Protein AF-A0A9Q4GBX5-F1 (afdb_monomer_lite)

Structure (mmCIF, N/CA/C/O backbone):
data_AF-A0A9Q4GBX5-F1
#
_entry.id   AF-A0A9Q4GBX5-F1
#
loop_
_atom_site.group_PDB
_atom_site.id
_atom_site.type_symbol
_atom_site.label_atom_id
_atom_site.label_alt_id
_atom_site.label_comp_id
_atom_site.label_asym_id
_atom_site.label_entity_id
_atom_site.label_seq_id
_atom_site.pdbx_PDB_ins_code
_atom_site.Cartn_x
_atom_site.Cartn_y
_atom_site.Cartn_z
_atom_site.occupancy
_atom_site.B_iso_or_equiv
_atom_site.auth_seq_id
_atom_site.auth_comp_id
_atom_site.auth_asym_id
_atom_site.auth_atom_id
_atom_site.pdbx_PDB_model_num
ATOM 1 N N . MET A 1 1 ? 35.837 -31.347 3.996 1.00 51.06 1 MET A N 1
ATOM 2 C CA . MET A 1 1 ? 34.390 -31.654 3.869 1.00 51.06 1 MET A CA 1
ATOM 3 C C . MET A 1 1 ? 33.526 -31.047 4.974 1.00 51.06 1 MET A C 1
ATOM 5 O O . MET A 1 1 ? 32.562 -30.384 4.629 1.00 51.06 1 MET A O 1
ATOM 9 N N . LYS A 1 2 ? 33.854 -31.187 6.272 1.00 45.66 2 LYS A N 1
ATOM 10 C CA . LYS A 1 2 ? 33.014 -30.643 7.366 1.00 45.66 2 LYS A CA 1
ATOM 11 C C . LYS A 1 2 ? 32.866 -29.104 7.379 1.00 45.66 2 LYS A C 1
ATOM 13 O O . LYS A 1 2 ? 31.797 -28.619 7.712 1.00 45.66 2 LYS A O 1
ATOM 18 N N . ALA A 1 3 ? 33.878 -28.345 6.946 1.00 51.25 3 ALA A N 1
ATOM 19 C CA . ALA A 1 3 ? 33.813 -26.875 6.887 1.00 51.25 3 ALA A CA 1
ATOM 20 C C . ALA A 1 3 ? 32.951 -26.322 5.727 1.00 51.25 3 ALA A C 1
ATOM 22 O O . ALA A 1 3 ? 32.355 -25.262 5.856 1.00 51.25 3 ALA A O 1
ATOM 23 N N . PHE A 1 4 ? 32.823 -27.061 4.618 1.00 49.66 4 PHE A N 1
ATOM 24 C CA . PHE A 1 4 ? 32.044 -26.631 3.446 1.00 49.66 4 PHE A CA 1
ATOM 25 C C . PHE A 1 4 ? 30.530 -26.724 3.700 1.00 49.66 4 PHE A C 1
ATOM 27 O O . PHE A 1 4 ? 29.773 -25.844 3.303 1.00 49.66 4 PHE A O 1
ATOM 34 N N . PHE A 1 5 ? 30.097 -27.742 4.454 1.00 53.28 5 PHE A N 1
ATOM 35 C CA . PHE A 1 5 ? 28.708 -27.858 4.913 1.00 53.28 5 PHE A CA 1
ATOM 36 C C . PHE A 1 5 ? 28.321 -26.772 5.927 1.00 53.28 5 PHE A C 1
ATOM 38 O O . PHE A 1 5 ? 27.170 -26.350 5.945 1.00 53.28 5 PHE A O 1
ATOM 45 N N . LEU A 1 6 ? 29.270 -26.287 6.735 1.00 51.22 6 LEU A N 1
ATOM 46 C CA . LEU A 1 6 ? 29.013 -25.250 7.738 1.00 51.22 6 LEU A CA 1
ATOM 47 C C . LEU A 1 6 ? 28.813 -23.865 7.099 1.00 51.22 6 LEU A C 1
ATOM 49 O O . LEU A 1 6 ? 27.977 -23.097 7.559 1.00 51.22 6 LEU A O 1
ATOM 53 N N . ILE A 1 7 ? 29.508 -23.586 5.992 1.00 55.50 7 ILE A N 1
ATOM 54 C CA . ILE A 1 7 ? 29.352 -22.345 5.218 1.00 55.50 7 ILE A CA 1
ATOM 55 C C . ILE A 1 7 ? 28.027 -22.350 4.436 1.00 55.50 7 ILE A C 1
ATOM 57 O O . ILE A 1 7 ? 27.302 -21.362 4.467 1.00 55.50 7 ILE A O 1
ATOM 61 N N . ILE A 1 8 ? 27.640 -23.474 3.816 1.00 54.50 8 ILE A N 1
ATOM 62 C CA . ILE A 1 8 ? 26.329 -23.593 3.142 1.00 54.50 8 ILE A CA 1
ATOM 63 C C . ILE A 1 8 ? 25.174 -23.465 4.146 1.00 54.50 8 ILE A C 1
ATOM 65 O O . ILE A 1 8 ? 24.180 -22.807 3.850 1.00 54.50 8 ILE A O 1
ATOM 69 N N . ALA A 1 9 ? 25.316 -24.041 5.345 1.00 55.06 9 ALA A N 1
ATOM 70 C CA . ALA A 1 9 ? 24.325 -23.883 6.403 1.00 55.06 9 ALA A CA 1
ATOM 71 C C . ALA A 1 9 ? 24.195 -22.424 6.862 1.00 55.06 9 ALA A C 1
ATOM 73 O O . ALA A 1 9 ? 23.081 -22.004 7.129 1.00 55.06 9 ALA A O 1
ATOM 74 N N . PHE A 1 10 ? 25.284 -21.647 6.901 1.00 51.91 10 PHE A N 1
ATOM 75 C CA . PHE A 1 10 ? 25.265 -20.234 7.306 1.00 51.91 10 PHE A CA 1
ATOM 76 C C . PHE A 1 10 ? 24.600 -19.321 6.256 1.00 51.91 10 PHE A C 1
ATOM 78 O O . PHE A 1 10 ? 23.838 -18.424 6.607 1.00 51.91 10 PHE A O 1
ATOM 85 N N . TYR A 1 11 ? 24.811 -19.595 4.964 1.00 47.34 11 TYR A N 1
ATOM 86 C CA . TYR A 1 11 ? 24.258 -18.799 3.856 1.00 47.34 11 TYR A CA 1
ATOM 87 C C . TYR A 1 11 ? 22.800 -19.118 3.492 1.00 47.34 11 TYR A C 1
ATOM 89 O O . TYR A 1 11 ? 22.157 -18.335 2.797 1.00 47.34 11 TYR A O 1
ATOM 97 N N . LEU A 1 12 ? 22.247 -20.241 3.960 1.00 49.03 12 LEU A N 1
ATOM 98 C CA . LEU A 1 12 ? 20.817 -20.538 3.808 1.00 49.03 12 LEU A CA 1
ATOM 99 C C . LEU A 1 12 ? 19.939 -19.848 4.869 1.00 49.03 12 LEU A C 1
ATOM 101 O O . LEU A 1 12 ? 18.719 -19.887 4.738 1.00 49.03 12 LEU A O 1
ATOM 105 N N . VAL A 1 13 ? 20.528 -19.208 5.891 1.00 50.78 13 VAL A N 1
ATOM 106 C CA . VAL A 1 13 ? 19.772 -18.550 6.979 1.00 50.78 13 VAL A CA 1
ATOM 107 C C . VAL A 1 13 ? 19.709 -17.022 6.852 1.00 50.78 13 VAL A C 1
ATOM 109 O O . VAL A 1 13 ? 18.817 -16.413 7.432 1.00 50.78 13 VAL A O 1
ATOM 112 N N . PHE A 1 14 ? 20.616 -16.385 6.103 1.00 49.22 14 PHE A N 1
ATOM 113 C CA . PHE A 1 14 ? 20.772 -14.919 6.097 1.00 49.22 14 PHE A CA 1
ATOM 114 C C . PHE A 1 14 ? 19.910 -14.050 5.144 1.00 49.22 14 PHE A C 1
ATOM 116 O O . PHE A 1 14 ? 19.768 -12.865 5.442 1.00 49.22 14 PHE A O 1
ATOM 123 N N . PRO A 1 15 ? 19.210 -14.554 4.107 1.00 47.00 15 PRO A N 1
ATOM 124 C CA . PRO A 1 15 ? 18.430 -13.696 3.206 1.00 47.00 15 PRO A CA 1
ATOM 125 C C . PRO A 1 15 ? 17.017 -13.348 3.721 1.00 47.00 15 PRO A C 1
ATOM 127 O O . PRO A 1 15 ? 16.157 -12.944 2.945 1.00 47.00 15 PRO A O 1
ATOM 130 N N . GLN A 1 16 ? 16.736 -13.503 5.021 1.00 48.97 16 GLN A N 1
ATOM 131 C CA . GLN A 1 16 ? 15.422 -13.185 5.611 1.00 48.97 16 GLN A CA 1
ATOM 132 C C . GLN A 1 16 ? 15.335 -11.802 6.275 1.00 48.97 16 GLN A C 1
ATOM 134 O O . GLN A 1 16 ? 14.313 -11.481 6.875 1.00 48.97 16 GLN A O 1
ATOM 139 N N . LEU A 1 17 ? 16.368 -10.963 6.159 1.00 46.81 17 LEU A N 1
ATOM 140 C CA . LEU A 1 17 ? 16.363 -9.602 6.710 1.00 46.81 17 LEU A CA 1
ATOM 141 C C . LEU A 1 17 ? 15.843 -8.542 5.728 1.00 46.81 17 LEU A C 1
ATOM 143 O O . LEU A 1 17 ? 16.100 -7.355 5.911 1.00 46.81 17 LEU A O 1
ATOM 147 N N . CYS A 1 18 ? 15.044 -8.924 4.725 1.00 52.06 18 CYS A N 1
ATOM 148 C CA . CYS A 1 18 ? 14.085 -7.968 4.181 1.00 52.06 18 CYS A CA 1
ATOM 149 C C . CYS A 1 18 ? 13.144 -7.617 5.333 1.00 52.06 18 CYS A C 1
ATOM 151 O O . CYS A 1 18 ? 12.266 -8.411 5.675 1.00 52.06 18 CYS A O 1
ATOM 153 N N . HIS A 1 19 ? 13.387 -6.478 5.984 1.00 45.97 19 HIS A N 1
ATOM 154 C CA . HIS A 1 19 ? 12.536 -5.969 7.044 1.00 45.97 19 HIS A CA 1
ATOM 155 C C . HIS A 1 19 ? 11.129 -5.801 6.473 1.00 45.97 19 HIS A C 1
ATOM 157 O O . HIS A 1 19 ? 10.817 -4.808 5.824 1.00 45.97 19 HIS A O 1
ATOM 163 N N . ALA A 1 20 ? 10.297 -6.820 6.690 1.00 62.78 20 ALA A N 1
ATOM 164 C CA . ALA A 1 20 ? 8.860 -6.714 6.555 1.00 62.78 20 ALA A CA 1
ATOM 165 C C . ALA A 1 20 ? 8.391 -5.478 7.324 1.00 62.78 20 ALA A C 1
ATOM 167 O O . ALA A 1 20 ? 9.039 -5.087 8.300 1.00 62.78 20 ALA A O 1
ATOM 168 N N . ASP A 1 21 ? 7.263 -4.906 6.903 1.00 74.00 21 ASP A N 1
ATOM 169 C CA . ASP A 1 21 ? 6.615 -3.794 7.595 1.00 74.00 21 ASP A CA 1
ATOM 170 C C . ASP A 1 21 ? 6.662 -4.036 9.114 1.00 74.00 21 ASP A C 1
ATOM 172 O O . ASP A 1 21 ? 6.102 -5.016 9.623 1.00 74.00 21 ASP A O 1
ATOM 176 N N . GLN A 1 22 ? 7.426 -3.207 9.825 1.00 82.81 22 GLN A N 1
ATOM 177 C CA . GLN A 1 22 ? 7.589 -3.324 11.269 1.00 82.81 22 GLN A CA 1
ATOM 178 C C . GLN A 1 22 ? 6.401 -2.666 11.964 1.00 82.81 22 GLN A C 1
ATOM 180 O O . GLN A 1 22 ? 5.812 -1.716 11.444 1.00 82.81 22 GLN A O 1
ATOM 185 N N . GLU A 1 23 ? 6.059 -3.162 13.154 1.00 89.62 23 GLU A N 1
ATOM 186 C CA . GLU A 1 23 ? 5.123 -2.459 14.030 1.00 89.62 23 GLU A CA 1
ATOM 187 C C . GLU A 1 23 ? 5.619 -1.017 14.215 1.00 89.62 23 GLU A C 1
ATOM 189 O O . GLU A 1 23 ? 6.802 -0.787 14.472 1.00 89.62 23 GLU A O 1
ATOM 194 N N . ALA A 1 24 ? 4.735 -0.032 14.047 1.00 90.81 24 ALA A N 1
ATOM 195 C CA . ALA A 1 24 ? 5.097 1.350 14.332 1.00 90.81 24 ALA A CA 1
ATOM 196 C C . ALA A 1 24 ? 5.486 1.462 15.817 1.00 90.81 24 ALA A C 1
ATOM 198 O O . ALA A 1 24 ? 4.778 0.909 16.657 1.00 90.81 24 ALA A O 1
ATOM 199 N N . PRO A 1 25 ? 6.570 2.168 16.180 1.00 94.75 25 PRO A N 1
ATOM 200 C CA . PRO A 1 25 ? 6.932 2.303 17.579 1.00 94.75 25 PRO A CA 1
ATOM 201 C C . PRO A 1 25 ? 5.843 3.064 18.341 1.00 94.75 25 PRO A C 1
ATOM 203 O O . PRO A 1 25 ? 5.261 4.036 17.850 1.00 94.75 25 PRO A O 1
ATOM 206 N N . ASN A 1 26 ? 5.585 2.633 19.571 1.00 97.19 26 ASN A N 1
ATOM 207 C CA . ASN A 1 26 ? 4.673 3.295 20.484 1.00 97.19 26 ASN A CA 1
ATOM 208 C C . ASN A 1 26 ? 5.083 4.761 20.682 1.00 97.19 26 ASN A C 1
ATOM 210 O O . ASN A 1 26 ? 6.244 5.070 20.952 1.00 97.19 26 ASN A O 1
ATOM 214 N N . ALA A 1 27 ? 4.101 5.660 20.641 1.00 97.31 27 ALA A N 1
ATOM 215 C CA . ALA A 1 27 ? 4.293 7.082 20.906 1.00 97.31 27 ALA A CA 1
ATOM 216 C C . ALA A 1 27 ? 3.224 7.610 21.866 1.00 97.31 27 ALA A C 1
ATOM 218 O O . ALA A 1 27 ? 2.079 7.145 21.866 1.00 97.31 27 ALA A O 1
ATOM 219 N N . THR A 1 28 ? 3.584 8.601 22.680 1.00 98.06 28 THR A N 1
ATOM 220 C CA . THR A 1 28 ? 2.605 9.310 23.508 1.00 98.06 28 THR A CA 1
ATOM 221 C C . THR A 1 28 ? 1.597 10.031 22.620 1.00 98.06 28 THR A C 1
ATOM 223 O O . THR A 1 28 ? 1.985 10.722 21.678 1.00 98.06 28 THR A O 1
ATOM 226 N N . TYR A 1 29 ? 0.306 9.913 22.927 1.00 97.94 29 TYR A N 1
ATOM 227 C CA . TYR A 1 29 ? -0.737 10.640 22.203 1.00 97.94 29 TYR A CA 1
ATOM 228 C C . TYR A 1 29 ? -1.932 10.994 23.092 1.00 97.94 29 TYR A C 1
ATOM 230 O O . TYR A 1 29 ? -2.133 10.425 24.165 1.00 97.94 29 TYR A O 1
ATOM 238 N N . ILE A 1 30 ? -2.750 11.936 22.613 1.00 97.62 30 ILE A N 1
ATOM 239 C CA . ILE A 1 30 ? -3.990 12.370 23.262 1.00 97.62 30 ILE A CA 1
ATOM 240 C C . ILE A 1 30 ? -5.164 12.156 22.301 1.00 97.62 30 ILE A C 1
ATOM 242 O O . ILE A 1 30 ? -5.084 12.509 21.122 1.00 97.62 30 ILE A O 1
ATOM 246 N N . LYS A 1 31 ? -6.272 11.602 22.800 1.00 98.00 31 LYS A N 1
ATOM 247 C CA . LYS A 1 31 ? -7.554 11.516 22.079 1.00 98.00 31 LYS A CA 1
ATOM 248 C C . LYS A 1 31 ? -8.646 12.209 22.877 1.00 98.00 31 LYS A C 1
ATOM 250 O O . LYS A 1 31 ? -8.771 11.994 24.077 1.00 98.00 31 LYS A O 1
ATOM 255 N N . TYR A 1 32 ? -9.460 13.004 22.195 1.00 98.00 32 TYR A N 1
ATOM 256 C CA . TYR A 1 32 ? -10.621 13.669 22.781 1.00 98.00 32 TYR A CA 1
ATOM 257 C C . TYR A 1 32 ? -11.888 12.836 22.573 1.00 98.00 32 TYR A C 1
ATOM 259 O O . TYR A 1 32 ? -12.017 12.145 21.558 1.00 98.00 32 TYR A O 1
ATOM 267 N N . SER A 1 33 ? -12.837 12.937 23.505 1.00 97.94 33 SER A N 1
ATOM 268 C CA . SER A 1 33 ? -14.218 12.518 23.254 1.00 97.94 33 SER A CA 1
ATOM 269 C C . SER A 1 33 ? -14.824 13.350 22.108 1.00 97.94 33 SER A C 1
ATOM 271 O O . SER A 1 33 ? -14.383 14.482 21.877 1.00 97.94 33 SER A O 1
ATOM 273 N N . PRO A 1 34 ? -15.835 12.846 21.382 1.00 96.62 34 PRO A N 1
ATOM 274 C CA . PRO A 1 34 ? -16.503 13.600 20.316 1.00 96.62 34 PRO A CA 1
ATOM 275 C C . PRO A 1 34 ? -17.012 14.995 20.719 1.00 96.62 34 PRO A C 1
ATOM 277 O O . PRO A 1 34 ? -16.794 15.952 19.973 1.00 96.62 34 PRO A O 1
ATOM 280 N N . ASN A 1 35 ? -17.589 15.159 21.914 1.00 97.12 35 ASN A N 1
ATOM 281 C CA . ASN A 1 35 ? -17.974 16.477 22.447 1.00 97.12 35 ASN A CA 1
ATOM 282 C C . ASN A 1 35 ? -16.809 17.324 22.987 1.00 97.12 35 ASN A C 1
ATOM 284 O O . ASN A 1 35 ? -17.041 18.427 23.486 1.00 97.12 35 ASN A O 1
ATOM 288 N N . LYS A 1 36 ? -15.576 16.809 22.936 1.00 97.56 36 LYS A N 1
ATOM 289 C CA . LYS A 1 36 ? -14.340 17.442 23.418 1.00 97.56 36 LYS A CA 1
ATOM 290 C C . LYS A 1 36 ? -14.339 17.821 24.903 1.00 97.56 36 LYS A C 1
ATOM 292 O O . LYS A 1 36 ? -13.483 18.595 25.319 1.00 97.56 36 LYS A O 1
ATOM 297 N N . LYS A 1 37 ? -15.264 17.300 25.715 1.00 97.94 37 LYS A N 1
ATOM 298 C CA . LYS A 1 37 ? -15.297 17.550 27.168 1.00 97.94 37 LYS A CA 1
ATOM 299 C C . LYS A 1 37 ? -14.296 16.697 27.933 1.00 97.94 37 LYS A C 1
ATOM 301 O O . LYS A 1 37 ? -13.863 17.095 29.011 1.00 97.94 37 LYS A O 1
ATOM 306 N N . PHE A 1 38 ? -13.921 15.551 27.377 1.00 98.38 38 PHE A N 1
ATOM 307 C CA . PHE A 1 38 ? -12.992 14.615 27.987 1.00 98.38 38 PHE A CA 1
ATOM 308 C C . PHE A 1 38 ? -11.838 14.323 27.038 1.00 98.38 38 PHE A C 1
ATOM 310 O O . PHE A 1 38 ? -11.972 14.416 25.815 1.00 98.38 38 PHE A O 1
ATOM 317 N N . MET A 1 39 ? -10.700 13.950 27.606 1.00 98.12 39 MET A N 1
ATOM 318 C CA . MET A 1 39 ? -9.558 13.458 26.848 1.00 98.12 39 MET A CA 1
ATOM 319 C C . MET A 1 39 ? -8.901 12.289 27.567 1.00 98.12 39 MET A C 1
ATOM 321 O O . MET A 1 39 ? -8.950 12.207 28.793 1.00 98.12 39 MET A O 1
ATOM 325 N N . ILE A 1 40 ? -8.275 11.404 26.800 1.00 98.44 40 ILE A N 1
ATOM 326 C CA . ILE A 1 40 ? -7.395 10.352 27.296 1.00 98.44 40 ILE A CA 1
ATOM 327 C C . ILE A 1 40 ? -5.982 10.593 26.770 1.00 98.44 40 ILE A C 1
ATOM 329 O O . ILE A 1 40 ? -5.792 10.785 25.569 1.00 98.44 40 ILE A O 1
ATOM 333 N N . GLU A 1 41 ? -5.008 10.599 27.672 1.00 98.25 41 GLU A N 1
ATOM 334 C CA . GLU A 1 41 ? -3.580 10.630 27.359 1.00 98.25 41 GLU A CA 1
ATOM 335 C C . GLU A 1 41 ? -3.008 9.225 27.522 1.00 98.25 41 GLU A C 1
ATOM 337 O O . GLU A 1 41 ? -3.165 8.619 28.581 1.00 98.25 41 GLU A O 1
ATOM 342 N N . MET A 1 42 ? -2.365 8.716 26.474 1.00 98.50 42 MET A N 1
ATOM 343 C CA . MET A 1 42 ? -1.706 7.413 26.453 1.00 98.50 42 MET A CA 1
ATOM 344 C C . MET A 1 42 ? -0.198 7.610 26.437 1.00 98.50 42 MET A C 1
ATOM 346 O O . MET A 1 42 ? 0.315 8.271 25.538 1.00 98.50 42 MET A O 1
ATOM 350 N N . VAL A 1 43 ? 0.501 7.017 27.403 1.00 98.25 43 VAL A N 1
ATOM 351 C CA . VAL A 1 43 ? 1.957 7.113 27.568 1.00 98.25 43 VAL A CA 1
ATOM 352 C C . VAL A 1 43 ? 2.544 5.701 27.579 1.00 98.25 43 VAL A C 1
ATOM 354 O O . VAL A 1 43 ? 2.276 4.947 28.521 1.00 98.25 43 VAL A O 1
ATOM 357 N N . PRO A 1 44 ? 3.320 5.306 26.559 1.00 98.25 44 PRO A N 1
ATOM 358 C CA . PRO A 1 44 ? 3.941 3.991 26.530 1.00 98.25 44 PRO A CA 1
ATOM 359 C C . PRO A 1 44 ? 5.136 3.909 27.486 1.00 98.25 44 PRO A C 1
ATOM 361 O O . PRO A 1 44 ? 5.813 4.902 27.742 1.00 98.25 44 PRO A O 1
ATOM 364 N N . SER A 1 45 ? 5.418 2.707 27.990 1.00 98.06 45 SER A N 1
ATOM 365 C CA . SER A 1 45 ? 6.630 2.403 28.771 1.00 98.06 45 SER A CA 1
ATOM 366 C C . SER A 1 45 ? 7.611 1.488 28.026 1.00 98.06 45 SER A C 1
ATOM 368 O O . SER A 1 45 ? 8.612 1.066 28.595 1.00 98.06 45 SER A O 1
ATOM 370 N N . SER A 1 46 ? 7.305 1.155 26.772 1.00 97.44 46 SER A N 1
ATOM 371 C CA . SER A 1 46 ? 8.096 0.321 25.864 1.00 97.44 46 SER A CA 1
ATOM 372 C C . SER A 1 46 ? 7.908 0.831 24.436 1.00 97.44 46 SER A C 1
ATOM 374 O O . SER A 1 46 ? 6.835 1.343 24.114 1.00 97.44 46 SER A O 1
ATOM 376 N N . SER A 1 47 ? 8.912 0.654 23.572 1.00 96.44 47 SER A N 1
ATOM 377 C CA . SER A 1 47 ? 8.823 0.991 22.144 1.00 96.44 47 SER A CA 1
ATOM 378 C C . SER A 1 47 ? 7.793 0.154 21.388 1.00 96.44 47 SER A C 1
ATOM 380 O O . SER A 1 47 ? 7.304 0.615 20.370 1.00 96.44 47 SER A O 1
ATOM 382 N N . TYR A 1 48 ? 7.443 -1.035 21.883 1.00 95.19 48 TYR A N 1
ATOM 383 C CA . TYR A 1 48 ? 6.485 -1.944 21.242 1.00 95.19 48 TYR A CA 1
ATOM 384 C C . TYR A 1 48 ? 5.565 -2.612 22.270 1.00 95.19 48 TYR A C 1
ATOM 386 O O . TYR A 1 48 ? 5.902 -2.704 23.461 1.00 95.19 48 TYR A O 1
ATOM 394 N N . GLY A 1 49 ? 4.415 -3.104 21.804 1.00 94.62 49 GLY A N 1
ATOM 395 C CA . GLY A 1 49 ? 3.440 -3.830 22.615 1.00 94.62 49 GLY A CA 1
ATOM 396 C C . GLY A 1 49 ? 2.565 -2.946 23.511 1.00 94.62 49 GLY A C 1
ATOM 397 O O . GLY A 1 49 ? 2.434 -1.740 23.329 1.00 94.62 49 GLY A O 1
ATOM 398 N N . GLU A 1 50 ? 1.933 -3.562 24.511 1.00 97.19 50 GLU A N 1
ATOM 399 C CA . GLU A 1 50 ? 0.846 -2.945 25.292 1.00 97.19 50 GLU A CA 1
ATOM 400 C C . GLU A 1 50 ? 1.294 -2.316 26.625 1.00 97.19 50 GLU A C 1
ATOM 402 O O . GLU A 1 50 ? 0.457 -1.970 27.461 1.00 97.19 50 GLU A O 1
ATOM 407 N N . GLN A 1 51 ? 2.598 -2.193 26.877 1.00 98.00 51 GLN A N 1
ATOM 408 C CA . GLN A 1 51 ? 3.093 -1.675 28.154 1.00 98.00 51 GLN A CA 1
ATOM 409 C C . GLN A 1 51 ? 3.023 -0.144 28.198 1.00 98.00 51 GLN A C 1
ATOM 411 O O . GLN A 1 51 ? 3.576 0.546 27.340 1.00 98.00 51 GLN A O 1
ATOM 416 N N . GLY A 1 52 ? 2.357 0.394 29.217 1.00 97.75 52 GLY A N 1
ATOM 417 C CA . GLY A 1 52 ? 2.255 1.829 29.444 1.00 97.75 52 GLY A CA 1
ATOM 418 C C . GLY A 1 52 ? 1.085 2.183 30.348 1.00 97.75 52 GLY A C 1
ATOM 419 O O . GLY A 1 52 ? 0.601 1.353 31.116 1.00 97.75 52 GLY A O 1
ATOM 420 N N . THR A 1 53 ? 0.633 3.428 30.259 1.00 98.44 53 THR A N 1
ATOM 421 C CA . THR A 1 53 ? -0.496 3.938 31.039 1.00 98.44 53 THR A CA 1
ATOM 422 C C . THR A 1 53 ? -1.415 4.790 30.179 1.00 98.44 53 THR A C 1
ATOM 424 O O . THR A 1 53 ? -0.983 5.403 29.203 1.00 98.44 53 THR A O 1
ATOM 427 N N . GLY A 1 54 ? -2.683 4.846 30.571 1.00 98.31 54 GLY A N 1
ATOM 428 C CA . GLY A 1 54 ? -3.676 5.743 30.002 1.00 98.31 54 GLY A CA 1
ATOM 429 C C . GLY A 1 54 ? -4.413 6.477 31.110 1.00 98.31 54 GLY A C 1
ATOM 430 O O . GLY A 1 54 ? -4.837 5.856 32.086 1.00 98.31 54 GLY A O 1
ATOM 431 N N . LYS A 1 55 ? -4.567 7.792 30.983 1.00 98.56 55 LYS A N 1
ATOM 432 C CA . LYS A 1 55 ? -5.201 8.638 32.004 1.00 98.56 55 LYS A CA 1
ATOM 433 C C . LYS A 1 55 ? -6.277 9.506 31.379 1.00 98.56 55 LYS A C 1
ATOM 435 O O . LYS A 1 55 ? -6.036 10.147 30.356 1.00 98.56 55 LYS A O 1
ATOM 440 N N . VAL A 1 56 ? -7.466 9.512 31.980 1.00 98.44 56 VAL A N 1
ATOM 441 C CA . VAL A 1 56 ? -8.608 10.298 31.498 1.00 98.44 56 VAL A CA 1
ATOM 442 C C . VAL A 1 56 ? -8.784 11.558 32.317 1.00 98.44 56 VAL A C 1
ATOM 444 O O . VAL A 1 56 ? -8.774 11.512 33.542 1.00 98.44 56 VAL A O 1
ATOM 447 N N . TYR A 1 57 ? -9.007 12.673 31.630 1.00 98.31 57 TYR A N 1
ATOM 448 C CA . TYR A 1 57 ? -9.134 14.005 32.208 1.00 98.31 57 TYR A CA 1
ATOM 449 C C . TYR A 1 57 ? -10.381 14.716 31.684 1.00 98.31 57 TYR A C 1
ATOM 451 O O . TYR A 1 57 ? -10.884 14.414 30.596 1.00 98.31 57 TYR A O 1
ATOM 459 N N . LEU A 1 58 ? -10.832 15.727 32.428 1.00 97.69 58 LEU A N 1
ATOM 460 C CA . LEU A 1 58 ? -11.642 16.796 31.853 1.00 97.69 58 LEU A CA 1
ATOM 461 C C . LEU A 1 58 ? -10.754 17.606 30.905 1.00 97.69 58 LEU A C 1
ATOM 463 O O . LEU A 1 58 ? -9.677 18.047 31.291 1.00 97.69 58 LEU A O 1
ATOM 467 N N . ALA A 1 59 ? -11.208 17.837 29.677 1.00 95.69 59 ALA A N 1
ATOM 468 C CA . ALA A 1 59 ? -10.433 18.579 28.683 1.00 95.69 59 ALA A CA 1
ATOM 469 C C . ALA A 1 59 ? -10.181 20.043 29.092 1.00 95.69 59 ALA A C 1
ATOM 471 O O . ALA A 1 59 ? -9.228 20.656 28.623 1.00 95.69 59 ALA A O 1
ATOM 472 N N . SER A 1 60 ? -11.018 20.595 29.977 1.00 94.38 60 SER A N 1
ATOM 473 C CA . SER A 1 60 ? -10.837 21.926 30.562 1.00 94.38 60 SER A CA 1
ATOM 474 C C . SER A 1 60 ? -9.743 21.991 31.635 1.00 94.38 60 SER A C 1
ATOM 476 O O . SER A 1 60 ? -9.336 23.092 31.995 1.00 94.38 60 SER A O 1
ATOM 478 N N . ASP A 1 61 ? -9.276 20.854 32.168 1.00 92.38 61 ASP A N 1
ATOM 479 C CA . ASP A 1 61 ? -8.154 20.812 33.115 1.00 92.38 61 ASP A CA 1
ATOM 480 C C . ASP A 1 61 ? -6.826 20.866 32.349 1.00 92.38 61 ASP A C 1
ATOM 482 O O . ASP A 1 61 ? -6.216 19.845 32.021 1.00 92.38 61 ASP A O 1
ATOM 486 N N . THR A 1 62 ? -6.375 22.085 32.051 1.00 83.44 62 THR A N 1
ATOM 487 C CA . THR A 1 62 ? -5.119 22.331 31.328 1.00 83.44 62 THR A CA 1
ATOM 488 C C . THR A 1 62 ? -3.887 21.853 32.093 1.00 83.44 62 THR A C 1
ATOM 490 O O . THR A 1 62 ? -2.876 21.536 31.468 1.00 83.44 62 THR A O 1
ATOM 493 N N . ALA A 1 63 ? -3.967 21.758 33.423 1.00 82.81 63 ALA A N 1
ATOM 494 C CA . ALA A 1 63 ? -2.875 21.285 34.264 1.00 82.81 63 ALA A CA 1
ATOM 495 C C . ALA A 1 63 ? -2.779 19.751 34.312 1.00 82.81 63 ALA A C 1
ATOM 497 O O . ALA A 1 63 ? -1.771 19.237 34.795 1.00 82.81 63 ALA A O 1
ATOM 498 N N . LYS A 1 64 ? -3.805 19.020 33.835 1.00 88.50 64 LYS A N 1
ATOM 499 C CA . LYS A 1 64 ? -3.895 17.545 33.899 1.00 88.50 64 LYS A CA 1
ATOM 500 C C . LYS A 1 64 ? -3.575 17.001 35.296 1.00 88.50 64 LYS A C 1
ATOM 502 O O . LYS A 1 64 ? -2.902 15.981 35.457 1.00 88.50 64 LYS A O 1
ATOM 507 N N . SER A 1 65 ? -4.025 17.718 36.318 1.00 85.50 65 SER A N 1
ATOM 508 C CA . SER A 1 65 ? -3.550 17.528 37.690 1.00 85.50 65 SER A CA 1
ATOM 509 C C . SER A 1 65 ? -4.211 16.333 38.377 1.00 85.50 65 SER A C 1
ATOM 511 O O . SER A 1 65 ? -3.582 15.670 39.199 1.00 85.50 65 SER A O 1
ATOM 513 N N . HIS A 1 66 ? -5.457 16.019 38.006 1.00 93.88 66 HIS A N 1
ATOM 514 C CA . HIS A 1 66 ? -6.251 14.973 38.650 1.00 93.88 66 HIS A CA 1
ATOM 515 C C . HIS A 1 66 ? -6.974 14.123 37.594 1.00 93.88 66 HIS A C 1
ATOM 517 O O . HIS A 1 66 ? -8.014 14.543 37.078 1.00 93.88 66 HIS A O 1
ATOM 523 N N . PRO A 1 67 ? -6.455 12.932 37.236 1.00 97.19 67 PRO A N 1
ATOM 524 C CA . PRO A 1 67 ? -7.176 12.050 36.330 1.00 97.19 67 PRO A CA 1
ATOM 525 C C . PRO A 1 67 ? -8.492 11.590 36.973 1.00 97.19 67 PRO A C 1
ATOM 527 O O . PRO A 1 67 ? -8.539 11.248 38.153 1.00 97.19 67 PRO A O 1
ATOM 530 N N . ILE A 1 68 ? -9.566 11.545 36.181 1.00 97.81 68 ILE A N 1
ATOM 531 C CA . ILE A 1 68 ? -10.876 11.008 36.586 1.00 97.81 68 ILE A CA 1
ATOM 532 C C . ILE A 1 68 ? -10.743 9.509 36.887 1.00 97.81 68 ILE A C 1
ATOM 534 O O . ILE A 1 68 ? -11.345 8.995 37.829 1.00 97.81 68 ILE A O 1
ATOM 538 N N . TRP A 1 69 ? -9.970 8.807 36.057 1.00 98.56 69 TRP A N 1
ATOM 539 C CA . TRP A 1 69 ? -9.567 7.414 36.230 1.00 98.56 69 TRP A CA 1
ATOM 540 C C . TRP A 1 69 ? -8.383 7.091 35.307 1.00 98.56 69 TRP A C 1
ATOM 542 O O . TRP A 1 69 ? -8.054 7.854 34.393 1.00 98.56 69 TRP A O 1
ATOM 552 N N . GLU A 1 70 ? -7.752 5.942 35.543 1.00 98.56 70 GLU A N 1
ATOM 553 C CA . GLU A 1 70 ? -6.566 5.492 34.816 1.00 98.56 70 GLU A CA 1
ATOM 554 C C . GLU A 1 70 ? -6.603 3.994 34.481 1.00 98.56 70 GLU A C 1
ATOM 556 O O . GLU A 1 70 ? -7.427 3.230 34.993 1.00 98.56 70 GLU A O 1
ATOM 561 N N . ILE A 1 71 ? -5.707 3.596 33.582 1.00 98.62 71 ILE A N 1
ATOM 562 C CA . ILE A 1 71 ? -5.449 2.230 33.122 1.00 98.62 71 ILE A CA 1
ATOM 563 C C . ILE A 1 71 ? -3.934 1.999 33.052 1.00 98.62 71 ILE A C 1
ATOM 565 O O . ILE A 1 71 ? -3.163 2.918 32.778 1.00 98.62 71 ILE A O 1
ATOM 569 N N . ASN A 1 72 ? -3.510 0.757 33.278 1.00 98.31 72 ASN A N 1
ATOM 570 C CA . ASN A 1 72 ? -2.105 0.335 33.343 1.00 98.31 72 ASN A CA 1
ATOM 571 C C . ASN A 1 72 ? -1.648 -0.425 32.084 1.00 98.31 72 ASN A C 1
ATOM 573 O O . ASN A 1 72 ? -0.912 -1.408 32.168 1.00 98.31 72 ASN A O 1
ATOM 577 N N . TRP A 1 73 ? -2.145 -0.000 30.926 1.00 98.31 73 TRP A N 1
ATOM 578 C CA . TRP A 1 73 ? -1.764 -0.525 29.621 1.00 98.31 73 TRP A CA 1
ATOM 579 C C . TRP A 1 73 ? -1.774 0.597 28.579 1.00 98.31 73 TRP A C 1
ATOM 581 O O . TRP A 1 73 ? -2.383 1.649 28.784 1.00 98.31 73 TRP A O 1
ATOM 591 N N . TYR A 1 74 ? -1.114 0.344 27.453 1.00 98.12 74 TYR A N 1
ATOM 592 C CA . TYR A 1 74 ? -1.057 1.201 26.273 1.00 98.12 74 TYR A CA 1
ATOM 593 C C . TYR A 1 74 ? -1.816 0.569 25.097 1.00 98.12 74 TYR A C 1
ATOM 595 O O . TYR A 1 74 ? -1.922 -0.653 24.975 1.00 98.12 74 TYR A O 1
ATOM 603 N N . ALA A 1 75 ? -2.370 1.399 24.219 1.00 97.94 75 ALA A N 1
ATOM 604 C CA . ALA A 1 75 ? -2.936 0.971 22.943 1.00 97.94 75 ALA A CA 1
ATOM 605 C C . ALA A 1 75 ? -2.803 2.100 21.927 1.00 97.94 75 ALA A C 1
ATOM 607 O O . ALA A 1 75 ? -3.004 3.250 22.302 1.00 97.94 75 ALA A O 1
ATOM 608 N N . PHE A 1 76 ? -2.570 1.791 20.652 1.00 96.25 76 PHE A N 1
ATOM 609 C CA . PHE A 1 76 ? -2.501 2.802 19.589 1.00 96.25 76 PHE A CA 1
ATOM 610 C C . PHE A 1 76 ? -3.844 3.457 19.261 1.00 96.25 76 PHE A C 1
ATOM 612 O O . PHE A 1 76 ? -3.881 4.583 18.770 1.00 96.25 76 PHE A O 1
ATOM 619 N N . ASN A 1 77 ? -4.955 2.756 19.507 1.00 97.06 77 ASN A N 1
ATOM 620 C CA . ASN A 1 77 ? -6.269 3.222 19.091 1.00 97.06 77 ASN A CA 1
ATOM 621 C C . ASN A 1 77 ? -7.341 2.951 20.154 1.00 97.06 77 ASN A C 1
ATOM 623 O O . ASN A 1 77 ? -7.679 1.803 20.466 1.00 97.06 77 ASN A O 1
ATOM 627 N N . VAL A 1 78 ? -7.887 4.036 20.700 1.00 98.38 78 VAL A N 1
ATOM 628 C CA . VAL A 1 78 ? -8.994 4.022 21.655 1.00 98.38 78 VAL A CA 1
ATOM 629 C C . VAL A 1 78 ? -10.024 5.094 21.317 1.00 98.38 78 VAL A C 1
ATOM 631 O O . VAL A 1 78 ? -9.706 6.129 20.729 1.00 98.38 78 VAL A O 1
ATOM 634 N N . PHE A 1 79 ? -11.257 4.866 21.756 1.00 98.50 79 PHE A N 1
ATOM 635 C CA . PHE A 1 79 ? -12.381 5.779 21.601 1.00 98.50 79 PHE A CA 1
ATOM 636 C C . PHE A 1 79 ? -13.018 6.027 22.966 1.00 98.50 79 PHE A C 1
ATOM 638 O O . PHE A 1 79 ? -13.493 5.094 23.615 1.00 98.50 79 PHE A O 1
ATOM 645 N N . LEU A 1 80 ? -13.026 7.289 23.394 1.00 98.50 80 LEU A N 1
ATOM 646 C CA . LEU A 1 80 ? -13.605 7.738 24.659 1.00 98.50 80 LEU A CA 1
ATOM 647 C C . LEU A 1 80 ? -15.031 8.252 24.428 1.00 98.50 80 LEU A C 1
ATOM 649 O O . LEU A 1 80 ? -15.261 9.037 23.504 1.00 98.50 80 LEU A O 1
ATOM 653 N N . SER A 1 81 ? -15.984 7.803 25.241 1.00 98.38 81 SER A N 1
ATOM 654 C CA . SER A 1 81 ? -17.372 8.266 25.176 1.00 98.38 81 SER A CA 1
ATOM 655 C C . SER A 1 81 ? -17.533 9.697 25.691 1.00 98.38 81 SER A C 1
ATOM 657 O O . SER A 1 81 ? -16.707 10.231 26.431 1.00 98.38 81 SER A O 1
ATOM 659 N N . ASP A 1 82 ? -18.657 10.310 25.334 1.00 98.06 82 ASP A N 1
ATOM 660 C CA . ASP A 1 82 ? -18.994 11.688 25.692 1.00 98.06 82 ASP A CA 1
ATOM 661 C C . ASP A 1 82 ? -19.326 11.912 27.171 1.00 98.06 82 ASP A C 1
ATOM 663 O O . ASP A 1 82 ? -19.370 13.063 27.603 1.00 98.06 82 ASP A O 1
ATOM 667 N N . ASP A 1 83 ? -19.552 10.842 27.935 1.00 97.94 83 ASP A N 1
ATOM 668 C CA . ASP A 1 83 ? -19.716 10.875 29.392 1.00 97.94 83 ASP A CA 1
ATOM 669 C C . ASP A 1 83 ? -18.384 10.719 30.151 1.00 97.94 83 ASP A C 1
ATOM 671 O O . ASP A 1 83 ? -18.365 10.814 31.377 1.00 97.94 83 ASP A O 1
ATOM 675 N N . GLY A 1 84 ? -17.280 10.450 29.441 1.00 98.06 84 GLY A N 1
ATOM 676 C CA . GLY A 1 84 ? -15.965 10.197 30.030 1.00 98.06 84 GLY A CA 1
ATOM 677 C C . GLY A 1 84 ? -15.885 8.927 30.887 1.00 98.06 84 GLY A C 1
ATOM 678 O O . GLY A 1 84 ? -14.847 8.677 31.500 1.00 98.06 84 GLY A O 1
ATOM 679 N N . GLU A 1 85 ? -16.945 8.113 30.963 1.00 98.56 85 GLU A N 1
ATOM 680 C CA . GLU A 1 85 ? -16.975 6.890 31.770 1.00 98.56 85 GLU A CA 1
ATOM 681 C C . GLU A 1 85 ? -16.579 5.648 30.972 1.00 98.56 85 GLU A C 1
ATOM 683 O O . GLU A 1 85 ? -16.074 4.696 31.573 1.00 98.56 85 GLU A O 1
ATOM 688 N N . HIS A 1 86 ? -16.817 5.624 29.659 1.00 98.75 86 HIS A N 1
ATOM 689 C CA . HIS A 1 86 ? -16.655 4.434 28.828 1.00 98.75 86 HIS A CA 1
ATOM 690 C C . HIS A 1 86 ? -15.527 4.589 27.810 1.00 98.75 86 HIS A C 1
ATOM 692 O O . HIS A 1 86 ? -15.310 5.646 27.219 1.00 98.75 86 HIS A O 1
ATOM 698 N N . LEU A 1 87 ? -14.805 3.496 27.587 1.00 98.75 87 LEU A N 1
ATOM 699 C CA . LEU A 1 87 ? -13.689 3.448 26.653 1.00 98.75 87 LEU A CA 1
ATOM 700 C C . LEU A 1 87 ? -13.786 2.181 25.812 1.00 98.75 87 LEU A C 1
ATOM 702 O O . LEU A 1 87 ? -13.942 1.079 26.343 1.00 98.75 87 LEU A O 1
ATOM 706 N N . VAL A 1 88 ? -13.653 2.349 24.503 1.00 98.69 88 VAL A N 1
ATOM 707 C CA . VAL A 1 88 ? -13.518 1.254 23.546 1.00 98.69 88 VAL A CA 1
ATOM 708 C C . VAL A 1 88 ? -12.069 1.205 23.084 1.00 98.69 88 VAL A C 1
ATOM 710 O O . VAL A 1 88 ? -11.520 2.210 22.637 1.00 98.69 88 VAL A O 1
ATOM 713 N N . ARG A 1 89 ? -11.440 0.042 23.213 1.00 98.31 89 ARG A N 1
ATOM 714 C CA . ARG A 1 89 ? -10.036 -0.210 22.884 1.0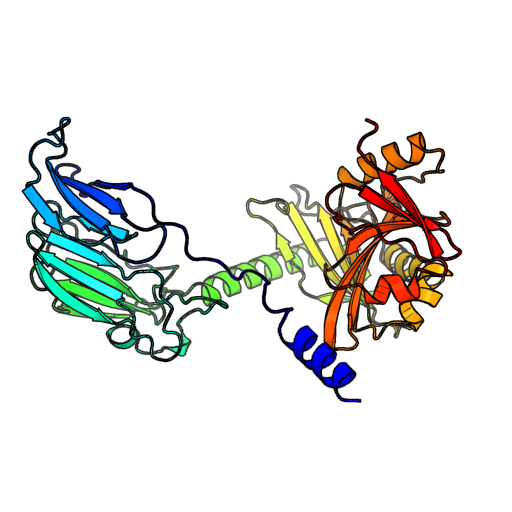0 98.31 89 ARG A CA 1
ATOM 715 C C . ARG A 1 89 ? -9.958 -1.175 21.710 1.00 98.31 89 ARG A C 1
ATOM 717 O O . ARG A 1 89 ? -10.576 -2.235 21.783 1.00 98.31 89 ARG A O 1
ATOM 724 N N . PHE A 1 90 ? -9.168 -0.852 20.693 1.00 98.38 90 PHE A N 1
ATOM 725 C CA . PHE A 1 90 ? -8.796 -1.815 19.655 1.00 98.38 90 PHE A CA 1
ATOM 726 C C . PHE A 1 90 ? -7.569 -2.622 20.078 1.00 98.38 90 PHE A C 1
ATOM 728 O O . PHE A 1 90 ? -6.778 -2.185 20.919 1.00 98.38 90 PHE A O 1
ATOM 735 N N . GLY A 1 91 ? -7.441 -3.813 19.503 1.00 96.25 91 GLY A N 1
ATOM 736 C CA . GLY A 1 91 ? -6.262 -4.654 19.651 1.00 96.25 91 GLY A CA 1
ATOM 737 C C . GLY A 1 91 ? -4.939 -3.950 19.364 1.00 96.25 91 GLY A C 1
ATOM 738 O O . GLY A 1 91 ? -4.926 -2.905 18.707 1.00 96.25 91 GLY A O 1
ATOM 739 N N . PRO A 1 92 ? -3.824 -4.527 19.838 1.00 94.19 92 PRO A N 1
ATOM 740 C CA . PRO A 1 92 ? -2.501 -4.138 19.376 1.00 94.19 92 PRO A CA 1
ATOM 741 C C . PRO A 1 92 ? -2.302 -4.561 17.909 1.00 94.19 92 PRO A C 1
ATOM 743 O O . PRO A 1 92 ? -3.229 -5.013 17.231 1.00 94.19 92 PRO A O 1
ATOM 746 N N . TRP A 1 93 ? -1.069 -4.435 17.431 1.00 92.69 93 TRP A N 1
ATOM 747 C CA . TRP A 1 93 ? -0.631 -4.989 16.158 1.00 92.69 93 TRP A CA 1
ATOM 748 C C . TRP A 1 93 ? -0.926 -6.497 16.073 1.00 92.69 93 TRP A C 1
ATOM 750 O O . TRP A 1 93 ? -0.415 -7.294 16.861 1.00 92.69 93 TRP A O 1
ATOM 760 N N . ALA A 1 94 ? -1.805 -6.887 15.148 1.00 94.62 94 ALA A N 1
ATOM 761 C CA . ALA A 1 94 ? -2.313 -8.252 15.071 1.00 94.62 94 ALA A CA 1
ATOM 762 C C . ALA A 1 94 ? -1.289 -9.173 14.385 1.00 94.62 94 ALA A C 1
ATOM 764 O O . ALA A 1 94 ? -0.896 -8.922 13.245 1.00 94.62 94 ALA A O 1
ATOM 765 N N . SER A 1 95 ? -0.843 -10.222 15.084 1.00 94.56 95 SER A N 1
ATOM 766 C CA . SER A 1 95 ? 0.322 -11.028 14.680 1.00 94.56 95 SER A CA 1
ATOM 767 C C . SER A 1 95 ? 0.133 -12.544 14.811 1.00 94.56 95 SER A C 1
ATOM 769 O O . SER A 1 95 ? 0.883 -13.303 14.197 1.00 94.56 95 SER A O 1
ATOM 771 N N . ASP A 1 96 ? -0.894 -13.025 15.519 1.00 96.06 96 ASP A N 1
ATOM 772 C CA . ASP A 1 96 ? -1.236 -14.452 15.586 1.00 96.06 96 ASP A CA 1
ATOM 773 C C . ASP A 1 96 ? -1.995 -14.891 14.324 1.00 96.06 96 ASP A C 1
ATOM 775 O O . ASP A 1 96 ? -3.191 -15.185 14.352 1.00 96.06 96 ASP A O 1
ATOM 779 N N . ILE A 1 97 ? -1.282 -14.929 13.196 1.00 94.38 97 ILE A N 1
ATOM 780 C CA . ILE A 1 97 ? -1.803 -15.290 11.865 1.00 94.38 97 ILE A CA 1
ATOM 781 C C . ILE A 1 97 ? -2.404 -16.706 11.842 1.00 94.38 97 ILE A C 1
ATOM 783 O O . ILE A 1 97 ? -3.286 -16.991 11.039 1.00 94.38 97 ILE A O 1
ATOM 787 N N . ASN A 1 98 ? -1.959 -17.597 12.731 1.00 94.81 98 ASN A N 1
ATOM 788 C CA . ASN A 1 98 ? -2.396 -18.992 12.730 1.00 94.81 98 ASN A CA 1
ATOM 789 C C . ASN A 1 98 ? -3.778 -19.183 13.364 1.00 94.81 98 ASN A C 1
ATOM 791 O O . ASN A 1 98 ? -4.554 -20.015 12.898 1.00 94.81 98 ASN A O 1
ATOM 795 N N . ASN A 1 99 ? -4.089 -18.446 14.437 1.00 97.12 99 ASN A N 1
ATOM 796 C CA . ASN A 1 99 ? -5.340 -18.645 15.179 1.00 97.12 99 ASN A CA 1
ATOM 797 C C . ASN A 1 99 ? -6.240 -17.409 15.211 1.00 97.12 99 ASN A C 1
ATOM 799 O O . ASN A 1 99 ? -7.380 -17.508 15.681 1.00 97.12 99 ASN A O 1
ATOM 803 N N . TYR A 1 100 ? -5.741 -16.254 14.763 1.00 97.50 100 TYR A N 1
ATOM 804 C CA . TYR A 1 100 ? -6.412 -14.956 14.840 1.00 97.50 100 TYR A CA 1
ATOM 805 C C . TYR A 1 100 ? -6.942 -14.692 16.254 1.00 97.50 100 TYR A C 1
ATOM 807 O O . TYR A 1 100 ? -8.102 -14.309 16.466 1.00 97.50 100 TYR A O 1
ATOM 815 N N . SER A 1 101 ? -6.119 -15.027 17.254 1.00 97.81 101 SER A N 1
ATOM 816 C CA . SER A 1 101 ? -6.523 -15.016 18.658 1.00 97.81 101 SER A CA 1
ATOM 817 C C . SER A 1 101 ? -6.160 -13.720 19.385 1.00 97.81 101 SER A C 1
ATOM 819 O O . SER A 1 101 ? -6.489 -13.577 20.572 1.00 97.81 101 SER A O 1
ATOM 821 N N . ASP A 1 102 ? -5.563 -12.775 18.655 1.00 97.62 102 ASP A N 1
ATOM 822 C CA . ASP A 1 102 ? -5.300 -11.410 19.093 1.00 97.62 102 ASP A CA 1
ATOM 823 C C . ASP A 1 102 ? -6.587 -10.713 19.540 1.00 97.62 102 ASP A C 1
ATOM 825 O O . ASP A 1 102 ? -7.701 -11.019 19.092 1.00 97.62 102 ASP A O 1
ATOM 829 N N . LEU A 1 103 ? -6.433 -9.748 20.446 1.00 98.38 103 LEU A N 1
ATOM 830 C CA . LEU A 1 103 ? -7.522 -8.866 20.839 1.00 98.38 103 LEU A CA 1
ATOM 831 C C . LEU A 1 103 ? -8.023 -8.105 19.603 1.00 98.38 103 LEU A C 1
ATOM 833 O O . LEU A 1 103 ? -7.238 -7.466 18.925 1.00 98.38 103 LEU A O 1
ATOM 837 N N . ALA A 1 104 ? -9.327 -8.126 19.339 1.00 98.38 104 ALA A N 1
ATOM 838 C CA . ALA A 1 104 ? -9.942 -7.279 18.320 1.00 98.38 104 ALA A CA 1
ATOM 839 C C . ALA A 1 104 ? -10.431 -5.970 18.945 1.00 98.38 104 ALA A C 1
ATOM 841 O O . ALA A 1 104 ? -9.996 -4.879 18.582 1.00 98.38 104 ALA A O 1
ATOM 842 N N . ILE A 1 105 ? -11.321 -6.093 19.933 1.00 98.75 105 ILE A N 1
ATOM 843 C CA . ILE A 1 105 ? -11.949 -4.959 20.609 1.00 98.75 105 ILE A CA 1
ATOM 844 C C . ILE A 1 105 ? -12.240 -5.295 22.074 1.00 98.75 105 ILE A C 1
ATOM 846 O O . ILE A 1 105 ? -12.600 -6.429 22.413 1.00 98.75 105 ILE A O 1
ATOM 850 N N . ALA A 1 106 ? -12.101 -4.309 22.955 1.00 98.75 106 ALA A N 1
ATOM 851 C CA . ALA A 1 106 ? -12.452 -4.398 24.366 1.00 98.75 106 ALA A CA 1
ATOM 852 C C . ALA A 1 106 ? -13.200 -3.150 24.846 1.00 98.75 106 ALA A C 1
ATOM 854 O O . ALA A 1 106 ? -12.954 -2.039 24.387 1.00 98.75 106 ALA A O 1
ATOM 855 N N . PHE A 1 107 ? -14.098 -3.353 25.804 1.00 98.81 107 PHE A N 1
ATOM 856 C CA . PHE A 1 107 ? -14.960 -2.334 26.393 1.00 98.81 107 PHE A CA 1
ATOM 857 C C . PHE A 1 107 ? -14.610 -2.164 27.862 1.00 98.81 107 PHE A C 1
ATOM 859 O O . PHE A 1 107 ? -14.512 -3.152 28.594 1.00 98.81 107 PHE A O 1
ATOM 866 N N . TYR A 1 108 ? -14.454 -0.921 28.298 1.00 98.81 108 TYR A N 1
ATOM 867 C CA . TYR A 1 108 ? -14.098 -0.565 29.664 1.00 98.81 108 TYR A CA 1
ATOM 868 C C . TYR A 1 108 ? -15.073 0.469 30.217 1.00 98.81 108 TYR A C 1
ATOM 870 O O . TYR A 1 108 ? -15.603 1.299 29.479 1.00 98.81 108 TYR A O 1
ATOM 878 N N . ARG A 1 109 ? -15.253 0.448 31.538 1.00 98.69 109 ARG A N 1
ATOM 879 C CA . ARG A 1 109 ? -15.975 1.474 32.290 1.00 98.69 109 ARG A CA 1
ATOM 880 C C . ARG A 1 109 ? -15.129 1.922 33.475 1.00 98.69 109 ARG A C 1
ATOM 882 O O . ARG A 1 109 ? -14.804 1.095 34.327 1.00 98.69 109 ARG A O 1
ATOM 889 N N . LYS A 1 110 ? -14.772 3.207 33.527 1.00 98.44 110 LYS A N 1
ATOM 890 C CA . LYS A 1 110 ? -13.897 3.808 34.553 1.00 98.44 110 LYS A CA 1
ATOM 891 C C . LYS A 1 110 ? -12.626 2.975 34.775 1.00 98.44 110 LYS A C 1
ATOM 893 O O . LYS A 1 110 ? -12.355 2.517 35.881 1.00 98.44 110 LYS A O 1
ATOM 898 N N . GLY A 1 111 ? -11.937 2.658 33.679 1.00 98.19 111 GLY A N 1
ATOM 899 C CA . GLY A 1 111 ? -10.724 1.832 33.662 1.00 98.19 111 GLY A CA 1
ATOM 900 C C . GLY A 1 111 ? -10.920 0.319 33.858 1.00 98.19 111 GLY A C 1
ATOM 901 O O . GLY A 1 111 ? -9.980 -0.447 33.664 1.00 98.19 111 GLY A O 1
ATOM 902 N N . LYS A 1 112 ? -12.129 -0.164 34.181 1.00 98.62 112 LYS A N 1
ATOM 903 C CA . LYS A 1 112 ? -12.390 -1.596 34.425 1.00 98.62 112 LYS A CA 1
ATOM 904 C C . LYS A 1 112 ? -12.922 -2.303 33.182 1.00 98.62 112 LYS A C 1
ATOM 906 O O . LYS A 1 112 ? -13.928 -1.872 32.616 1.00 98.62 112 LYS A O 1
ATOM 911 N N . LEU A 1 113 ? -12.293 -3.416 32.800 1.00 98.62 113 LEU A N 1
ATOM 912 C CA . LEU A 1 113 ? -12.713 -4.253 31.670 1.00 98.62 113 LEU A CA 1
ATOM 913 C C . LEU A 1 113 ? -14.133 -4.803 31.885 1.00 98.62 113 LEU A C 1
ATOM 915 O O . LEU A 1 113 ? -14.419 -5.403 32.917 1.00 98.62 113 LEU A O 1
ATOM 919 N N . GLN A 1 114 ? -14.995 -4.627 30.886 1.00 98.69 114 GLN A N 1
ATOM 920 C CA . GLN A 1 114 ? -16.362 -5.156 30.847 1.00 98.69 114 GLN A CA 1
ATOM 921 C C . GLN A 1 114 ? -16.439 -6.407 29.968 1.00 98.69 114 GLN A C 1
ATOM 923 O O . GLN A 1 114 ? -16.932 -7.455 30.386 1.00 98.69 114 GLN A O 1
ATOM 928 N N . LYS A 1 115 ? -15.921 -6.313 28.738 1.00 98.75 115 LYS A N 1
ATOM 929 C CA . LYS A 1 115 ? -15.934 -7.400 27.752 1.00 98.75 115 LYS A CA 1
ATOM 930 C C . LYS A 1 115 ? -14.804 -7.213 26.748 1.00 98.75 115 LYS A C 1
ATOM 932 O O . LYS A 1 115 ? -14.421 -6.086 26.456 1.00 98.75 115 LYS A O 1
ATOM 937 N N . LYS A 1 116 ? -14.298 -8.315 26.199 1.00 98.69 116 LYS A N 1
ATOM 938 C CA . LYS A 1 116 ? -13.344 -8.320 25.087 1.00 98.69 116 LYS A CA 1
ATOM 939 C C . LYS A 1 116 ? -13.696 -9.405 24.079 1.00 98.69 116 LYS A C 1
ATOM 941 O O . LYS A 1 116 ? -14.274 -10.423 24.464 1.00 98.69 116 LYS A O 1
ATOM 946 N N . TYR A 1 117 ? -13.315 -9.183 22.831 1.00 98.75 117 TYR A N 1
ATOM 947 C CA . TYR A 1 117 ? -13.474 -10.123 21.729 1.00 98.75 117 TYR A CA 1
ATOM 948 C C . TYR A 1 117 ? -12.144 -10.280 21.007 1.00 98.75 117 TYR A C 1
ATOM 950 O O . TYR A 1 117 ? -11.420 -9.302 20.826 1.00 98.75 117 TYR A O 1
ATOM 958 N N . LYS A 1 118 ? -11.835 -11.509 20.605 1.00 98.69 118 LYS A N 1
ATOM 959 C CA . LYS A 1 118 ? -10.725 -11.825 19.706 1.00 98.69 118 LYS A CA 1
ATOM 960 C C . LYS A 1 118 ? -11.148 -11.655 18.251 1.00 98.69 118 LYS A C 1
ATOM 962 O O . LYS A 1 118 ? -12.348 -11.673 17.965 1.00 98.69 118 LYS A O 1
ATOM 967 N N . VAL A 1 119 ? -10.189 -11.561 17.334 1.00 98.50 119 VAL A N 1
ATOM 968 C CA . VAL A 1 119 ? -10.479 -11.452 15.893 1.00 98.50 119 VAL A CA 1
ATOM 969 C C . VAL A 1 119 ? -11.328 -12.629 15.414 1.00 98.50 119 VAL A C 1
ATOM 971 O O . VAL A 1 119 ? -12.413 -12.413 14.875 1.00 98.50 119 VAL A O 1
ATOM 974 N N . ASN A 1 120 ? -10.942 -13.865 15.742 1.00 98.25 120 ASN A N 1
ATOM 975 C CA . ASN A 1 120 ? -11.718 -15.068 15.410 1.00 98.25 120 ASN A CA 1
ATOM 976 C C . ASN A 1 120 ? -13.108 -15.153 16.084 1.00 98.25 120 ASN A C 1
ATOM 978 O O . ASN A 1 120 ? -13.933 -16.001 15.736 1.00 98.25 120 ASN A O 1
ATOM 982 N N . ASN A 1 121 ? -13.422 -14.281 17.051 1.00 98.31 121 ASN A N 1
ATOM 983 C CA . ASN A 1 121 ? -14.779 -14.174 17.586 1.00 98.31 121 ASN A CA 1
ATOM 984 C C . ASN A 1 121 ? -15.685 -13.332 16.678 1.00 98.31 121 ASN A C 1
ATOM 986 O O . ASN A 1 121 ? -16.898 -13.572 16.661 1.00 98.31 121 ASN A O 1
ATOM 990 N N . LEU A 1 122 ? -15.118 -12.375 15.939 1.00 98.62 122 LEU A N 1
ATOM 991 C CA . LEU A 1 122 ? -15.850 -11.373 15.162 1.00 98.62 122 LEU A CA 1
ATOM 992 C C . LEU A 1 122 ? -15.796 -11.640 13.653 1.00 98.62 122 LEU A C 1
ATOM 994 O O . LEU A 1 122 ? -16.838 -11.580 13.006 1.00 98.62 122 LEU A O 1
ATOM 998 N N . VAL A 1 123 ? -14.643 -12.013 13.107 1.00 98.50 123 VAL A N 1
ATOM 999 C CA . VAL A 1 123 ? -14.511 -12.386 11.693 1.00 98.50 123 VAL A CA 1
ATOM 1000 C C . VAL A 1 123 ? -14.908 -13.851 11.526 1.00 98.50 123 VAL A C 1
ATOM 1002 O O . VAL A 1 123 ? -14.400 -14.725 12.229 1.00 98.50 123 VAL A O 1
ATOM 1005 N N . LYS A 1 124 ? -15.879 -14.119 10.655 1.00 98.31 124 LYS A N 1
ATOM 1006 C CA . LYS A 1 124 ? -16.408 -15.457 10.356 1.00 98.31 124 LYS A CA 1
ATOM 1007 C C . LYS A 1 124 ? -15.766 -16.069 9.127 1.00 98.31 124 LYS A C 1
ATOM 1009 O O . LYS A 1 124 ? -15.515 -17.269 9.146 1.00 98.31 124 LYS A O 1
ATOM 1014 N N . ASP A 1 125 ? -15.478 -15.262 8.115 1.00 98.31 125 ASP A N 1
ATOM 1015 C CA . ASP A 1 125 ? -14.679 -15.689 6.969 1.00 98.31 125 ASP A CA 1
ATOM 1016 C C . ASP A 1 125 ? -13.242 -15.173 7.105 1.00 98.31 125 ASP A C 1
ATOM 1018 O O . ASP A 1 125 ? -12.922 -14.050 6.722 1.00 98.31 125 ASP A O 1
ATOM 1022 N N . LEU A 1 126 ? -12.363 -15.998 7.681 1.00 97.81 126 LEU A N 1
ATOM 1023 C CA . LEU A 1 126 ? -10.956 -15.637 7.880 1.00 97.81 126 LEU A CA 1
ATOM 1024 C C . LEU A 1 126 ? -10.181 -15.515 6.559 1.00 97.81 126 LEU A C 1
ATOM 1026 O O . LEU A 1 126 ? -9.149 -14.855 6.540 1.00 97.81 126 LEU A O 1
ATOM 1030 N N . SER A 1 127 ? -10.694 -16.052 5.443 1.00 97.00 127 SER A N 1
ATOM 1031 C CA . SER A 1 127 ? -10.075 -15.850 4.122 1.00 97.00 127 SER A CA 1
ATOM 1032 C C . SER A 1 127 ? -10.190 -14.405 3.619 1.00 97.00 127 SER A C 1
ATOM 1034 O O . SER A 1 127 ? -9.526 -14.026 2.656 1.00 97.00 127 SER A O 1
ATOM 1036 N N . LYS A 1 128 ? -11.026 -13.592 4.280 1.00 97.81 128 LYS A N 1
ATOM 1037 C CA . LYS A 1 128 ? -11.190 -12.154 4.031 1.00 97.81 128 LYS A CA 1
ATOM 1038 C C . LYS A 1 128 ? -10.279 -11.277 4.880 1.00 97.81 128 LYS A C 1
ATOM 1040 O O . LYS A 1 128 ? -10.359 -10.054 4.781 1.00 97.81 128 LYS A O 1
ATOM 1045 N N . VAL A 1 129 ? -9.462 -11.857 5.751 1.00 97.81 129 VAL A N 1
ATOM 1046 C CA . VAL A 1 129 ? -8.433 -11.121 6.487 1.00 97.81 129 VAL A CA 1
ATOM 1047 C C . VAL A 1 129 ? -7.257 -10.872 5.546 1.00 97.81 129 VAL A C 1
ATOM 1049 O O . VAL A 1 129 ? -6.791 -11.797 4.883 1.00 97.81 129 VAL A O 1
ATOM 1052 N N . ASP A 1 130 ? -6.790 -9.628 5.466 1.00 96.12 130 ASP A N 1
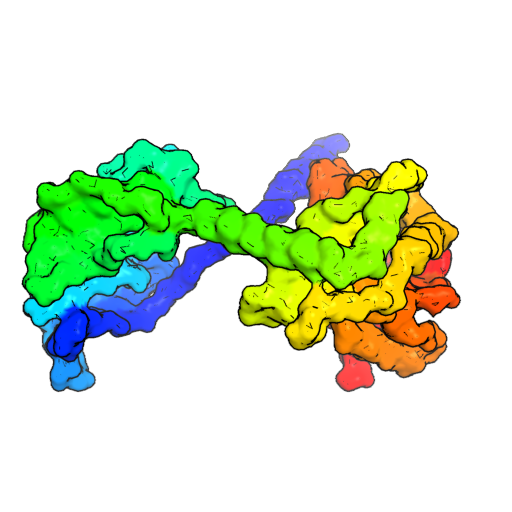ATOM 1053 C CA . ASP A 1 130 ? -5.651 -9.296 4.614 1.00 96.12 130 ASP A CA 1
ATOM 1054 C C . ASP A 1 130 ? -4.355 -9.546 5.376 1.00 96.12 130 ASP A C 1
ATOM 1056 O O . ASP A 1 130 ? -4.212 -9.140 6.530 1.00 96.12 130 ASP A O 1
ATOM 1060 N N . HIS A 1 131 ? -3.405 -10.208 4.724 1.00 94.12 131 HIS A N 1
ATOM 1061 C CA . HIS A 1 131 ? -2.131 -10.591 5.316 1.00 94.12 131 HIS A CA 1
ATOM 1062 C C . HIS A 1 131 ? -0.979 -9.824 4.675 1.00 94.12 131 HIS A C 1
ATOM 1064 O O . HIS A 1 131 ? -0.888 -9.718 3.451 1.00 94.12 131 HIS A O 1
ATOM 1070 N N . SER A 1 132 ? -0.066 -9.350 5.513 1.00 89.12 132 SER A N 1
ATOM 1071 C CA . SER A 1 132 ? 1.300 -9.019 5.125 1.00 89.12 132 SER A CA 1
ATOM 1072 C C . SER A 1 132 ? 2.245 -10.128 5.610 1.00 89.12 132 SER A C 1
ATOM 1074 O O . SER A 1 132 ? 1.814 -11.153 6.142 1.00 89.12 132 SER A O 1
ATOM 1076 N N . VAL A 1 133 ? 3.553 -9.929 5.441 1.00 83.44 133 VAL A N 1
ATOM 1077 C CA . VAL A 1 133 ? 4.570 -10.869 5.939 1.00 83.44 133 VAL A CA 1
ATOM 1078 C C . VAL A 1 133 ? 4.596 -10.929 7.475 1.00 83.44 133 VAL A C 1
ATOM 1080 O O . VAL A 1 133 ? 4.888 -11.981 8.036 1.00 83.44 133 VAL A O 1
ATOM 1083 N N . SER A 1 134 ? 4.292 -9.824 8.162 1.00 84.50 134 SER A N 1
ATOM 1084 C CA . SER A 1 134 ? 4.466 -9.689 9.618 1.00 84.50 134 SER A CA 1
ATOM 1085 C C . SER A 1 134 ? 3.161 -9.539 10.401 1.00 84.50 134 SER A C 1
ATOM 1087 O O . SER A 1 134 ? 3.174 -9.651 11.628 1.00 84.50 134 SER A O 1
ATOM 1089 N N . HIS A 1 135 ? 2.046 -9.244 9.730 1.00 92.56 135 HIS A N 1
ATOM 1090 C CA . HIS A 1 135 ? 0.791 -8.893 10.389 1.00 92.56 135 HIS A CA 1
ATOM 1091 C C . HIS A 1 135 ? -0.425 -9.135 9.506 1.00 92.56 135 HIS A C 1
ATOM 1093 O O . HIS A 1 135 ? -0.319 -9.544 8.349 1.00 92.56 135 HIS A O 1
ATOM 1099 N N . TYR A 1 136 ? -1.601 -8.869 10.064 1.00 96.25 136 TYR A N 1
ATOM 1100 C CA . TYR A 1 136 ? -2.844 -8.921 9.315 1.00 96.25 136 TYR A CA 1
ATOM 1101 C C . TYR A 1 136 ? -3.812 -7.805 9.712 1.00 96.25 136 TYR A C 1
ATOM 1103 O O . TYR A 1 136 ? -3.773 -7.288 10.831 1.00 96.25 136 TYR A O 1
ATOM 1111 N N . THR A 1 137 ? -4.715 -7.448 8.802 1.00 96.56 137 THR A N 1
ATOM 1112 C CA . THR A 1 137 ? -5.791 -6.481 9.043 1.00 96.56 137 THR A CA 1
ATOM 1113 C C . THR A 1 137 ? -7.149 -7.156 8.876 1.00 96.56 137 THR A C 1
ATOM 1115 O O . THR A 1 137 ? -7.415 -7.882 7.921 1.00 96.56 137 THR A O 1
ATOM 1118 N N . TRP A 1 138 ? -8.023 -6.955 9.861 1.00 98.06 138 TRP A N 1
ATOM 1119 C CA . TRP A 1 138 ? -9.293 -7.683 9.980 1.00 98.06 138 TRP A CA 1
ATOM 1120 C C . TRP A 1 138 ? -10.525 -6.767 9.975 1.00 98.06 138 TRP A C 1
ATOM 1122 O O . TRP A 1 138 ? -11.663 -7.239 10.007 1.00 98.06 138 TRP A O 1
ATOM 1132 N N . THR A 1 139 ? -10.321 -5.452 9.954 1.00 98.19 139 THR A N 1
ATOM 1133 C CA . THR A 1 139 ? -11.381 -4.453 9.784 1.00 98.19 139 THR A CA 1
ATOM 1134 C C . THR A 1 139 ? -11.603 -4.170 8.305 1.00 98.19 139 THR A C 1
ATOM 1136 O O . THR A 1 139 ? -10.674 -4.276 7.508 1.00 98.19 139 THR A O 1
ATOM 1139 N N . ALA A 1 140 ? -12.818 -3.776 7.929 1.00 98.19 140 ALA A N 1
ATOM 1140 C CA . ALA A 1 140 ? -13.055 -3.269 6.583 1.00 98.19 140 ALA A CA 1
ATOM 1141 C C . ALA A 1 140 ? -12.381 -1.897 6.392 1.00 98.19 140 ALA A C 1
ATOM 1143 O O . ALA A 1 140 ? -12.421 -1.048 7.282 1.00 98.19 140 ALA A O 1
ATOM 1144 N N . GLU A 1 141 ? -11.790 -1.694 5.220 1.00 97.38 141 GLU A N 1
ATOM 1145 C CA . GLU A 1 141 ? -11.114 -0.459 4.805 1.00 97.38 141 GLU A CA 1
ATOM 1146 C C . GLU A 1 141 ? -12.117 0.531 4.191 1.00 97.38 141 GLU A C 1
ATOM 1148 O O . GLU A 1 141 ? -12.085 1.732 4.457 1.00 97.38 141 GLU A O 1
ATOM 1153 N N . VAL A 1 142 ? -13.056 0.018 3.391 1.00 97.81 142 VAL A N 1
ATOM 1154 C CA . VAL A 1 142 ? -14.185 0.781 2.839 1.00 97.81 142 VAL A CA 1
ATOM 1155 C C . VAL A 1 142 ? -15.459 0.272 3.487 1.00 97.81 142 VAL A C 1
ATOM 1157 O O . VAL A 1 142 ? -15.640 -0.936 3.601 1.00 97.81 142 VAL A O 1
ATOM 1160 N N . THR A 1 143 ? -16.339 1.179 3.908 1.00 98.12 143 THR A N 1
ATOM 1161 C CA . THR A 1 143 ? -17.618 0.855 4.559 1.00 98.12 143 THR A CA 1
ATOM 1162 C C . THR A 1 143 ? -18.676 1.894 4.190 1.00 98.12 143 THR A C 1
ATOM 1164 O O . THR A 1 143 ? -18.349 3.058 3.951 1.00 98.12 143 THR A O 1
ATOM 1167 N N . THR A 1 144 ? -19.947 1.493 4.151 1.00 98.19 144 THR A N 1
ATOM 1168 C CA . THR A 1 144 ? -21.089 2.429 4.133 1.00 98.19 144 THR A CA 1
ATOM 1169 C C . THR A 1 144 ? -21.609 2.702 5.540 1.00 98.19 144 THR A C 1
ATOM 1171 O O . THR A 1 144 ? -22.235 3.733 5.790 1.00 98.19 144 THR A O 1
ATOM 1174 N N . VAL A 1 145 ? -21.305 1.803 6.479 1.00 97.75 145 VAL A N 1
ATOM 1175 C CA . VAL A 1 145 ? -21.599 1.967 7.899 1.00 97.75 145 VAL A CA 1
ATOM 1176 C C . VAL A 1 145 ? -20.368 2.483 8.638 1.00 97.75 145 VAL A C 1
ATOM 1178 O O . VAL A 1 145 ? -19.324 1.842 8.678 1.00 97.75 145 VAL A O 1
ATOM 1181 N N . LYS A 1 146 ? -20.503 3.635 9.297 1.00 97.19 146 LYS A N 1
ATOM 1182 C CA . LYS A 1 146 ? -19.413 4.240 10.067 1.00 97.19 146 LYS A CA 1
ATOM 1183 C C . LYS A 1 146 ? -19.078 3.409 11.315 1.00 97.19 146 LYS A C 1
ATOM 1185 O O . LYS A 1 146 ? -19.906 3.286 12.216 1.00 97.19 146 LYS A O 1
ATOM 1190 N N . THR A 1 147 ? -17.836 2.930 11.411 1.00 97.81 147 THR A N 1
ATOM 1191 C CA . THR A 1 147 ? -17.263 2.410 12.667 1.00 97.81 147 THR A CA 1
ATOM 1192 C C . THR A 1 147 ? -17.103 3.550 13.682 1.00 97.81 147 THR A C 1
ATOM 1194 O O . THR A 1 147 ? -16.578 4.615 13.348 1.00 97.81 147 THR A O 1
ATOM 1197 N N . GLY A 1 148 ? -17.552 3.354 14.924 1.00 97.81 148 GLY A N 1
ATOM 1198 C CA . GLY A 1 148 ? -17.504 4.373 15.978 1.00 97.81 148 GLY A CA 1
ATOM 1199 C C . GLY A 1 148 ? -18.739 4.405 16.879 1.00 97.81 148 GLY A C 1
ATOM 1200 O O . GLY A 1 148 ? -19.628 3.565 16.775 1.00 97.81 148 GLY A O 1
ATOM 1201 N N . PHE A 1 149 ? -18.799 5.392 17.777 1.00 98.25 149 PHE A N 1
ATOM 1202 C CA . PHE A 1 149 ? -19.971 5.613 18.629 1.00 98.25 149 PHE A CA 1
ATOM 1203 C C . PHE A 1 149 ? -21.199 6.059 17.824 1.00 98.25 149 PHE A C 1
ATOM 1205 O O . PHE A 1 149 ? -21.078 6.835 16.871 1.00 98.25 149 PHE A O 1
ATOM 1212 N N . SER A 1 150 ? -22.384 5.624 18.259 1.00 97.94 150 SER A N 1
ATOM 1213 C CA . SER A 1 150 ? -23.650 6.260 17.888 1.00 97.94 150 SER A CA 1
ATOM 1214 C C . SER A 1 150 ? -23.714 7.698 18.408 1.00 97.94 150 SER A C 1
ATOM 1216 O O . SER A 1 150 ? -23.019 8.063 19.354 1.00 97.94 150 SER A O 1
ATOM 1218 N N . ASN A 1 151 ? -24.614 8.507 17.843 1.00 96.62 151 ASN A N 1
ATOM 1219 C CA . ASN A 1 151 ? -24.816 9.893 18.284 1.00 96.62 151 ASN A CA 1
ATOM 1220 C C . ASN A 1 151 ? -25.219 10.006 19.766 1.00 96.62 151 ASN A C 1
ATOM 1222 O O . ASN A 1 151 ? -24.931 11.014 20.398 1.00 96.62 151 ASN A O 1
ATOM 1226 N N . ASP A 1 152 ? -25.888 8.992 20.324 1.00 96.94 152 ASP A N 1
ATOM 1227 C CA . ASP A 1 152 ? -26.259 8.945 21.743 1.00 96.94 152 ASP A CA 1
ATOM 1228 C C . ASP A 1 152 ? -25.235 8.202 22.620 1.00 96.94 152 ASP A C 1
ATOM 1230 O O . ASP A 1 152 ? -25.460 8.046 23.820 1.00 96.94 152 ASP A O 1
ATOM 1234 N N . HIS A 1 153 ? -24.127 7.737 22.029 1.00 96.94 153 HIS A N 1
ATOM 1235 C CA . HIS A 1 153 ? -23.030 7.007 22.671 1.00 96.94 153 HIS A CA 1
ATOM 1236 C C . HIS A 1 153 ? -23.431 5.732 23.423 1.00 96.94 153 HIS A C 1
ATOM 1238 O O . HIS A 1 153 ? -22.633 5.188 24.189 1.00 96.94 153 HIS A O 1
ATOM 1244 N N . LYS A 1 154 ? -24.644 5.215 23.206 1.00 97.94 154 LYS A N 1
ATOM 1245 C CA . LYS A 1 154 ? -25.081 3.954 23.818 1.00 97.94 154 LYS A CA 1
ATOM 1246 C C . LYS A 1 154 ? -24.534 2.746 23.082 1.00 97.94 154 LYS A C 1
ATOM 1248 O O . LYS A 1 154 ? -24.351 1.697 23.704 1.00 97.94 154 LYS A O 1
ATOM 1253 N N . THR A 1 155 ? -24.257 2.892 21.787 1.00 98.56 155 THR A N 1
ATOM 1254 C CA . THR A 1 155 ? -23.721 1.814 20.965 1.00 98.56 155 THR A CA 1
ATOM 1255 C C . THR A 1 155 ? -22.392 2.178 20.319 1.00 98.56 155 THR A C 1
ATOM 1257 O O . THR A 1 155 ? -22.098 3.345 20.059 1.00 98.56 155 THR A O 1
ATOM 1260 N N . TYR A 1 156 ? -21.583 1.155 20.060 1.00 98.69 156 TYR A N 1
ATOM 1261 C CA . TYR A 1 156 ? -20.384 1.247 19.237 1.00 98.69 156 TYR A CA 1
ATOM 1262 C C . TYR A 1 156 ? -20.541 0.320 18.038 1.00 98.69 156 TYR A C 1
ATOM 1264 O O . TYR A 1 156 ? -20.850 -0.858 18.215 1.00 98.69 156 TYR A O 1
ATOM 1272 N N . THR A 1 157 ? -20.329 0.841 16.838 1.00 98.75 157 THR A N 1
ATOM 1273 C CA . THR A 1 157 ? -20.417 0.085 15.591 1.00 98.75 157 THR A CA 1
ATOM 1274 C C . THR A 1 157 ? -19.024 -0.300 15.112 1.00 98.75 157 THR A C 1
ATOM 1276 O O . THR A 1 157 ? -18.105 0.513 15.176 1.00 98.75 157 THR A O 1
ATOM 1279 N N . LEU A 1 158 ? -18.870 -1.527 14.622 1.00 98.69 158 LEU A N 1
ATOM 1280 C CA . LEU A 1 158 ? -17.638 -2.067 14.043 1.00 98.69 158 LEU A CA 1
ATOM 1281 C C . LEU A 1 158 ? -17.971 -2.826 12.763 1.00 98.69 158 LEU A C 1
ATOM 1283 O O . LEU A 1 158 ? -18.890 -3.646 12.776 1.00 98.69 158 LEU A O 1
ATOM 1287 N N . VAL A 1 159 ? -17.191 -2.606 11.706 1.00 98.75 159 VAL A N 1
ATOM 1288 C CA . VAL A 1 159 ? -17.292 -3.360 10.449 1.00 98.75 159 VAL A CA 1
ATOM 1289 C C . VAL A 1 159 ? -16.023 -4.185 10.228 1.00 98.75 159 VAL A C 1
ATOM 1291 O O . VAL A 1 159 ? -14.912 -3.650 10.217 1.00 98.75 159 VAL A O 1
ATOM 1294 N N . THR A 1 160 ? -16.181 -5.497 10.080 1.00 98.75 160 THR A N 1
ATOM 1295 C CA . THR A 1 160 ? -15.086 -6.450 9.847 1.00 98.75 160 THR A CA 1
ATOM 1296 C C . THR A 1 160 ? -14.827 -6.667 8.355 1.00 98.75 160 THR A C 1
ATOM 1298 O O . THR A 1 160 ? -15.674 -6.364 7.515 1.00 98.75 160 THR A O 1
ATOM 1301 N N . SER A 1 161 ? -13.651 -7.196 8.012 1.00 98.31 161 SER A N 1
ATOM 1302 C CA . SER A 1 161 ? -13.207 -7.412 6.628 1.00 98.31 161 SER A CA 1
ATOM 1303 C C . SER A 1 161 ? -14.067 -8.422 5.854 1.00 98.31 161 SER A C 1
ATOM 1305 O O . SER A 1 161 ? -14.157 -8.350 4.633 1.00 98.31 161 SER A O 1
ATOM 1307 N N . ASP A 1 162 ? -14.785 -9.300 6.558 1.00 98.44 162 ASP A N 1
ATOM 1308 C CA . ASP A 1 162 ? -15.812 -10.194 6.007 1.00 98.44 162 ASP A CA 1
ATOM 1309 C C . ASP A 1 162 ? -17.210 -9.552 5.927 1.00 98.44 162 ASP A C 1
ATOM 1311 O O . ASP A 1 162 ? -18.224 -10.248 5.825 1.00 98.44 162 ASP A O 1
ATOM 1315 N N . LYS A 1 163 ? -17.268 -8.215 5.951 1.00 98.62 163 LYS A N 1
ATOM 1316 C CA . LYS A 1 163 ? -18.467 -7.388 5.739 1.00 98.62 163 LYS A CA 1
ATOM 1317 C C . LYS A 1 163 ? -19.505 -7.445 6.855 1.00 98.62 163 LYS A C 1
ATOM 1319 O O . LYS A 1 163 ? -20.605 -6.912 6.698 1.00 98.62 163 LYS A O 1
ATOM 1324 N N . LEU A 1 164 ? -19.195 -8.079 7.983 1.00 98.75 164 LEU A N 1
ATOM 1325 C CA . LEU A 1 164 ? -20.102 -8.114 9.121 1.00 98.75 164 LEU A CA 1
ATOM 1326 C C . LEU A 1 164 ? -20.038 -6.811 9.913 1.00 98.75 164 LEU A C 1
ATOM 1328 O O . LEU A 1 164 ? -18.978 -6.302 10.262 1.00 98.75 164 LEU A O 1
ATOM 1332 N N . VAL A 1 165 ? -21.218 -6.301 10.238 1.00 98.81 165 VAL A N 1
ATOM 1333 C CA . VAL A 1 165 ? -21.416 -5.154 11.110 1.00 98.81 165 VAL A CA 1
ATOM 1334 C C . VAL A 1 165 ? -21.870 -5.650 12.469 1.00 98.81 165 VAL A C 1
ATOM 1336 O O . VAL A 1 165 ? -22.834 -6.416 12.575 1.00 98.81 165 VAL A O 1
ATOM 1339 N N . TYR A 1 166 ? -21.193 -5.180 13.508 1.00 98.81 166 TYR A N 1
ATOM 1340 C CA . TYR A 1 166 ? -21.534 -5.419 14.900 1.00 98.81 166 TYR A CA 1
ATOM 1341 C C . TYR A 1 166 ? -21.905 -4.102 15.571 1.00 98.81 166 TYR A C 1
ATOM 1343 O O . TYR A 1 166 ? -21.128 -3.151 15.532 1.00 98.81 166 TYR A O 1
ATOM 1351 N N . GLU A 1 167 ? -23.059 -4.069 16.232 1.00 98.75 167 GLU A N 1
ATOM 1352 C CA . GLU A 1 167 ? -23.418 -2.996 17.162 1.00 98.75 167 GLU A CA 1
ATOM 1353 C C . GLU A 1 167 ? -23.286 -3.535 18.583 1.00 98.75 167 GLU A C 1
ATOM 1355 O O . GLU A 1 167 ? -23.942 -4.511 18.955 1.00 98.75 167 GLU A O 1
ATOM 1360 N N . PHE A 1 168 ? -22.419 -2.914 19.374 1.00 98.81 168 PHE A N 1
ATOM 1361 C CA . PHE A 1 168 ? -22.157 -3.285 20.757 1.00 98.81 168 PHE A CA 1
ATOM 1362 C C . PHE A 1 168 ? -22.813 -2.295 21.707 1.00 98.81 168 PHE A C 1
ATOM 1364 O O . PHE A 1 168 ? -22.737 -1.093 21.481 1.00 98.81 168 PHE A O 1
ATOM 1371 N N . ASP A 1 169 ? -23.372 -2.781 22.808 1.00 98.69 169 ASP A N 1
ATOM 1372 C CA . ASP A 1 169 ? -23.719 -1.952 23.960 1.00 98.69 169 ASP A CA 1
ATOM 1373 C C . ASP A 1 169 ? -22.431 -1.433 24.611 1.00 98.69 169 ASP A C 1
ATOM 1375 O O . ASP A 1 169 ? -21.598 -2.223 25.054 1.00 98.69 169 ASP A O 1
ATOM 1379 N N . VAL A 1 170 ? -22.247 -0.116 24.688 1.00 98.56 170 VAL A N 1
ATOM 1380 C CA . VAL A 1 170 ? -20.993 0.491 25.176 1.00 98.56 170 VAL A CA 1
ATOM 1381 C C . VAL A 1 170 ? -20.738 0.186 26.654 1.00 98.56 170 VAL A C 1
ATOM 1383 O O . VAL A 1 170 ? -19.593 0.007 27.069 1.00 98.56 170 VAL A O 1
ATOM 1386 N N . LYS A 1 171 ? -21.802 0.082 27.455 1.00 98.31 171 LYS A N 1
ATOM 1387 C CA . LYS A 1 171 ? -21.716 -0.116 28.906 1.00 98.31 171 LYS A CA 1
ATOM 1388 C C . LYS A 1 171 ? -21.253 -1.521 29.280 1.00 98.31 171 LYS A C 1
ATOM 1390 O O . LYS A 1 171 ? -20.534 -1.694 30.262 1.00 98.31 171 LYS A O 1
ATOM 1395 N N . THR A 1 172 ? -21.702 -2.525 28.539 1.00 98.56 172 THR A N 1
ATOM 1396 C CA . THR A 1 172 ? -21.491 -3.948 28.843 1.00 98.56 172 THR A CA 1
ATOM 1397 C C . THR A 1 172 ? -20.573 -4.643 27.844 1.00 98.56 172 THR A C 1
ATOM 1399 O O . THR A 1 172 ? -20.101 -5.747 28.112 1.00 98.56 172 THR A O 1
ATOM 1402 N N . GLY A 1 173 ? -20.349 -4.035 26.680 1.00 98.56 173 GLY A N 1
ATOM 1403 C CA . GLY A 1 173 ? -19.654 -4.619 25.540 1.00 98.56 173 GLY A CA 1
ATOM 1404 C C . GLY A 1 173 ? -20.386 -5.799 24.900 1.00 98.56 173 GLY A C 1
ATOM 1405 O O . GLY A 1 173 ? -19.771 -6.557 24.154 1.00 98.56 173 GLY A O 1
ATOM 1406 N N . LYS A 1 174 ? -21.669 -6.039 25.199 1.00 98.69 174 LYS A N 1
ATOM 1407 C CA . LYS A 1 174 ? -22.440 -7.124 24.568 1.00 98.69 174 LYS A CA 1
ATOM 1408 C C . LYS A 1 174 ? -22.790 -6.759 23.126 1.00 98.69 174 LYS A C 1
ATOM 1410 O O . LYS A 1 174 ? -23.179 -5.628 22.863 1.00 98.69 174 LYS A O 1
ATOM 1415 N N . ILE A 1 175 ? -22.702 -7.724 22.212 1.00 98.69 175 ILE A N 1
ATOM 1416 C CA . ILE A 1 175 ? -23.238 -7.572 20.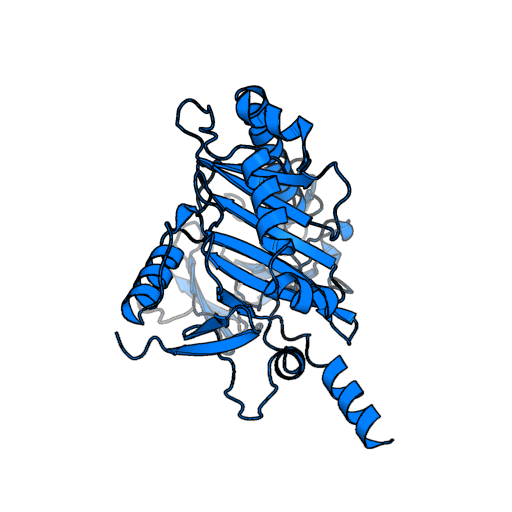852 1.00 98.69 175 ILE A CA 1
ATOM 1417 C C . ILE A 1 175 ? -24.765 -7.479 20.951 1.00 98.69 175 ILE A C 1
ATOM 1419 O O . ILE A 1 175 ? -25.403 -8.395 21.470 1.00 98.69 175 ILE A O 1
ATOM 1423 N N . LEU A 1 176 ? -25.329 -6.378 20.464 1.00 98.56 176 LEU A N 1
ATOM 1424 C CA . LEU A 1 176 ? -26.769 -6.135 20.376 1.00 98.56 176 LEU A CA 1
ATOM 1425 C C . LEU A 1 176 ? -27.322 -6.574 19.022 1.00 98.56 176 LEU A C 1
ATOM 1427 O O . LEU A 1 176 ? -28.377 -7.201 18.955 1.00 98.56 176 LEU A O 1
ATOM 1431 N N . LYS A 1 177 ? -26.598 -6.252 17.946 1.00 98.50 177 LYS A N 1
ATOM 1432 C CA . LYS A 1 177 ? -27.019 -6.522 16.572 1.00 98.50 177 LYS A CA 1
ATOM 1433 C C . LYS A 1 177 ? -25.845 -7.003 15.731 1.00 98.50 177 LYS A C 1
ATOM 1435 O O . LYS A 1 177 ? -24.705 -6.582 15.932 1.00 98.50 177 LYS A O 1
ATOM 1440 N N . LYS A 1 178 ? -26.161 -7.872 14.773 1.00 98.62 178 LYS A N 1
ATOM 1441 C CA . LYS A 1 178 ? -25.255 -8.350 13.734 1.00 98.62 178 LYS A CA 1
ATOM 1442 C C . LYS A 1 178 ? -25.966 -8.316 12.382 1.00 98.62 178 LYS A C 1
ATOM 1444 O O . LYS A 1 178 ? -27.080 -8.823 12.280 1.00 98.62 178 LYS A O 1
ATOM 1449 N N . TYR A 1 179 ? -25.340 -7.727 11.370 1.00 98.56 179 TYR A N 1
ATOM 1450 C CA . TYR A 1 179 ? -25.850 -7.677 9.991 1.00 98.56 179 TYR A CA 1
ATOM 1451 C C . TYR A 1 179 ? -24.694 -7.527 8.992 1.00 98.56 179 TYR A C 1
ATOM 1453 O O . TYR A 1 179 ? -23.539 -7.580 9.399 1.00 98.56 179 TYR A O 1
ATOM 1461 N N . LEU A 1 180 ? -24.987 -7.405 7.696 1.00 98.50 180 LEU A N 1
ATOM 1462 C CA . LEU A 1 180 ? -23.988 -7.243 6.636 1.00 98.50 180 LEU A CA 1
ATOM 1463 C C . LEU A 1 180 ? -23.978 -5.806 6.104 1.00 98.50 180 LEU A C 1
ATOM 1465 O O . LEU A 1 180 ? -25.044 -5.230 5.887 1.00 98.50 180 LEU A O 1
ATOM 1469 N N . ASP A 1 181 ? -22.787 -5.279 5.832 1.00 98.50 181 ASP A N 1
ATOM 1470 C CA . ASP A 1 181 ? -22.558 -4.130 4.953 1.00 98.50 181 ASP A CA 1
ATOM 1471 C C . ASP A 1 181 ? -22.047 -4.671 3.607 1.00 98.50 181 ASP A C 1
ATOM 1473 O O . ASP A 1 181 ? -20.849 -4.898 3.450 1.00 98.50 181 ASP A O 1
ATOM 1477 N N . PRO A 1 182 ? -22.921 -4.942 2.620 1.00 98.00 182 PRO A N 1
ATOM 1478 C CA . PRO A 1 182 ? -22.509 -5.588 1.370 1.00 98.00 182 PRO A CA 1
ATOM 1479 C C . PRO A 1 182 ? -21.481 -4.771 0.571 1.00 98.00 182 PRO A C 1
ATOM 1481 O O . PRO A 1 182 ? -20.750 -5.339 -0.246 1.00 98.00 182 PRO A O 1
ATOM 1484 N N . ALA A 1 183 ? -21.416 -3.461 0.816 1.00 97.94 183 ALA A N 1
ATOM 1485 C CA . ALA A 1 183 ? -20.473 -2.547 0.190 1.00 97.94 183 ALA A CA 1
ATOM 1486 C C . ALA A 1 183 ? -19.133 -2.459 0.937 1.00 97.94 183 ALA A C 1
ATOM 1488 O O . ALA A 1 183 ? -18.207 -1.836 0.413 1.00 97.94 183 ALA A O 1
ATOM 1489 N N . ALA A 1 184 ? -19.014 -3.080 2.117 1.00 98.31 184 ALA A N 1
ATOM 1490 C CA . ALA A 1 184 ? -17.752 -3.149 2.827 1.00 98.31 184 ALA A CA 1
ATOM 1491 C C . ALA A 1 184 ? -16.711 -3.928 2.015 1.00 98.31 184 ALA A C 1
ATOM 1493 O O . ALA A 1 184 ? -17.035 -4.929 1.362 1.00 98.31 184 ALA A O 1
ATOM 1494 N N . LYS A 1 185 ? -15.469 -3.442 2.050 1.00 98.38 185 LYS A N 1
ATOM 1495 C CA . LYS A 1 185 ? -14.327 -4.028 1.341 1.00 98.38 185 LYS A CA 1
ATOM 1496 C C . LYS A 1 185 ? -13.121 -4.052 2.252 1.00 98.38 185 LYS A C 1
ATOM 1498 O O . LYS A 1 185 ? -12.878 -3.096 2.996 1.00 98.38 185 LYS A O 1
ATOM 1503 N N . ASN A 1 186 ? -12.370 -5.135 2.172 1.00 97.50 186 ASN A N 1
ATOM 1504 C CA . ASN A 1 186 ? -11.050 -5.202 2.771 1.00 97.50 186 ASN A CA 1
ATOM 1505 C C . ASN A 1 186 ? -10.021 -4.465 1.879 1.00 97.50 186 ASN A C 1
ATOM 1507 O O . ASN A 1 186 ? -10.364 -3.906 0.829 1.00 97.50 186 ASN A O 1
ATOM 1511 N N . PHE A 1 187 ? -8.768 -4.404 2.313 1.00 94.81 187 PHE A N 1
ATOM 1512 C CA . PHE A 1 187 ? -7.707 -3.688 1.616 1.00 94.81 187 PHE A CA 1
ATOM 1513 C C . PHE A 1 187 ? -7.372 -4.312 0.257 1.00 94.81 187 PHE A C 1
ATOM 1515 O O . PHE A 1 187 ? -7.169 -3.577 -0.711 1.00 94.81 187 PHE A O 1
ATOM 1522 N N . ILE A 1 188 ? -7.352 -5.646 0.155 1.00 94.31 188 ILE A N 1
ATOM 1523 C CA . ILE A 1 188 ? -7.072 -6.344 -1.110 1.00 94.31 188 ILE A CA 1
ATOM 1524 C C . ILE A 1 188 ? -8.187 -6.094 -2.131 1.00 94.31 188 ILE A C 1
ATOM 1526 O O . ILE A 1 188 ? -7.896 -5.794 -3.288 1.00 94.31 188 ILE A O 1
ATOM 1530 N N . GLU A 1 189 ? -9.455 -6.174 -1.719 1.00 97.00 189 GLU A N 1
ATOM 1531 C CA . GLU A 1 189 ? -10.613 -5.888 -2.573 1.00 97.00 189 GLU A CA 1
ATOM 1532 C C . GLU A 1 189 ? -10.575 -4.437 -3.076 1.00 97.00 189 GLU A C 1
ATOM 1534 O O . GLU A 1 189 ? -10.720 -4.208 -4.277 1.00 97.00 189 GLU A O 1
ATOM 1539 N N . LYS A 1 190 ? -10.297 -3.465 -2.193 1.00 95.94 190 LYS A N 1
ATOM 1540 C CA . LYS A 1 190 ? -10.118 -2.053 -2.573 1.00 95.94 190 LYS A CA 1
ATOM 1541 C C . LYS A 1 190 ? -8.972 -1.877 -3.573 1.00 95.94 190 LYS A C 1
ATOM 1543 O O . LYS A 1 190 ? -9.184 -1.288 -4.629 1.00 95.94 190 LYS A O 1
ATOM 1548 N N . ARG A 1 191 ? -7.782 -2.418 -3.283 1.00 92.75 191 ARG A N 1
ATOM 1549 C CA . ARG A 1 191 ? -6.620 -2.320 -4.182 1.00 92.75 191 ARG A CA 1
ATOM 1550 C C . ARG A 1 191 ? -6.875 -2.968 -5.535 1.00 92.75 191 ARG A C 1
ATOM 1552 O O . ARG A 1 191 ? -6.420 -2.448 -6.547 1.00 92.75 191 ARG A O 1
ATOM 1559 N N . LYS A 1 192 ? -7.593 -4.092 -5.567 1.00 94.44 192 LYS A N 1
ATOM 1560 C CA . LYS A 1 192 ? -7.983 -4.747 -6.816 1.00 94.44 192 LYS A CA 1
ATOM 1561 C C . LYS A 1 192 ? -8.887 -3.840 -7.642 1.00 94.44 192 LYS A C 1
ATOM 1563 O O . LYS A 1 192 ? -8.624 -3.659 -8.818 1.00 94.44 192 LYS A O 1
ATOM 1568 N N . GLU A 1 193 ? -9.911 -3.241 -7.041 1.00 95.38 193 GLU A N 1
ATOM 1569 C CA . GLU A 1 193 ? -10.791 -2.314 -7.758 1.00 95.38 193 GLU A CA 1
ATOM 1570 C C . GLU A 1 193 ? -10.059 -1.062 -8.248 1.00 95.38 193 GLU A C 1
ATOM 1572 O O . GLU A 1 193 ? -10.306 -0.615 -9.366 1.00 95.38 193 GLU A O 1
ATOM 1577 N N . GLU A 1 194 ? -9.154 -0.509 -7.438 1.00 92.44 194 GLU A N 1
ATOM 1578 C CA . GLU A 1 194 ? -8.285 0.602 -7.838 1.00 92.44 194 GLU A CA 1
ATOM 1579 C C . GLU A 1 194 ? -7.399 0.196 -9.026 1.00 92.44 194 GLU A C 1
ATOM 1581 O O . GLU A 1 194 ? -7.350 0.920 -10.020 1.00 92.44 194 GLU A O 1
ATOM 1586 N N . SER A 1 195 ? -6.779 -0.989 -8.966 1.00 91.56 195 SER A N 1
ATOM 1587 C CA . SER A 1 195 ? -5.978 -1.577 -10.050 1.00 91.56 195 SER A CA 1
ATOM 1588 C C . SER A 1 195 ? -6.801 -1.782 -11.327 1.00 91.56 195 SER A C 1
ATOM 1590 O O . SER A 1 195 ? -6.399 -1.339 -12.400 1.00 91.56 195 SER A O 1
ATOM 1592 N N . ASP A 1 196 ? -7.978 -2.399 -11.222 1.00 94.81 196 ASP A N 1
ATOM 1593 C CA . ASP A 1 196 ? -8.878 -2.653 -12.351 1.00 94.81 196 ASP A CA 1
ATOM 1594 C C . ASP A 1 196 ? -9.368 -1.321 -12.964 1.00 94.81 196 ASP A C 1
ATOM 1596 O O . ASP A 1 196 ? -9.530 -1.195 -14.183 1.00 94.81 196 ASP A O 1
ATOM 1600 N N . ALA A 1 197 ? -9.593 -0.293 -12.135 1.00 94.06 197 ALA A N 1
ATOM 1601 C CA . ALA A 1 197 ? -10.001 1.034 -12.584 1.00 94.06 197 ALA A CA 1
ATOM 1602 C C . ALA A 1 197 ? -8.885 1.757 -13.352 1.00 94.06 197 ALA A C 1
ATOM 1604 O O . ALA A 1 197 ? -9.159 2.310 -14.426 1.00 94.06 197 ALA A O 1
ATOM 1605 N N . VAL A 1 198 ? -7.644 1.738 -12.848 1.00 94.06 198 VAL A N 1
ATOM 1606 C CA . VAL A 1 198 ? -6.504 2.327 -13.570 1.00 94.06 198 VAL A CA 1
ATOM 1607 C C . VAL A 1 198 ? -6.188 1.541 -14.840 1.00 94.06 198 VAL A C 1
ATOM 1609 O O . VAL A 1 198 ? -5.885 2.162 -15.858 1.00 94.06 198 VAL A O 1
ATOM 1612 N N . GLU A 1 199 ? -6.341 0.215 -14.844 1.00 95.12 199 GLU A N 1
ATOM 1613 C CA . GLU A 1 199 ? -6.152 -0.606 -16.044 1.00 95.12 199 GLU A CA 1
ATOM 1614 C C . GLU A 1 199 ? -7.199 -0.276 -17.118 1.00 95.12 199 GLU A C 1
ATOM 1616 O O . GLU A 1 199 ? -6.880 0.043 -18.266 1.00 95.12 199 GLU A O 1
ATOM 1621 N N . LYS A 1 200 ? -8.480 -0.234 -16.736 1.00 96.19 200 LYS A N 1
ATOM 1622 C CA . LYS A 1 200 ? -9.567 0.171 -17.639 1.00 96.19 200 LYS A CA 1
ATOM 1623 C C . LYS A 1 200 ? -9.334 1.563 -18.228 1.00 96.19 200 LYS A C 1
ATOM 1625 O O . LYS A 1 200 ? -9.618 1.794 -19.408 1.00 96.19 200 LYS A O 1
ATOM 1630 N N . GLN A 1 201 ? -8.831 2.496 -17.423 1.00 94.44 201 GLN A N 1
ATOM 1631 C CA . GLN A 1 201 ? -8.489 3.837 -17.886 1.00 94.44 201 GLN A CA 1
ATOM 1632 C C . GLN A 1 201 ? -7.290 3.822 -18.848 1.00 94.44 201 GLN A C 1
ATOM 1634 O O . GLN A 1 201 ? -7.332 4.513 -19.869 1.00 94.44 201 GLN A O 1
ATOM 1639 N N . GLY A 1 202 ? -6.265 3.013 -18.579 1.00 95.38 202 GLY A N 1
ATOM 1640 C CA . GLY A 1 202 ? -5.114 2.827 -19.463 1.00 95.38 202 GLY A CA 1
ATOM 1641 C C . GLY A 1 202 ? -5.508 2.259 -20.826 1.00 95.38 202 GLY A C 1
ATOM 1642 O O . GLY A 1 202 ? -5.095 2.788 -21.861 1.00 95.38 202 GLY A O 1
ATOM 1643 N N . LEU A 1 203 ? -6.376 1.245 -20.847 1.00 96.56 203 LEU A N 1
ATOM 1644 C CA . LEU A 1 203 ? -6.924 0.664 -22.079 1.00 96.56 203 LEU A CA 1
ATOM 1645 C C . LEU A 1 203 ? -7.756 1.675 -22.880 1.00 96.56 203 LEU A C 1
ATOM 1647 O O . LEU A 1 203 ? -7.661 1.725 -24.108 1.00 96.56 203 LEU A O 1
ATOM 1651 N N . LYS A 1 204 ? -8.538 2.521 -22.198 1.00 95.88 204 LYS A N 1
ATOM 1652 C CA . LYS A 1 204 ? -9.284 3.612 -22.842 1.00 95.88 204 LYS A CA 1
ATOM 1653 C C . LYS A 1 204 ? -8.353 4.645 -23.484 1.00 95.88 204 LYS A C 1
ATOM 1655 O O . LYS A 1 204 ? -8.624 5.095 -24.589 1.00 95.88 204 LYS A O 1
ATOM 1660 N N . ILE A 1 205 ? -7.270 5.029 -22.811 1.00 95.31 205 ILE A N 1
ATOM 1661 C CA . ILE A 1 205 ? -6.277 5.959 -23.374 1.00 95.31 205 ILE A CA 1
ATOM 1662 C C . ILE A 1 205 ? -5.592 5.346 -24.596 1.00 95.31 205 ILE A C 1
ATOM 1664 O O . ILE A 1 205 ? -5.445 6.012 -25.623 1.00 95.31 205 ILE A O 1
ATOM 1668 N N . LYS A 1 206 ? -5.221 4.065 -24.505 1.00 96.19 206 LYS A N 1
ATOM 1669 C CA . LYS A 1 206 ? -4.604 3.325 -25.605 1.00 96.19 206 LYS A CA 1
ATOM 1670 C C . LYS A 1 206 ? -5.495 3.302 -26.847 1.00 96.19 206 LYS A C 1
ATOM 1672 O O . LYS A 1 206 ? -5.014 3.597 -27.933 1.00 96.19 206 LYS A O 1
ATOM 1677 N N . SER A 1 207 ? -6.796 3.037 -26.704 1.00 95.56 207 SER A N 1
ATOM 1678 C CA . SER A 1 207 ? -7.718 3.024 -27.854 1.00 95.56 207 SER A CA 1
ATOM 1679 C C . SER A 1 207 ? -7.934 4.399 -28.498 1.00 95.56 207 SER A C 1
ATOM 1681 O O . SER A 1 207 ? -8.353 4.477 -29.650 1.00 95.56 207 SER A O 1
ATOM 1683 N N . MET A 1 208 ? -7.630 5.481 -27.776 1.00 95.62 208 MET A N 1
ATOM 1684 C CA . MET A 1 208 ? -7.700 6.860 -28.265 1.00 95.62 208 MET A CA 1
ATOM 1685 C C . MET A 1 208 ? -6.381 7.368 -28.870 1.00 95.62 208 MET A C 1
ATOM 1687 O O . MET A 1 208 ? -6.381 8.445 -29.469 1.00 95.62 208 MET A O 1
ATOM 1691 N N . THR A 1 209 ? -5.280 6.625 -28.718 1.00 95.81 209 THR A N 1
ATOM 1692 C CA . THR A 1 209 ? -3.931 7.027 -29.148 1.00 95.81 209 THR A CA 1
ATOM 1693 C C . THR A 1 209 ? -3.383 5.991 -30.141 1.00 95.81 209 THR A C 1
ATOM 1695 O O . THR A 1 209 ? -2.825 4.980 -29.707 1.00 95.81 209 THR A O 1
ATOM 1698 N N . PRO A 1 210 ? -3.551 6.191 -31.464 1.00 96.25 210 PRO A N 1
ATOM 1699 C CA . PRO A 1 210 ? -3.143 5.223 -32.489 1.00 96.25 210 PRO A CA 1
ATOM 1700 C C . PRO A 1 210 ? -1.689 4.751 -32.371 1.00 96.25 210 PRO A C 1
ATOM 1702 O O . PRO A 1 210 ? -1.394 3.583 -32.607 1.00 96.25 210 PRO A O 1
ATOM 1705 N N . GLU A 1 211 ? -0.791 5.631 -31.942 1.00 96.75 211 GLU A N 1
ATOM 1706 C CA . GLU A 1 211 ? 0.627 5.346 -31.740 1.00 96.75 211 GLU A CA 1
ATOM 1707 C C . GLU A 1 211 ? 0.862 4.285 -30.651 1.00 96.75 211 GLU A C 1
ATOM 1709 O O . GLU A 1 211 ? 1.789 3.488 -30.763 1.00 96.75 211 GLU A O 1
ATOM 1714 N N . LEU A 1 212 ? 0.001 4.208 -29.627 1.00 96.44 212 LEU A N 1
ATOM 1715 C CA . LEU A 1 212 ? 0.069 3.159 -28.602 1.00 96.44 212 LEU A CA 1
ATOM 1716 C C . LEU A 1 212 ? -0.450 1.806 -29.106 1.00 96.44 212 LEU A C 1
ATOM 1718 O O . LEU A 1 212 ? -0.049 0.767 -28.584 1.00 96.44 212 LEU A O 1
ATOM 1722 N N . ILE A 1 213 ? -1.335 1.798 -30.107 1.00 97.31 213 ILE A N 1
ATOM 1723 C CA . ILE A 1 213 ? -1.825 0.564 -30.744 1.00 97.31 213 ILE A CA 1
ATOM 1724 C C . ILE A 1 213 ? -0.709 -0.075 -31.578 1.00 97.31 213 ILE A C 1
ATOM 1726 O O . ILE A 1 213 ? -0.636 -1.298 -31.673 1.00 97.31 213 ILE A O 1
ATOM 1730 N N . GLU A 1 214 ? 0.206 0.726 -32.129 1.00 97.62 214 GLU A N 1
ATOM 1731 C CA . GLU A 1 214 ? 1.331 0.223 -32.923 1.00 97.62 214 GLU A CA 1
ATOM 1732 C C . GLU A 1 214 ? 2.219 -0.754 -32.137 1.00 97.62 214 GLU A C 1
ATOM 1734 O O . GLU A 1 214 ? 2.715 -1.735 -32.696 1.00 97.62 214 GLU A O 1
ATOM 1739 N N . PHE A 1 215 ? 2.337 -0.566 -30.818 1.00 97.81 215 PHE A N 1
ATOM 1740 C CA . PHE A 1 215 ? 3.057 -1.485 -29.934 1.00 97.81 215 PHE A CA 1
ATOM 1741 C C . PHE A 1 215 ? 2.489 -2.909 -29.957 1.00 97.81 215 PHE A C 1
ATOM 1743 O O . PHE A 1 215 ? 3.262 -3.859 -29.848 1.00 97.81 215 PHE A O 1
ATOM 1750 N N . ASP A 1 216 ? 1.183 -3.093 -30.183 1.00 98.00 216 ASP A N 1
ATOM 1751 C CA . ASP A 1 216 ? 0.563 -4.425 -30.225 1.00 98.00 216 ASP A CA 1
ATOM 1752 C C . ASP A 1 216 ? 1.026 -5.266 -31.414 1.00 98.00 216 ASP A C 1
ATOM 1754 O O . ASP A 1 216 ? 0.829 -6.481 -31.418 1.00 98.00 216 ASP A O 1
ATOM 1758 N N . LYS A 1 217 ? 1.656 -4.675 -32.433 1.00 97.94 217 LYS A N 1
ATOM 1759 C CA . LYS A 1 217 ? 2.253 -5.453 -33.528 1.00 97.94 217 LYS A CA 1
ATOM 1760 C C . LYS A 1 217 ? 3.487 -6.223 -33.064 1.00 97.94 217 LYS A C 1
ATOM 1762 O O . LYS A 1 217 ? 3.692 -7.354 -33.496 1.00 97.94 217 LYS A O 1
ATOM 1767 N N . TYR A 1 218 ? 4.253 -5.640 -32.146 1.00 98.25 218 TYR A N 1
ATOM 1768 C CA . TYR A 1 218 ? 5.561 -6.140 -31.721 1.00 98.25 218 TYR A CA 1
ATOM 1769 C C . TYR A 1 218 ? 5.535 -6.781 -30.330 1.00 98.25 218 TYR A C 1
ATOM 1771 O O . TYR A 1 218 ? 6.322 -7.687 -30.044 1.00 98.25 218 TYR A O 1
ATOM 1779 N N . PHE A 1 219 ? 4.605 -6.345 -29.479 1.00 98.38 219 PHE A N 1
ATOM 1780 C CA . PHE A 1 219 ? 4.557 -6.695 -28.067 1.00 98.38 219 PHE A CA 1
ATOM 1781 C C . PHE A 1 219 ? 3.182 -7.220 -27.647 1.00 98.38 219 PHE A C 1
ATOM 1783 O O . PHE A 1 219 ? 2.146 -6.832 -28.186 1.00 98.38 219 PHE A O 1
ATOM 1790 N N . ASN A 1 220 ? 3.173 -8.099 -26.650 1.00 98.06 220 ASN A N 1
ATOM 1791 C CA . ASN A 1 220 ? 2.018 -8.297 -25.787 1.00 98.06 220 ASN A CA 1
ATOM 1792 C C . ASN A 1 220 ? 2.081 -7.215 -24.704 1.00 98.06 220 ASN A C 1
ATOM 1794 O O . ASN A 1 220 ? 3.031 -7.186 -23.920 1.00 98.06 220 ASN A O 1
ATOM 1798 N N . CYS A 1 221 ? 1.103 -6.311 -24.701 1.00 97.38 221 CYS A N 1
ATOM 1799 C CA . CYS A 1 221 ? 0.995 -5.269 -23.686 1.00 97.38 221 CYS A CA 1
ATOM 1800 C C . CYS A 1 221 ? 0.252 -5.819 -22.461 1.00 97.38 221 CYS A C 1
ATOM 1802 O O . CYS A 1 221 ? -0.934 -6.133 -22.552 1.00 97.38 221 CYS A O 1
ATOM 1804 N N . GLU A 1 222 ? 0.936 -5.910 -21.325 1.00 96.81 222 GLU A N 1
ATOM 1805 C CA . GLU A 1 222 ? 0.361 -6.278 -20.027 1.00 96.81 222 GLU A CA 1
ATOM 1806 C C . GLU A 1 222 ? 0.324 -5.065 -19.089 1.00 96.81 222 GLU A C 1
ATOM 1808 O O . GLU A 1 222 ? 1.068 -4.098 -19.283 1.00 96.81 222 GLU A O 1
ATOM 1813 N N . ARG A 1 223 ? -0.534 -5.118 -18.057 1.00 93.50 223 ARG A N 1
ATOM 1814 C CA . ARG A 1 223 ? -0.661 -4.076 -17.016 1.00 93.50 223 ARG A CA 1
ATOM 1815 C C . ARG A 1 223 ? -0.762 -2.664 -17.612 1.00 93.50 223 ARG A C 1
ATOM 1817 O O . ARG A 1 223 ? 0.018 -1.774 -17.281 1.00 93.50 223 ARG A O 1
ATOM 1824 N N . THR A 1 224 ? -1.681 -2.487 -18.563 1.00 95.94 224 THR A N 1
ATOM 1825 C CA . THR A 1 224 ? -1.889 -1.206 -19.249 1.00 95.94 224 THR A CA 1
ATOM 1826 C C . THR A 1 224 ? -2.673 -0.249 -18.352 1.00 95.94 224 THR A C 1
ATOM 1828 O O . THR A 1 224 ? -3.895 -0.286 -18.325 1.00 95.94 224 THR A O 1
ATOM 1831 N N . GLU A 1 225 ? -1.977 0.629 -17.641 1.00 95.25 225 GLU A N 1
ATOM 1832 C CA . GLU A 1 225 ? -2.502 1.494 -16.583 1.00 95.25 225 GLU A CA 1
ATOM 1833 C C . GLU A 1 225 ? -2.573 2.966 -17.032 1.00 95.25 225 GLU A C 1
ATOM 1835 O O . GLU A 1 225 ? -1.689 3.476 -17.722 1.00 95.25 225 GLU A O 1
ATOM 1840 N N . GLY A 1 226 ? -3.625 3.676 -16.619 1.00 93.12 226 GLY A N 1
ATOM 1841 C CA . GLY A 1 226 ? -3.759 5.129 -16.730 1.00 93.12 226 GLY A CA 1
ATOM 1842 C C . GLY A 1 226 ? -3.833 5.752 -15.341 1.00 93.12 226 GLY A C 1
ATOM 1843 O O . GLY A 1 226 ? -4.882 5.703 -14.696 1.00 93.12 226 GLY A O 1
ATOM 1844 N N . LEU A 1 227 ? -2.724 6.325 -14.882 1.00 88.19 227 LEU A N 1
ATOM 1845 C CA . LEU A 1 227 ? -2.530 6.763 -13.504 1.00 88.19 227 LEU A CA 1
ATOM 1846 C C . LEU A 1 227 ? -2.987 8.219 -13.333 1.00 88.19 227 LEU A C 1
ATOM 1848 O O . LEU A 1 227 ? -2.318 9.158 -13.760 1.00 88.19 227 LEU A O 1
ATOM 1852 N N . TYR A 1 228 ? -4.144 8.397 -12.695 1.00 79.00 228 TYR A N 1
ATOM 1853 C CA . TYR A 1 228 ? -4.682 9.693 -12.276 1.00 79.00 228 TYR A CA 1
ATOM 1854 C C . TYR A 1 228 ? -4.967 9.633 -10.778 1.00 79.00 228 TYR A C 1
ATOM 1856 O O . TYR A 1 228 ? -5.992 9.105 -10.351 1.00 79.00 228 TYR A O 1
ATOM 1864 N N . GLY A 1 229 ? -4.030 10.112 -9.974 1.00 64.12 229 GLY A N 1
ATOM 1865 C CA . GLY A 1 229 ? -4.111 10.071 -8.520 1.00 64.12 229 GLY A CA 1
ATOM 1866 C C . GLY A 1 229 ? -2.742 10.380 -7.940 1.00 64.12 229 GLY A C 1
ATOM 1867 O O . GLY A 1 229 ? -1.747 9.880 -8.458 1.00 64.12 229 GLY A O 1
ATOM 1868 N N . GLY A 1 230 ? -2.708 11.240 -6.922 1.00 60.97 230 GLY A N 1
ATOM 1869 C CA . GLY A 1 230 ? -1.484 11.829 -6.381 1.00 60.97 230 GLY A CA 1
ATOM 1870 C C . GLY A 1 230 ? -0.343 10.834 -6.152 1.00 60.97 230 GLY A C 1
ATOM 1871 O O . GLY A 1 230 ? -0.552 9.703 -5.715 1.00 60.97 230 GLY A O 1
ATOM 1872 N N . GLY A 1 231 ? 0.875 11.282 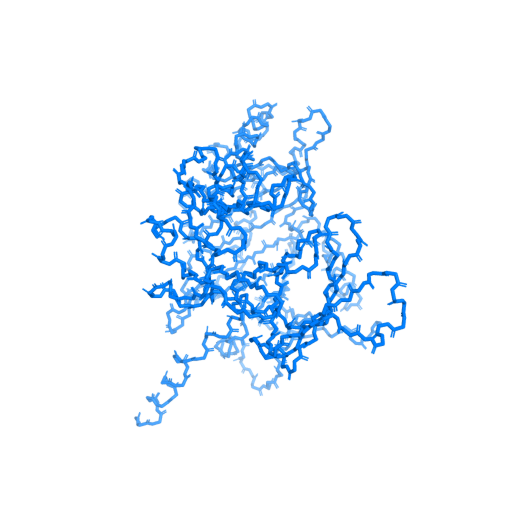-6.444 1.00 76.50 231 GLY A N 1
ATOM 1873 C CA . GLY A 1 231 ? 2.102 10.495 -6.350 1.00 76.50 231 GLY A CA 1
ATOM 1874 C C . GLY A 1 231 ? 3.060 10.834 -7.490 1.00 76.50 231 GLY A C 1
ATOM 1875 O O . GLY A 1 231 ? 2.767 11.671 -8.337 1.00 76.50 231 GLY A O 1
ATOM 1876 N N . GLU A 1 232 ? 4.207 10.160 -7.532 1.00 73.31 232 GLU A N 1
ATOM 1877 C CA . GLU A 1 232 ? 5.252 10.412 -8.539 1.00 73.31 232 GLU A CA 1
ATOM 1878 C C . GLU A 1 232 ? 4.812 10.080 -9.981 1.00 73.31 232 GLU A C 1
ATOM 1880 O O . GLU A 1 232 ? 5.362 10.600 -10.949 1.00 73.31 232 GLU A O 1
ATOM 1885 N N . PHE A 1 233 ? 3.797 9.223 -10.135 1.00 76.56 233 PHE A N 1
ATOM 1886 C CA . PHE A 1 233 ? 3.313 8.739 -11.433 1.00 76.56 233 PHE A CA 1
ATOM 1887 C C . PHE A 1 233 ? 1.987 9.369 -11.874 1.00 76.56 233 PHE A C 1
ATOM 1889 O O . PHE A 1 233 ? 1.348 8.868 -12.802 1.00 76.56 233 PHE A O 1
ATOM 1896 N N . GLU A 1 234 ? 1.542 10.436 -11.211 1.00 85.19 234 GLU A N 1
ATOM 1897 C CA . GLU A 1 234 ? 0.321 11.133 -11.600 1.00 85.19 234 GLU A CA 1
ATOM 1898 C C . GLU A 1 234 ? 0.431 11.676 -13.035 1.00 85.19 234 GLU A C 1
ATOM 1900 O O . GLU A 1 234 ? 1.438 12.264 -13.431 1.00 85.19 234 GLU A O 1
ATOM 1905 N N . GLY A 1 235 ? -0.614 11.458 -13.838 1.00 90.50 235 GLY A N 1
ATOM 1906 C CA . GLY A 1 235 ? -0.644 11.895 -15.231 1.00 90.50 235 GLY A CA 1
ATOM 1907 C C . GLY A 1 235 ? 0.216 11.031 -16.154 1.00 90.50 235 GLY A C 1
ATOM 1908 O O . GLY A 1 235 ? 0.700 11.528 -17.170 1.00 90.50 235 GLY A O 1
ATOM 1909 N N . MET A 1 236 ? 0.422 9.750 -15.829 1.00 94.06 236 MET A N 1
ATOM 1910 C CA . MET A 1 236 ? 1.179 8.817 -16.669 1.00 94.06 236 MET A CA 1
ATOM 1911 C C . MET A 1 236 ? 0.334 7.653 -17.180 1.00 94.06 236 MET A C 1
ATOM 1913 O O . MET A 1 236 ? -0.466 7.059 -16.460 1.00 94.06 236 MET A O 1
ATOM 1917 N N . TRP A 1 237 ? 0.555 7.294 -18.440 1.00 96.31 237 TRP A N 1
ATOM 1918 C CA . TRP A 1 237 ? 0.140 6.027 -19.017 1.00 96.31 237 TRP A CA 1
ATOM 1919 C C . TRP A 1 237 ? 1.318 5.068 -18.936 1.00 96.31 237 TRP A C 1
ATOM 1921 O O . TRP A 1 237 ? 2.452 5.456 -19.228 1.00 96.31 237 TRP A O 1
ATOM 1931 N N . ARG A 1 238 ? 1.065 3.824 -18.547 1.00 96.19 238 ARG A N 1
ATOM 1932 C CA . ARG A 1 238 ? 2.097 2.806 -18.369 1.00 96.19 238 ARG A CA 1
ATOM 1933 C C . ARG A 1 238 ? 1.636 1.485 -18.961 1.00 96.19 238 ARG A C 1
ATOM 1935 O O . ARG A 1 238 ? 0.469 1.135 -18.852 1.00 96.19 238 ARG A O 1
ATOM 1942 N N . THR A 1 239 ? 2.559 0.722 -19.530 1.00 97.75 239 THR A N 1
ATOM 1943 C CA . THR A 1 239 ? 2.325 -0.694 -19.830 1.00 97.75 239 THR A CA 1
ATOM 1944 C C . THR A 1 239 ? 3.637 -1.460 -19.748 1.00 97.75 239 THR A C 1
ATOM 1946 O O . THR A 1 239 ? 4.711 -0.882 -19.936 1.00 97.75 239 THR A O 1
ATOM 1949 N N . ASP A 1 240 ? 3.554 -2.763 -19.508 1.00 97.75 240 ASP A N 1
ATOM 1950 C CA . ASP A 1 240 ? 4.673 -3.663 -19.740 1.00 97.75 240 ASP A CA 1
ATOM 1951 C C . ASP A 1 240 ? 4.581 -4.280 -21.127 1.00 97.75 240 ASP A C 1
ATOM 1953 O O . ASP A 1 240 ? 3.561 -4.846 -21.513 1.00 97.75 240 ASP A O 1
ATOM 1957 N N . LEU A 1 241 ? 5.675 -4.179 -21.864 1.00 98.12 241 LEU A N 1
ATOM 1958 C CA . LEU A 1 241 ? 5.839 -4.716 -23.199 1.00 98.12 241 LEU A CA 1
ATOM 1959 C C . LEU A 1 241 ? 6.610 -6.028 -23.117 1.00 98.12 241 LEU A C 1
ATOM 1961 O O . LEU A 1 241 ? 7.764 -6.034 -22.687 1.00 98.12 241 LEU A O 1
ATOM 1965 N N . ILE A 1 242 ? 5.989 -7.120 -23.556 1.00 97.94 242 ILE A N 1
ATOM 1966 C CA . ILE A 1 242 ? 6.639 -8.427 -23.702 1.00 97.94 242 ILE A CA 1
ATOM 1967 C C . ILE A 1 242 ? 6.787 -8.715 -25.197 1.00 97.94 242 ILE A C 1
ATOM 1969 O O . ILE A 1 242 ? 5.772 -8.737 -25.897 1.00 97.94 242 ILE A O 1
ATOM 1973 N N . PRO A 1 243 ? 8.004 -8.921 -25.726 1.00 98.00 243 PRO A N 1
ATOM 1974 C CA . PRO A 1 243 ? 8.209 -9.141 -27.155 1.00 98.00 243 PRO A CA 1
ATOM 1975 C C . PRO A 1 243 ? 7.467 -10.397 -27.624 1.00 98.00 243 PRO A C 1
ATOM 1977 O O . PRO A 1 243 ? 7.507 -11.444 -26.977 1.00 98.00 243 PRO A O 1
ATOM 1980 N N . LYS A 1 244 ? 6.793 -10.300 -28.774 1.00 97.88 244 LYS A N 1
ATOM 1981 C CA . LYS A 1 244 ? 6.144 -11.457 -29.415 1.00 97.88 244 LYS A CA 1
ATOM 1982 C C . LYS A 1 244 ? 7.150 -12.383 -30.083 1.00 97.88 244 LYS A C 1
ATOM 1984 O O . LYS A 1 244 ? 6.959 -13.597 -30.116 1.00 97.88 244 LYS A O 1
ATOM 1989 N N . GLU A 1 245 ? 8.210 -11.807 -30.638 1.00 96.56 245 GLU A N 1
ATOM 1990 C CA . GLU A 1 245 ? 9.312 -12.570 -31.206 1.00 96.56 245 GLU A CA 1
ATOM 1991 C C . GLU A 1 245 ? 10.117 -13.235 -30.094 1.00 96.56 245 GLU A C 1
ATOM 1993 O O . GLU A 1 245 ? 10.405 -12.618 -29.070 1.00 96.56 245 GLU A O 1
ATOM 1998 N N . LYS A 1 246 ? 10.522 -14.488 -30.312 1.00 95.75 246 LYS A N 1
ATOM 1999 C CA . LYS A 1 246 ? 11.393 -15.200 -29.380 1.00 95.75 246 LYS A CA 1
ATOM 2000 C C . LYS A 1 246 ? 12.770 -14.538 -29.349 1.00 95.75 246 LYS A C 1
ATOM 2002 O O . LYS A 1 246 ? 13.389 -14.341 -30.390 1.00 95.75 246 LYS A O 1
ATOM 2007 N N . GLN A 1 247 ? 13.256 -14.264 -28.147 1.00 94.75 247 GLN A N 1
ATOM 2008 C CA . GLN A 1 247 ? 14.538 -13.606 -27.906 1.00 94.75 247 GLN A CA 1
ATOM 2009 C C . GLN A 1 247 ? 15.516 -14.563 -27.226 1.00 94.75 247 GLN A C 1
ATOM 2011 O O . GLN A 1 247 ? 15.127 -15.640 -26.769 1.00 94.75 247 GLN A O 1
ATOM 2016 N N . LEU A 1 248 ? 16.796 -14.179 -27.197 1.00 92.81 248 LEU A N 1
ATOM 2017 C CA . LEU A 1 248 ? 17.845 -14.971 -26.551 1.00 92.81 248 LEU A CA 1
ATOM 2018 C C . LEU A 1 248 ? 17.575 -15.158 -25.050 1.00 92.81 248 LEU A C 1
ATOM 2020 O O . LEU A 1 248 ? 17.676 -16.277 -24.553 1.00 92.81 248 LEU A O 1
ATOM 2024 N N . TYR A 1 249 ? 17.164 -14.086 -24.367 1.00 94.62 249 TYR A N 1
ATOM 2025 C CA . TYR A 1 249 ? 16.756 -14.101 -22.964 1.00 94.62 249 TYR A CA 1
ATOM 2026 C C . TYR A 1 249 ? 15.314 -13.588 -22.827 1.00 94.62 249 TYR A C 1
ATOM 2028 O O . TYR A 1 249 ? 14.895 -12.742 -23.625 1.00 94.62 249 TYR A O 1
ATOM 2036 N N . PRO A 1 250 ? 14.541 -14.063 -21.832 1.00 96.00 250 PRO A N 1
ATOM 2037 C CA . PRO A 1 250 ? 13.259 -13.456 -21.492 1.00 96.00 250 PRO A CA 1
ATOM 2038 C C . PRO A 1 250 ? 13.465 -11.996 -21.093 1.00 96.00 250 PRO A C 1
ATOM 2040 O O . PRO A 1 250 ? 14.356 -11.691 -20.298 1.00 96.00 250 PRO A O 1
ATOM 2043 N N . TRP A 1 251 ? 12.647 -11.093 -21.628 1.00 97.12 251 TRP A N 1
ATOM 2044 C CA . TRP A 1 251 ? 12.693 -9.696 -21.222 1.00 97.12 251 TRP A CA 1
ATOM 2045 C C . TRP A 1 251 ? 11.339 -9.008 -21.309 1.00 97.12 251 TRP A C 1
ATOM 2047 O O . TRP A 1 251 ? 10.448 -9.438 -22.045 1.00 97.12 251 TRP A O 1
ATOM 2057 N N . ARG A 1 252 ? 11.223 -7.905 -20.570 1.00 97.69 252 ARG A N 1
ATOM 2058 C CA . ARG A 1 252 ? 10.103 -6.964 -20.647 1.00 97.69 252 ARG A CA 1
ATOM 2059 C C . ARG A 1 252 ? 10.591 -5.526 -20.576 1.00 97.69 252 ARG A C 1
ATOM 2061 O O . ARG A 1 252 ? 11.627 -5.242 -19.981 1.00 97.69 252 ARG A O 1
ATOM 2068 N N . CYS A 1 253 ? 9.824 -4.602 -21.137 1.00 97.81 253 CYS A N 1
ATOM 2069 C CA . CYS A 1 253 ? 10.063 -3.171 -20.973 1.00 97.81 253 CYS A CA 1
ATOM 2070 C C . CYS A 1 253 ? 8.833 -2.497 -20.372 1.00 97.81 253 CYS A C 1
ATOM 2072 O O . CYS A 1 253 ? 7.753 -2.541 -20.955 1.00 97.81 253 CYS A O 1
ATOM 2074 N N . THR A 1 254 ? 8.990 -1.867 -19.210 1.00 97.38 254 THR A N 1
ATOM 2075 C CA . THR A 1 254 ? 7.967 -0.974 -18.670 1.00 97.38 254 THR A CA 1
ATOM 2076 C C . THR A 1 254 ? 8.120 0.384 -19.336 1.00 97.38 254 THR A C 1
ATOM 2078 O O . THR A 1 254 ? 9.052 1.129 -19.019 1.00 97.38 254 THR A O 1
ATOM 2081 N N . VAL A 1 255 ? 7.187 0.724 -20.222 1.00 96.69 255 VAL A N 1
ATOM 2082 C CA . VAL A 1 255 ? 7.144 2.056 -20.830 1.00 96.69 255 VAL A CA 1
ATOM 2083 C C . VAL A 1 255 ? 6.200 2.961 -20.059 1.00 96.69 255 VAL A C 1
ATOM 2085 O O . VAL A 1 255 ? 5.148 2.524 -19.583 1.00 96.69 255 VAL A O 1
ATOM 2088 N N . ARG A 1 256 ? 6.580 4.231 -19.926 1.00 95.81 256 ARG A N 1
ATOM 2089 C CA . ARG A 1 256 ? 5.750 5.265 -19.305 1.00 95.81 256 ARG A CA 1
ATOM 2090 C C . ARG A 1 256 ? 5.679 6.462 -20.226 1.00 95.81 256 ARG A C 1
ATOM 2092 O O . ARG A 1 256 ? 6.716 6.941 -20.665 1.00 95.81 256 ARG A O 1
ATOM 2099 N N . PHE A 1 257 ? 4.488 6.984 -20.469 1.00 96.19 257 PHE A N 1
ATOM 2100 C CA . PHE A 1 257 ? 4.296 8.193 -21.257 1.00 96.19 257 PHE A CA 1
ATOM 2101 C C . PHE A 1 257 ? 3.429 9.189 -20.495 1.00 96.19 257 PHE A C 1
ATOM 2103 O O . PHE A 1 257 ? 2.472 8.809 -19.823 1.00 96.19 257 PHE A O 1
ATOM 2110 N N . THR A 1 258 ? 3.749 10.474 -20.611 1.00 94.31 258 THR A N 1
ATOM 2111 C CA . THR A 1 258 ? 2.931 11.541 -20.030 1.00 94.31 258 THR A CA 1
ATOM 2112 C C . THR A 1 258 ? 1.568 11.605 -20.718 1.00 94.31 258 THR A C 1
ATOM 2114 O O . THR A 1 258 ? 1.478 11.573 -21.949 1.00 94.31 258 THR A O 1
ATOM 2117 N N . ILE A 1 259 ? 0.509 11.729 -19.921 1.00 92.25 259 ILE A N 1
ATOM 2118 C CA . ILE A 1 259 ? -0.850 11.961 -20.389 1.00 92.25 259 ILE A CA 1
ATOM 2119 C C . ILE A 1 259 ? -1.144 13.465 -20.302 1.00 92.25 259 ILE A C 1
ATOM 2121 O O . ILE A 1 259 ? -1.326 13.980 -19.198 1.00 92.25 259 ILE A O 1
ATOM 2125 N N . PRO A 1 260 ? -1.195 14.188 -21.432 1.00 89.38 260 PRO A N 1
ATOM 2126 C CA . PRO A 1 260 ? -1.601 15.592 -21.440 1.00 89.38 260 PRO A CA 1
ATOM 2127 C C . PRO A 1 260 ? -3.092 15.764 -21.101 1.00 89.38 260 PRO A C 1
ATOM 2129 O O . PRO A 1 260 ? -3.855 14.797 -21.022 1.00 89.38 260 PRO A O 1
ATOM 2132 N N . GLU A 1 261 ? -3.523 17.017 -20.921 1.00 87.50 261 GLU A N 1
ATOM 2133 C CA . GLU A 1 261 ? -4.900 17.368 -20.533 1.00 87.50 261 GLU A CA 1
ATOM 2134 C C . GLU A 1 261 ? -5.969 16.834 -21.501 1.00 87.50 261 GLU A C 1
ATOM 2136 O O . GLU A 1 261 ? -7.046 16.412 -21.073 1.00 87.50 261 GLU A O 1
ATOM 2141 N N . ASP A 1 262 ? -5.663 16.788 -22.802 1.00 87.06 262 ASP A N 1
ATOM 2142 C CA . ASP A 1 262 ? -6.557 16.264 -23.844 1.00 87.06 262 ASP A CA 1
ATOM 2143 C C . ASP A 1 262 ? -6.622 14.722 -23.880 1.00 87.06 262 ASP A C 1
ATOM 2145 O O . ASP A 1 262 ? -7.365 14.142 -24.677 1.00 87.06 262 ASP A O 1
ATOM 2149 N N . LYS A 1 263 ? -5.880 14.059 -22.982 1.00 87.06 263 LYS A N 1
ATOM 2150 C CA . LYS A 1 263 ? -5.789 12.604 -22.805 1.00 87.06 263 LYS A CA 1
ATOM 2151 C C . LYS A 1 263 ? -5.226 11.851 -24.012 1.00 87.06 263 LYS A C 1
ATOM 2153 O O . LYS A 1 263 ? -5.382 10.630 -24.075 1.00 87.06 263 LYS A O 1
ATOM 2158 N N . LYS A 1 264 ? -4.562 12.540 -24.944 1.00 89.88 264 LYS A N 1
ATOM 2159 C CA . LYS A 1 264 ? -3.845 11.913 -26.061 1.00 89.88 264 LYS A CA 1
ATOM 2160 C C . LYS A 1 264 ? -2.372 11.804 -25.726 1.00 89.88 264 LYS A C 1
ATOM 2162 O O . LYS A 1 264 ? -1.653 12.795 -25.690 1.00 89.88 264 LYS A O 1
ATOM 2167 N N . VAL A 1 265 ? -1.918 10.589 -25.458 1.00 92.62 265 VAL A N 1
ATOM 2168 C CA . VAL A 1 265 ? -0.536 10.358 -25.039 1.00 92.62 265 VAL A CA 1
ATOM 2169 C C . VAL A 1 265 ? 0.429 10.764 -26.154 1.00 92.62 265 VAL A C 1
ATOM 2171 O O . VAL A 1 265 ? 0.279 10.351 -27.300 1.00 92.62 265 VAL A O 1
ATOM 2174 N N . GLN A 1 266 ? 1.447 11.553 -25.812 1.00 90.88 266 GLN A N 1
ATOM 2175 C CA . GLN A 1 266 ? 2.518 11.887 -26.747 1.00 90.88 266 GLN A CA 1
ATOM 2176 C C . GLN A 1 266 ? 3.549 10.759 -26.763 1.00 90.88 266 GLN A C 1
ATOM 2178 O O . GLN A 1 266 ? 4.437 10.693 -25.911 1.00 90.88 266 GLN A O 1
ATOM 2183 N N . VAL A 1 267 ? 3.420 9.863 -27.737 1.00 93.88 267 VAL A N 1
ATOM 2184 C CA . VAL A 1 267 ? 4.343 8.742 -27.928 1.00 93.88 267 VAL A CA 1
ATOM 2185 C C . VAL A 1 267 ? 5.570 9.233 -28.692 1.00 93.88 267 VAL A C 1
ATOM 2187 O O . VAL A 1 267 ? 5.497 9.516 -29.886 1.00 93.88 267 VAL A O 1
ATOM 2190 N N . LYS A 1 268 ? 6.700 9.366 -27.994 1.00 93.19 268 LYS A N 1
ATOM 2191 C CA . LYS A 1 268 ? 7.974 9.795 -28.597 1.00 93.19 268 LYS A CA 1
ATOM 2192 C C . LYS A 1 268 ? 8.925 8.634 -28.892 1.00 93.19 268 LYS A C 1
ATOM 2194 O O . LYS A 1 268 ? 9.745 8.762 -29.792 1.00 93.19 268 LYS A O 1
ATOM 2199 N N . LEU A 1 269 ? 8.789 7.523 -28.168 1.00 94.31 269 LEU A N 1
ATOM 2200 C CA . LEU A 1 269 ? 9.521 6.282 -28.414 1.00 94.31 269 LEU A CA 1
ATOM 2201 C C . LEU A 1 269 ? 8.671 5.344 -29.262 1.00 94.31 269 LEU A C 1
ATOM 2203 O O . LEU A 1 269 ? 7.524 5.060 -28.911 1.00 94.31 269 LEU A O 1
ATOM 2207 N N . LYS A 1 270 ? 9.234 4.852 -30.359 1.00 95.94 270 LYS A N 1
ATOM 2208 C CA . LYS A 1 270 ? 8.595 3.871 -31.231 1.00 95.94 270 LYS A CA 1
ATOM 2209 C C . LYS A 1 270 ? 8.875 2.446 -30.741 1.00 95.94 270 LYS A C 1
ATOM 2211 O O . LYS A 1 270 ? 9.871 2.219 -30.050 1.00 95.94 270 LYS A O 1
ATOM 2216 N N . PRO A 1 271 ? 8.040 1.460 -31.110 1.00 96.81 271 PRO A N 1
ATOM 2217 C CA . PRO A 1 271 ? 8.296 0.053 -30.805 1.00 96.81 271 PRO A CA 1
ATOM 2218 C C . PRO A 1 271 ? 9.691 -0.424 -31.235 1.00 96.81 271 PRO A C 1
ATOM 2220 O O . PRO A 1 271 ? 10.333 -1.193 -30.520 1.00 96.81 271 PRO A O 1
ATOM 2223 N N . GLU A 1 272 ? 10.174 0.054 -32.382 1.00 96.00 272 GLU A N 1
ATOM 2224 C CA . GLU A 1 272 ? 11.480 -0.296 -32.933 1.00 96.00 272 GLU A CA 1
ATOM 2225 C C . GLU A 1 272 ? 12.632 0.202 -32.056 1.00 96.00 272 GLU A C 1
ATOM 2227 O O . GLU A 1 272 ? 13.594 -0.540 -31.876 1.00 96.00 272 GLU A O 1
ATOM 2232 N N . ASP A 1 273 ? 12.502 1.386 -31.445 1.00 93.25 273 ASP A N 1
ATOM 2233 C CA . ASP A 1 273 ? 13.510 1.938 -30.530 1.00 93.25 273 ASP A CA 1
ATOM 2234 C C . ASP A 1 273 ? 13.682 1.025 -29.301 1.00 93.25 273 ASP A C 1
ATOM 2236 O O . ASP A 1 273 ? 14.793 0.791 -28.827 1.00 93.25 273 ASP A O 1
ATOM 2240 N N . ILE A 1 274 ? 12.580 0.443 -28.810 1.00 95.00 274 ILE A N 1
ATOM 2241 C CA . ILE A 1 274 ? 12.587 -0.496 -27.676 1.00 95.00 274 ILE A CA 1
ATOM 2242 C C . ILE A 1 274 ? 13.211 -1.845 -28.067 1.00 95.00 274 ILE A C 1
ATOM 2244 O O . ILE A 1 274 ? 13.925 -2.459 -27.272 1.00 95.00 274 ILE A O 1
ATOM 2248 N N . LEU A 1 275 ? 12.970 -2.320 -29.294 1.00 95.62 275 LEU A N 1
ATOM 2249 C CA . LEU A 1 275 ? 13.616 -3.532 -29.810 1.00 95.62 275 LEU A CA 1
ATOM 2250 C C . LEU A 1 275 ? 15.119 -3.322 -30.044 1.00 95.62 275 LEU A C 1
ATOM 2252 O O . LEU A 1 275 ? 15.911 -4.219 -29.747 1.00 95.62 275 LEU A O 1
ATOM 2256 N N . GLU A 1 276 ? 15.516 -2.162 -30.572 1.00 93.00 276 GLU A N 1
ATOM 2257 C CA . GLU A 1 276 ? 16.919 -1.772 -30.746 1.00 93.00 276 GLU A CA 1
ATOM 2258 C C . GLU A 1 276 ? 17.630 -1.707 -29.396 1.00 93.00 276 GLU A C 1
ATOM 2260 O O . GLU A 1 276 ? 18.686 -2.309 -29.250 1.00 93.00 276 GLU A O 1
ATOM 2265 N N . LEU A 1 277 ? 16.998 -1.121 -28.377 1.00 90.81 277 LEU A N 1
ATOM 2266 C CA . LEU A 1 277 ? 17.518 -1.078 -27.011 1.00 90.81 277 LEU A CA 1
ATOM 2267 C C . LEU A 1 277 ? 17.888 -2.470 -26.468 1.00 90.81 277 LEU A C 1
ATOM 2269 O O . LEU A 1 277 ? 18.978 -2.646 -25.921 1.00 90.81 277 LEU A O 1
ATOM 2273 N N . TYR A 1 278 ? 17.035 -3.484 -26.661 1.00 93.88 278 TYR A N 1
ATOM 2274 C CA . TYR A 1 278 ? 17.366 -4.858 -26.260 1.00 93.88 278 TYR A CA 1
ATOM 2275 C C . TYR A 1 278 ? 18.544 -5.429 -27.064 1.00 93.88 278 TYR A C 1
ATOM 2277 O O . TYR A 1 278 ? 19.427 -6.087 -26.500 1.00 93.88 278 TYR A O 1
ATOM 2285 N N . ARG A 1 279 ? 18.569 -5.197 -28.382 1.00 92.94 279 ARG A N 1
ATOM 2286 C CA . ARG A 1 279 ? 19.642 -5.685 -29.262 1.00 92.94 279 ARG A CA 1
ATOM 2287 C C . ARG A 1 279 ? 20.977 -5.043 -28.916 1.00 92.94 279 ARG A C 1
ATOM 2289 O O . ARG A 1 279 ? 21.962 -5.770 -28.826 1.00 92.94 279 ARG A O 1
ATOM 2296 N N . ASP A 1 280 ? 21.004 -3.738 -28.689 1.00 88.62 280 ASP A N 1
ATOM 2297 C CA . ASP A 1 280 ? 22.196 -2.983 -28.309 1.00 88.62 280 ASP A CA 1
ATOM 2298 C C . ASP A 1 280 ? 22.740 -3.493 -26.977 1.00 88.62 280 ASP A C 1
ATOM 2300 O O . ASP A 1 280 ? 23.914 -3.863 -26.886 1.00 88.62 280 ASP A O 1
ATOM 2304 N N . PHE A 1 281 ? 21.864 -3.621 -25.973 1.00 90.00 281 PHE A N 1
ATOM 2305 C CA . PHE A 1 281 ? 22.240 -4.148 -24.667 1.00 90.00 281 PHE A CA 1
ATOM 2306 C C . PHE A 1 281 ? 22.828 -5.557 -24.782 1.00 90.00 281 PHE A C 1
ATOM 2308 O O . PHE A 1 281 ? 23.965 -5.782 -24.388 1.00 90.00 281 PHE A O 1
ATOM 2315 N N . THR A 1 282 ? 22.099 -6.502 -25.380 1.00 90.50 282 THR A N 1
ATOM 2316 C CA . THR A 1 282 ? 22.528 -7.913 -25.455 1.00 90.50 282 THR A CA 1
ATOM 2317 C C . THR A 1 282 ? 23.651 -8.179 -26.455 1.00 90.50 282 THR A C 1
ATOM 2319 O O . THR A 1 282 ? 24.305 -9.221 -26.383 1.00 90.50 282 THR A O 1
ATOM 2322 N N . SER A 1 283 ? 23.917 -7.264 -27.388 1.00 88.62 283 SER A N 1
ATOM 2323 C CA . SER A 1 283 ? 25.038 -7.392 -28.324 1.00 88.62 283 SER A CA 1
ATOM 2324 C C . SER A 1 283 ? 26.366 -6.974 -27.713 1.00 88.62 283 SER A C 1
ATOM 2326 O O . SER A 1 283 ? 27.412 -7.390 -28.234 1.00 88.62 283 SER A O 1
ATOM 2328 N N . SER A 1 284 ? 26.334 -6.201 -26.626 1.00 85.25 284 SER A N 1
ATOM 2329 C CA . SER A 1 284 ? 27.534 -5.700 -25.979 1.00 85.25 284 SER A CA 1
ATOM 2330 C C . SER A 1 284 ? 28.383 -6.828 -25.397 1.00 85.25 284 SER A C 1
ATOM 2332 O O . SER A 1 284 ? 27.895 -7.874 -24.956 1.00 85.25 284 SER A O 1
ATOM 2334 N N . ARG A 1 285 ? 29.702 -6.624 -25.402 1.00 82.75 285 ARG A N 1
ATOM 2335 C CA . ARG A 1 285 ? 30.651 -7.613 -24.881 1.00 82.75 285 ARG A CA 1
ATOM 2336 C C . ARG A 1 285 ? 30.456 -7.850 -23.384 1.00 82.75 285 ARG A C 1
ATOM 2338 O O . ARG A 1 285 ? 30.518 -8.999 -22.943 1.00 82.75 285 ARG A O 1
ATOM 2345 N N . PHE A 1 286 ? 30.203 -6.775 -22.639 1.00 81.38 286 PHE A N 1
ATOM 2346 C CA . PHE A 1 286 ? 29.908 -6.830 -21.212 1.00 81.38 286 PHE A CA 1
ATOM 2347 C C . PHE A 1 286 ? 28.654 -7.661 -20.955 1.00 81.38 286 PHE A C 1
ATOM 2349 O O . PHE A 1 286 ? 28.734 -8.659 -20.245 1.00 81.38 286 PHE A O 1
ATOM 2356 N N . ALA A 1 287 ? 27.531 -7.324 -21.598 1.00 84.06 287 ALA A N 1
ATOM 2357 C CA . ALA A 1 287 ? 26.270 -8.017 -21.380 1.00 84.06 287 ALA A CA 1
ATOM 2358 C C . ALA A 1 287 ? 26.368 -9.493 -21.761 1.00 84.06 287 ALA A C 1
ATOM 2360 O O . ALA A 1 287 ? 25.930 -10.324 -20.986 1.00 84.06 287 ALA A O 1
ATOM 2361 N N . LYS A 1 288 ? 27.002 -9.857 -22.883 1.00 85.31 288 LYS A N 1
ATOM 2362 C CA . LYS A 1 288 ? 27.195 -11.277 -23.242 1.00 85.31 288 LYS A CA 1
ATOM 2363 C C . LYS A 1 288 ? 27.968 -12.040 -22.174 1.00 85.31 288 LYS A C 1
ATOM 2365 O O . LYS A 1 288 ? 27.486 -13.040 -21.659 1.00 85.31 288 LYS A O 1
ATOM 2370 N N . THR A 1 289 ? 29.143 -11.528 -21.807 1.00 84.00 289 THR A N 1
ATOM 2371 C CA . THR A 1 289 ? 30.005 -12.172 -20.804 1.00 84.00 289 THR A CA 1
ATOM 2372 C C . THR A 1 289 ? 29.282 -12.304 -19.466 1.00 84.00 289 THR A C 1
ATOM 2374 O O . THR A 1 289 ? 29.367 -13.334 -18.801 1.00 84.00 289 THR A O 1
ATOM 2377 N N . PHE A 1 290 ? 28.553 -11.257 -19.086 1.00 83.62 290 PHE A N 1
ATOM 2378 C CA . PHE A 1 290 ? 27.830 -11.191 -17.832 1.00 83.62 290 PHE A CA 1
ATOM 2379 C C . PHE A 1 290 ? 26.605 -12.111 -17.822 1.00 83.62 290 PHE A C 1
ATOM 2381 O O . PHE A 1 290 ? 26.497 -12.972 -16.952 1.00 83.62 290 PHE A O 1
ATOM 2388 N N . LEU A 1 291 ? 25.717 -11.989 -18.809 1.00 89.25 291 LEU A N 1
ATOM 2389 C CA . LEU A 1 291 ? 24.473 -12.753 -18.910 1.00 89.25 291 LEU A CA 1
ATOM 2390 C C . LEU A 1 291 ? 24.734 -14.257 -19.060 1.00 89.25 291 LEU A C 1
ATOM 2392 O O . LEU A 1 291 ? 24.052 -15.042 -18.407 1.00 89.25 291 LEU A O 1
ATOM 2396 N N . ASP A 1 292 ? 25.751 -14.666 -19.827 1.00 88.69 292 ASP A N 1
ATOM 2397 C CA . ASP A 1 292 ? 26.109 -16.085 -19.999 1.00 88.69 292 ASP A CA 1
ATOM 2398 C C . ASP A 1 292 ? 26.620 -16.736 -18.704 1.00 88.69 292 ASP A C 1
ATOM 2400 O O . ASP A 1 292 ? 26.604 -17.961 -18.561 1.00 88.69 292 ASP A O 1
ATOM 2404 N N . SER A 1 293 ? 27.063 -15.928 -17.737 1.00 86.88 293 SER A N 1
ATOM 2405 C CA . SER A 1 293 ? 27.517 -16.409 -16.430 1.00 86.88 293 SER A CA 1
ATOM 2406 C C . SER A 1 293 ? 26.394 -16.556 -15.396 1.00 86.88 293 SER A C 1
ATOM 2408 O O . SER A 1 293 ? 26.612 -17.122 -14.319 1.00 86.88 293 SER A O 1
ATOM 2410 N N . LEU A 1 294 ? 25.193 -16.058 -15.708 1.00 88.44 294 LEU A N 1
ATOM 2411 C CA . LEU A 1 294 ? 24.070 -15.973 -14.783 1.00 88.44 294 LEU A CA 1
ATOM 2412 C C . LEU A 1 294 ? 22.924 -16.903 -15.188 1.00 88.44 294 LEU A C 1
ATOM 2414 O O . LEU A 1 294 ? 22.649 -17.146 -16.358 1.00 88.44 294 LEU A O 1
ATOM 2418 N N . ASN A 1 295 ? 22.184 -17.386 -14.191 1.00 92.69 295 ASN A N 1
ATOM 2419 C CA . ASN A 1 295 ? 20.927 -18.091 -14.422 1.00 92.69 295 ASN A CA 1
ATOM 2420 C C . ASN A 1 295 ? 19.787 -17.071 -14.572 1.00 92.69 295 ASN A C 1
ATOM 2422 O O . ASN A 1 295 ? 19.044 -16.825 -13.618 1.00 92.69 295 ASN A O 1
ATOM 2426 N N . ILE A 1 296 ? 19.728 -16.422 -15.736 1.00 94.50 296 ILE A N 1
ATOM 2427 C CA . ILE A 1 296 ? 18.793 -15.329 -16.026 1.00 94.50 296 ILE A CA 1
ATOM 2428 C C . ILE A 1 296 ? 17.343 -15.803 -15.901 1.00 94.50 296 ILE A C 1
ATOM 2430 O O . ILE A 1 296 ? 16.942 -16.798 -16.504 1.00 94.50 296 ILE A O 1
ATOM 2434 N N . ILE A 1 297 ? 16.557 -15.053 -15.131 1.00 94.44 297 ILE A N 1
ATOM 2435 C CA . ILE A 1 297 ? 15.103 -15.196 -15.036 1.00 94.44 297 ILE A CA 1
ATOM 2436 C C . ILE A 1 297 ? 14.456 -14.262 -16.061 1.00 94.44 297 ILE A C 1
ATOM 2438 O O . ILE A 1 297 ? 13.675 -14.714 -16.896 1.00 94.44 297 ILE A O 1
ATOM 2442 N N . GLU A 1 298 ? 14.796 -12.972 -16.008 1.00 96.06 298 GLU A N 1
ATOM 2443 C CA . GLU A 1 298 ? 14.244 -11.934 -16.879 1.00 96.06 298 GLU A CA 1
ATOM 2444 C C . GLU A 1 298 ? 15.190 -10.724 -16.948 1.00 96.06 298 GLU A C 1
ATOM 2446 O O . GLU A 1 298 ? 15.863 -10.390 -15.974 1.00 96.06 298 GLU A O 1
ATOM 2451 N N . ILE A 1 299 ? 15.227 -10.043 -18.094 1.00 96.25 299 ILE A N 1
ATOM 2452 C CA . ILE A 1 299 ? 15.812 -8.705 -18.230 1.00 96.25 299 ILE A CA 1
ATOM 2453 C C . ILE A 1 299 ? 14.666 -7.689 -18.294 1.00 96.25 299 ILE A C 1
ATOM 2455 O O . ILE A 1 299 ? 13.769 -7.791 -19.127 1.00 96.25 299 ILE A O 1
ATOM 2459 N N . ARG A 1 300 ? 14.672 -6.690 -17.422 1.00 96.75 300 ARG A N 1
ATOM 2460 C CA . ARG A 1 300 ? 13.669 -5.627 -17.374 1.00 96.75 300 ARG A CA 1
ATOM 2461 C C . ARG A 1 300 ? 14.286 -4.314 -17.818 1.00 96.75 300 ARG A C 1
ATOM 2463 O O . ARG A 1 300 ? 15.304 -3.900 -17.285 1.00 96.75 300 ARG A O 1
ATOM 2470 N N . PHE A 1 301 ? 13.624 -3.619 -18.727 1.00 96.88 301 PHE A N 1
ATOM 2471 C CA . PHE A 1 301 ? 13.975 -2.249 -19.091 1.00 96.88 301 PHE A CA 1
ATOM 2472 C C . PHE A 1 301 ? 12.905 -1.281 -18.611 1.00 96.88 301 PHE A C 1
ATOM 2474 O O . PHE A 1 301 ? 11.740 -1.661 -18.438 1.00 96.88 301 PHE A O 1
ATOM 2481 N N . ARG A 1 302 ? 13.279 -0.019 -18.414 1.00 95.44 302 ARG A N 1
ATOM 2482 C CA . ARG A 1 302 ? 12.347 1.041 -18.025 1.00 95.44 302 ARG A CA 1
ATOM 2483 C C . ARG A 1 302 ? 12.568 2.271 -18.884 1.00 95.44 302 ARG A C 1
ATOM 2485 O O . ARG A 1 302 ? 13.693 2.721 -19.035 1.00 95.44 302 ARG A O 1
ATOM 2492 N N . THR A 1 303 ? 11.486 2.836 -19.405 1.00 95.44 303 THR A N 1
ATOM 2493 C CA . THR A 1 303 ? 11.531 4.092 -20.164 1.00 95.44 303 THR A CA 1
ATOM 2494 C C . THR A 1 303 ? 10.575 5.118 -19.570 1.00 95.44 303 THR A C 1
ATOM 2496 O O . THR A 1 303 ? 9.651 4.781 -18.812 1.00 95.44 303 THR A O 1
ATOM 2499 N N . LYS A 1 304 ? 10.811 6.392 -19.890 1.00 94.19 304 LYS A N 1
ATOM 2500 C CA . LYS A 1 304 ? 9.972 7.511 -19.454 1.00 94.19 304 LYS A CA 1
ATOM 2501 C C . LYS A 1 304 ? 9.908 8.579 -20.541 1.00 94.19 304 LYS A C 1
ATOM 2503 O O . LYS A 1 304 ? 10.879 9.276 -20.809 1.00 94.19 304 LYS A O 1
ATOM 2508 N N . SER A 1 305 ? 8.731 8.739 -21.129 1.00 91.94 305 SER A N 1
ATOM 2509 C CA . SER A 1 305 ? 8.407 9.716 -22.167 1.00 91.94 305 SER A CA 1
ATOM 2510 C C . SER A 1 305 ? 9.297 9.588 -23.409 1.00 91.94 305 SER A C 1
ATOM 2512 O O . SER A 1 305 ? 9.019 8.750 -24.262 1.00 91.94 305 SER A O 1
ATOM 2514 N N . ASP A 1 306 ? 10.339 10.412 -23.528 1.00 92.06 306 ASP A N 1
ATOM 2515 C CA . ASP A 1 306 ? 11.333 10.387 -24.611 1.00 92.06 306 ASP A CA 1
ATOM 2516 C C . ASP A 1 306 ? 12.691 9.818 -24.191 1.00 92.06 306 ASP A C 1
ATOM 2518 O O . ASP A 1 306 ? 13.664 9.963 -24.926 1.00 92.06 306 ASP A O 1
ATOM 2522 N N . ARG A 1 307 ? 12.768 9.200 -23.010 1.00 93.00 307 ARG A N 1
ATOM 2523 C CA . ARG A 1 307 ? 14.001 8.665 -22.430 1.00 93.00 307 ARG A CA 1
ATOM 2524 C C . ARG A 1 307 ? 13.985 7.146 -22.388 1.00 93.00 307 ARG A C 1
ATOM 2526 O O . ARG A 1 307 ? 12.974 6.555 -22.008 1.00 93.00 307 ARG A O 1
ATOM 2533 N N . LEU A 1 308 ? 15.131 6.529 -22.661 1.00 93.19 308 LEU A N 1
ATOM 2534 C CA . LEU A 1 308 ? 15.380 5.085 -22.544 1.00 93.19 308 LEU A CA 1
ATOM 2535 C C . LEU A 1 308 ? 15.704 4.620 -21.103 1.00 93.19 308 LEU A C 1
ATOM 2537 O O . LEU A 1 308 ? 16.129 3.485 -20.889 1.00 93.19 308 LEU A O 1
ATOM 2541 N N . ASN A 1 309 ? 15.468 5.497 -20.126 1.00 92.75 309 ASN A N 1
ATOM 2542 C CA . ASN A 1 309 ? 15.584 5.277 -18.685 1.00 92.75 309 ASN A CA 1
ATOM 2543 C C . ASN A 1 309 ? 14.435 5.981 -17.947 1.00 92.75 309 ASN A C 1
ATOM 2545 O O . ASN A 1 309 ? 13.711 6.799 -18.528 1.00 92.75 309 ASN A O 1
ATOM 2549 N N . SER A 1 310 ? 14.266 5.680 -16.659 1.00 90.12 310 SER A N 1
ATOM 2550 C CA . SER A 1 310 ? 13.236 6.276 -15.804 1.00 90.12 310 SER A CA 1
ATOM 2551 C C . SER A 1 310 ? 13.739 7.243 -14.728 1.00 90.12 310 SER A C 1
ATOM 2553 O O . SER A 1 310 ? 12.909 7.933 -14.134 1.00 90.12 310 SER A O 1
ATOM 2555 N N . LEU A 1 311 ? 15.058 7.364 -14.548 1.00 86.31 311 LEU A N 1
ATOM 2556 C CA . LEU A 1 311 ? 15.690 8.075 -13.426 1.00 86.31 311 LEU A CA 1
ATOM 2557 C C . LEU A 1 311 ? 15.755 9.609 -13.577 1.00 86.31 311 LEU A C 1
ATOM 2559 O O . LEU A 1 311 ? 15.999 10.321 -12.609 1.00 86.31 311 LEU A O 1
ATOM 2563 N N . GLY A 1 312 ? 15.478 10.159 -14.765 1.00 86.81 312 GLY A N 1
ATOM 2564 C CA . GLY A 1 312 ? 15.268 11.604 -14.923 1.00 86.81 312 GLY A CA 1
ATOM 2565 C C . GLY A 1 312 ? 16.492 12.448 -14.532 1.00 86.81 312 GLY A C 1
ATOM 2566 O O . GLY A 1 312 ? 17.503 12.424 -15.231 1.00 86.81 312 GLY A O 1
ATOM 2567 N N . GLU A 1 313 ? 16.371 13.219 -13.449 1.00 88.81 313 GLU A N 1
ATOM 2568 C CA . GLU A 1 313 ? 17.410 14.130 -12.940 1.00 88.81 313 GLU A CA 1
ATOM 2569 C C . GLU A 1 313 ? 18.672 13.388 -12.475 1.00 88.81 313 GLU A C 1
ATOM 2571 O O . GLU A 1 313 ? 19.779 13.851 -12.737 1.00 88.81 313 GLU A O 1
ATOM 2576 N N . GLU A 1 314 ? 18.536 12.196 -11.887 1.00 88.00 314 GLU A N 1
ATOM 2577 C CA . GLU A 1 314 ? 19.683 11.413 -11.397 1.00 88.00 314 GLU A CA 1
ATOM 2578 C C . GLU A 1 314 ? 20.641 11.028 -12.537 1.00 88.00 314 GLU A C 1
ATOM 2580 O O . GLU A 1 314 ? 21.862 11.033 -12.377 1.00 88.00 314 GLU A O 1
ATOM 2585 N N . THR A 1 315 ? 20.106 10.766 -13.735 1.00 89.62 315 THR A N 1
ATOM 2586 C CA . THR A 1 315 ? 20.926 10.480 -14.924 1.00 89.62 315 THR A CA 1
ATOM 2587 C C . THR A 1 315 ? 21.745 11.700 -15.358 1.00 89.62 315 THR A C 1
ATOM 2589 O O . THR A 1 315 ? 22.885 11.544 -15.794 1.00 89.62 315 THR A O 1
ATOM 2592 N N . GLU A 1 316 ? 21.210 12.915 -15.197 1.00 92.94 316 GLU A N 1
ATOM 2593 C CA . GLU A 1 316 ? 21.942 14.162 -15.474 1.00 92.94 316 GLU A CA 1
ATOM 2594 C C . GLU A 1 316 ? 23.073 14.385 -14.458 1.00 92.94 316 GLU A C 1
ATOM 2596 O O . GLU A 1 316 ? 24.170 14.833 -14.815 1.00 92.94 316 GLU A O 1
ATOM 2601 N N . GLU A 1 317 ? 22.842 14.030 -13.190 1.00 90.06 317 GLU A N 1
ATOM 2602 C CA . GLU A 1 317 ? 23.879 14.067 -12.156 1.00 90.06 317 GLU A CA 1
ATOM 2603 C C . GLU A 1 317 ? 25.022 13.100 -12.492 1.00 90.06 317 GLU A C 1
ATOM 2605 O O . GLU A 1 317 ? 26.196 13.486 -12.453 1.00 90.06 317 GLU A O 1
ATOM 2610 N N . TYR A 1 318 ? 24.702 11.863 -12.884 1.00 89.31 318 TYR A N 1
ATOM 2611 C CA . TYR A 1 318 ? 25.706 10.881 -13.300 1.00 89.31 318 TYR A CA 1
ATOM 2612 C C . TYR A 1 318 ? 26.460 11.318 -14.553 1.00 89.31 318 TYR A C 1
ATOM 2614 O O . TYR A 1 318 ? 27.686 11.204 -14.598 1.00 89.31 318 TYR A O 1
ATOM 2622 N N . ALA A 1 319 ? 25.764 11.874 -15.544 1.00 91.31 319 ALA A N 1
ATOM 2623 C CA . ALA A 1 319 ? 26.378 12.444 -16.738 1.00 91.31 319 ALA A CA 1
ATOM 2624 C C . ALA A 1 319 ? 27.388 13.546 -16.389 1.00 91.31 319 ALA A C 1
ATOM 2626 O O . ALA A 1 319 ? 28.516 13.547 -16.886 1.00 91.31 319 ALA A O 1
ATOM 2627 N N . THR A 1 320 ? 27.021 14.442 -15.473 1.00 90.75 320 THR A N 1
ATOM 2628 C CA . THR A 1 320 ? 27.909 15.506 -14.992 1.00 90.75 320 THR A CA 1
ATOM 2629 C C . THR A 1 320 ? 29.138 14.929 -14.287 1.00 90.75 320 THR A C 1
ATOM 2631 O O . THR A 1 320 ? 30.267 15.333 -14.576 1.00 90.75 320 THR A O 1
ATOM 2634 N N . MET A 1 321 ? 28.949 13.941 -13.405 1.00 87.38 321 MET A N 1
ATOM 2635 C CA . MET A 1 321 ? 30.053 13.262 -12.717 1.00 87.38 321 MET A CA 1
ATOM 2636 C C . MET A 1 321 ? 31.020 12.595 -13.702 1.00 87.38 321 MET A C 1
ATOM 2638 O O . MET A 1 321 ? 32.233 12.764 -13.580 1.00 87.38 321 MET A O 1
ATOM 2642 N N . LEU A 1 322 ? 30.503 11.875 -14.695 1.00 88.06 322 LEU A N 1
ATOM 2643 C CA . LEU A 1 322 ? 31.306 11.216 -15.725 1.00 88.06 322 LEU A CA 1
ATOM 2644 C C . LEU A 1 322 ? 32.103 12.222 -16.555 1.00 88.06 322 LEU A C 1
ATOM 2646 O O . LEU A 1 322 ? 33.317 12.070 -16.707 1.00 88.06 322 LEU A O 1
ATOM 2650 N N . SER A 1 323 ? 31.447 13.284 -17.025 1.00 90.88 323 SER A N 1
ATOM 2651 C CA . SER A 1 323 ? 32.101 14.348 -17.789 1.00 90.88 323 SER A CA 1
ATOM 2652 C C . SER A 1 323 ? 33.240 14.991 -16.993 1.00 90.88 323 SER A C 1
ATOM 2654 O O . SER A 1 323 ? 34.330 15.202 -17.527 1.00 90.88 323 SER A O 1
ATOM 2656 N N . ASN A 1 324 ? 33.035 15.243 -15.697 1.00 90.31 324 ASN A N 1
ATOM 2657 C CA . ASN A 1 324 ? 34.068 15.812 -14.829 1.00 90.31 324 ASN A CA 1
ATOM 2658 C C . ASN A 1 324 ? 35.259 14.867 -14.588 1.00 90.31 324 ASN A C 1
ATOM 2660 O O . ASN A 1 324 ? 36.333 15.331 -14.208 1.00 90.31 324 ASN A O 1
ATOM 2664 N N . ASN A 1 325 ? 35.089 13.563 -14.819 1.00 87.25 325 ASN A N 1
ATOM 2665 C CA . ASN A 1 325 ? 36.151 12.557 -14.738 1.00 87.25 325 ASN A CA 1
ATOM 2666 C C . ASN A 1 325 ? 36.715 12.182 -16.124 1.00 87.25 325 ASN A C 1
ATOM 2668 O O . ASN A 1 325 ? 37.436 11.198 -16.254 1.00 87.25 325 ASN A O 1
ATOM 2672 N N . GLY A 1 326 ? 36.422 12.973 -17.164 1.00 90.75 326 GLY A N 1
ATOM 2673 C CA . GLY A 1 326 ? 36.992 12.805 -18.504 1.00 90.75 326 GLY A CA 1
ATOM 2674 C C . GLY A 1 326 ? 36.311 11.742 -19.367 1.00 90.75 326 GLY A C 1
ATOM 2675 O O . GLY A 1 326 ? 36.798 11.441 -20.459 1.00 90.75 326 GLY A O 1
ATOM 2676 N N . TYR A 1 327 ? 35.182 11.189 -18.921 1.00 89.06 327 TYR A N 1
ATOM 2677 C CA . TYR A 1 327 ? 34.399 10.251 -19.717 1.00 89.06 327 TYR A CA 1
ATOM 2678 C C . TYR A 1 327 ? 33.589 10.996 -20.775 1.00 89.06 327 TYR A C 1
ATOM 2680 O O . TYR A 1 327 ? 32.998 12.047 -20.521 1.00 89.06 327 TYR A O 1
ATOM 2688 N N . LYS A 1 328 ? 33.510 10.417 -21.976 1.00 89.81 328 LYS A N 1
ATOM 2689 C CA . LYS A 1 328 ? 32.575 10.884 -22.999 1.00 89.81 328 LYS A CA 1
ATOM 2690 C C . LYS A 1 328 ? 31.161 10.470 -22.602 1.00 89.81 328 LYS A C 1
ATOM 2692 O O . LYS A 1 328 ? 30.904 9.287 -22.375 1.00 89.81 328 LYS A O 1
ATOM 2697 N N . VAL A 1 329 ? 30.256 11.439 -22.575 1.00 90.62 329 VAL A N 1
ATOM 2698 C CA . VAL A 1 329 ? 28.857 11.250 -22.195 1.00 90.62 329 VAL A CA 1
ATOM 2699 C C . VAL A 1 329 ? 27.959 11.566 -23.390 1.00 90.62 329 VAL A C 1
ATOM 2701 O O . VAL A 1 329 ? 28.099 12.621 -24.008 1.00 90.62 329 VAL A O 1
ATOM 2704 N N . SER A 1 330 ? 27.088 10.622 -23.755 1.00 91.06 330 SER A N 1
ATOM 2705 C CA . SER A 1 330 ? 26.016 10.832 -24.737 1.00 91.06 330 SER A CA 1
ATOM 2706 C C . SER A 1 330 ? 24.837 11.575 -24.102 1.00 91.06 330 SER A C 1
ATOM 2708 O O . SER A 1 330 ? 24.797 11.740 -22.882 1.00 91.06 330 SER A O 1
ATOM 2710 N N . ASP A 1 331 ? 23.850 11.968 -24.911 1.00 94.00 331 ASP A N 1
ATOM 2711 C CA . ASP A 1 331 ? 22.577 12.487 -24.399 1.00 94.00 331 ASP A CA 1
ATOM 2712 C C . ASP A 1 331 ? 21.971 11.482 -23.398 1.00 94.00 331 ASP A C 1
ATOM 2714 O O . ASP A 1 331 ? 21.841 10.291 -23.693 1.00 94.00 331 ASP A O 1
ATOM 2718 N N . THR A 1 332 ? 21.632 11.957 -22.199 1.00 92.00 332 THR A N 1
ATOM 2719 C CA . THR A 1 332 ? 21.067 11.163 -21.097 1.00 92.00 332 THR A CA 1
ATOM 2720 C C . THR A 1 332 ? 19.727 10.538 -21.448 1.00 92.00 332 THR A C 1
ATOM 2722 O O . THR A 1 332 ? 19.357 9.511 -20.876 1.00 92.00 332 THR A O 1
ATOM 2725 N N . LYS A 1 333 ? 19.000 11.095 -22.422 1.00 91.94 333 LYS A N 1
ATOM 2726 C CA . LYS A 1 333 ? 17.768 10.491 -22.944 1.00 91.94 333 LYS A CA 1
ATOM 2727 C C . LYS A 1 333 ? 18.021 9.168 -23.661 1.00 91.94 333 LYS A C 1
ATOM 2729 O O . LYS A 1 333 ? 17.135 8.317 -23.689 1.00 91.94 333 LYS A O 1
ATOM 2734 N N . GLU A 1 334 ? 19.220 8.978 -24.202 1.00 91.19 334 GLU A N 1
ATOM 2735 C CA . GLU A 1 334 ? 19.615 7.760 -24.911 1.00 91.19 334 GLU A CA 1
ATOM 2736 C C . GLU A 1 334 ? 20.203 6.694 -23.977 1.00 91.19 334 GLU A C 1
ATOM 2738 O O . GLU A 1 334 ? 20.536 5.600 -24.428 1.00 91.19 334 GLU A O 1
ATOM 2743 N N . TRP A 1 335 ? 20.357 6.979 -22.680 1.00 92.75 335 TRP A N 1
ATOM 2744 C CA . TRP A 1 335 ? 20.889 5.997 -21.739 1.00 92.75 335 TRP A CA 1
ATOM 2745 C C . TRP A 1 335 ? 19.857 4.912 -21.454 1.00 92.75 335 TRP A C 1
ATOM 2747 O O . TRP A 1 335 ? 18.711 5.218 -21.122 1.00 92.75 335 TRP A O 1
ATOM 2757 N N . ILE A 1 336 ? 20.293 3.659 -21.540 1.00 91.94 336 ILE A N 1
ATOM 2758 C CA . ILE A 1 336 ? 19.475 2.465 -21.331 1.00 91.94 336 ILE A CA 1
ATOM 2759 C C . ILE A 1 336 ? 19.508 2.086 -19.850 1.00 91.94 336 ILE A C 1
ATOM 2761 O O . ILE A 1 336 ? 20.582 1.817 -19.317 1.00 91.94 336 ILE A O 1
ATOM 2765 N N . GLU A 1 337 ? 18.343 2.014 -19.204 1.00 94.31 337 GLU A N 1
ATOM 2766 C CA . GLU A 1 337 ? 18.186 1.417 -17.869 1.00 94.31 337 GLU A CA 1
ATOM 2767 C C . GLU A 1 337 ? 17.802 -0.061 -18.002 1.00 94.31 337 GLU A C 1
ATOM 2769 O O . GLU A 1 337 ? 16.724 -0.386 -18.512 1.00 94.31 337 GLU A O 1
ATOM 2774 N N . ALA A 1 338 ? 18.681 -0.953 -17.542 1.00 94.75 338 ALA A N 1
ATOM 2775 C CA . ALA A 1 338 ? 18.499 -2.399 -17.600 1.00 94.75 338 ALA A CA 1
ATOM 2776 C C . ALA A 1 338 ? 18.617 -3.019 -16.206 1.00 94.75 338 ALA A C 1
ATOM 2778 O O . ALA A 1 338 ? 19.614 -2.847 -15.512 1.00 94.75 338 ALA A O 1
ATOM 2779 N N . ILE A 1 339 ? 17.616 -3.797 -15.822 1.00 94.25 339 ILE A N 1
ATOM 2780 C CA . ILE A 1 339 ? 17.535 -4.515 -14.558 1.00 94.25 339 ILE A CA 1
ATOM 2781 C C . ILE A 1 339 ? 17.548 -6.007 -14.873 1.00 94.25 339 ILE A C 1
ATOM 2783 O O . ILE A 1 339 ? 16.680 -6.503 -15.584 1.00 94.25 339 ILE A O 1
ATOM 2787 N N . ILE A 1 340 ? 18.524 -6.738 -14.358 1.00 93.88 340 ILE A N 1
ATOM 2788 C CA . ILE A 1 340 ? 18.679 -8.170 -14.598 1.00 93.88 340 ILE A CA 1
ATOM 2789 C C . ILE A 1 340 ? 18.204 -8.931 -13.367 1.00 93.88 340 ILE A C 1
ATOM 2791 O O . ILE A 1 340 ? 18.830 -8.841 -12.310 1.00 93.88 340 ILE A O 1
ATOM 2795 N N . ASP A 1 341 ? 17.146 -9.722 -13.528 1.00 92.88 341 ASP A N 1
ATOM 2796 C CA . ASP A 1 341 ? 16.708 -10.705 -12.545 1.00 92.88 341 ASP A CA 1
ATOM 2797 C C . ASP A 1 341 ? 17.316 -12.067 -12.862 1.00 92.88 341 ASP A C 1
ATOM 2799 O O . ASP A 1 341 ? 17.241 -12.568 -13.988 1.00 92.88 341 ASP A O 1
ATOM 2803 N N . PHE A 1 342 ? 17.894 -12.710 -11.858 1.00 92.62 342 PHE A N 1
ATOM 2804 C CA . PHE A 1 342 ? 18.535 -14.009 -12.018 1.00 92.62 342 PHE A CA 1
ATOM 2805 C C . PHE A 1 342 ? 18.424 -14.840 -10.750 1.00 92.62 342 PHE A C 1
ATOM 2807 O O . PHE A 1 342 ? 18.162 -14.344 -9.655 1.00 92.62 342 PHE A O 1
ATOM 2814 N N . LYS A 1 343 ? 18.637 -16.143 -10.897 1.00 90.94 343 LYS A N 1
ATOM 2815 C CA . LYS A 1 343 ? 18.663 -17.077 -9.782 1.00 90.94 343 LYS A CA 1
ATOM 2816 C C . LYS A 1 343 ? 20.098 -17.253 -9.299 1.00 90.94 343 LYS A C 1
ATOM 2818 O O . LYS A 1 343 ? 20.954 -17.751 -10.030 1.00 90.94 343 LYS A O 1
ATOM 2823 N N . GLY A 1 344 ? 20.364 -16.862 -8.058 1.00 86.25 344 GLY A N 1
ATOM 2824 C CA . GLY A 1 344 ? 21.651 -17.082 -7.407 1.00 86.25 344 GLY A CA 1
ATOM 2825 C C . GLY A 1 344 ? 21.972 -18.572 -7.242 1.00 86.25 344 GLY A C 1
ATOM 2826 O O . GLY A 1 344 ? 21.106 -19.442 -7.366 1.00 86.25 344 GLY A O 1
ATOM 2827 N N . LYS A 1 345 ? 23.228 -18.886 -6.899 1.00 83.88 345 LYS A N 1
ATOM 2828 C CA . LYS A 1 345 ? 23.688 -20.275 -6.677 1.00 83.88 345 LYS A CA 1
ATOM 2829 C C . LYS A 1 345 ? 22.914 -21.002 -5.566 1.00 83.88 345 LYS A C 1
ATOM 2831 O O . LYS A 1 345 ? 22.790 -22.220 -5.606 1.00 83.88 345 LYS A O 1
ATOM 2836 N N . ASN A 1 346 ? 22.380 -20.260 -4.596 1.00 83.12 346 ASN A N 1
ATOM 2837 C CA . ASN A 1 346 ? 21.527 -20.762 -3.512 1.00 83.12 346 ASN A CA 1
ATOM 2838 C C . ASN A 1 346 ? 20.045 -20.909 -3.914 1.00 83.12 346 ASN A C 1
ATOM 2840 O O . ASN A 1 346 ? 19.215 -21.264 -3.082 1.00 83.12 346 ASN A O 1
ATOM 2844 N N . GLY A 1 347 ? 19.699 -20.634 -5.173 1.00 86.94 347 GLY A N 1
ATOM 2845 C CA . GLY A 1 347 ? 18.331 -20.692 -5.673 1.00 86.94 347 GLY A CA 1
ATOM 2846 C C . GLY A 1 347 ? 17.483 -19.456 -5.365 1.00 86.94 347 GLY A C 1
ATOM 2847 O O . GLY A 1 347 ? 16.306 -19.455 -5.718 1.00 86.94 347 GLY A O 1
ATOM 2848 N N . ILE A 1 348 ? 18.051 -18.429 -4.735 1.00 83.56 348 ILE A N 1
ATOM 2849 C CA . ILE A 1 348 ? 17.346 -17.194 -4.377 1.00 83.56 348 ILE A CA 1
ATOM 2850 C C . ILE A 1 348 ? 17.343 -16.246 -5.571 1.00 83.56 348 ILE A C 1
ATOM 2852 O O . ILE A 1 348 ? 18.353 -16.114 -6.262 1.00 83.56 348 ILE A O 1
ATOM 2856 N N . ASN A 1 349 ? 16.206 -15.602 -5.820 1.00 87.94 349 ASN A N 1
ATOM 2857 C CA . ASN A 1 349 ? 16.089 -14.593 -6.866 1.00 87.94 349 ASN A CA 1
ATOM 2858 C C . ASN A 1 349 ? 16.866 -13.340 -6.452 1.00 87.94 349 ASN A C 1
ATOM 2860 O O . ASN A 1 349 ? 16.732 -12.872 -5.325 1.00 87.94 349 ASN A O 1
ATOM 2864 N N . ARG A 1 350 ? 17.667 -12.814 -7.371 1.00 87.00 350 ARG A N 1
ATOM 2865 C CA . ARG A 1 350 ? 18.513 -11.633 -7.207 1.00 87.00 350 ARG A CA 1
ATOM 2866 C C . ARG A 1 350 ? 18.244 -10.656 -8.338 1.00 87.00 350 ARG A C 1
ATOM 2868 O O . ARG A 1 350 ? 17.745 -11.059 -9.389 1.00 87.00 350 ARG A O 1
ATOM 2875 N N . MET A 1 351 ? 18.616 -9.401 -8.116 1.00 90.31 351 MET A N 1
ATOM 2876 C CA . MET A 1 351 ? 18.420 -8.311 -9.064 1.00 90.31 351 MET A CA 1
ATOM 2877 C C . MET A 1 351 ? 19.648 -7.400 -9.096 1.00 90.31 351 MET A C 1
ATOM 2879 O O . MET A 1 351 ? 20.232 -7.111 -8.051 1.00 90.31 351 MET A O 1
ATOM 2883 N N . ILE A 1 352 ? 20.020 -6.928 -10.287 1.00 89.00 352 ILE A N 1
ATOM 2884 C CA . ILE A 1 352 ? 21.060 -5.905 -10.486 1.00 89.00 352 ILE A CA 1
ATOM 2885 C C . ILE A 1 352 ? 20.561 -4.884 -11.505 1.00 89.00 352 ILE A C 1
ATOM 2887 O O . ILE A 1 352 ? 19.984 -5.282 -12.512 1.00 89.00 352 ILE A O 1
ATOM 2891 N N . SER A 1 353 ? 20.781 -3.595 -11.256 1.00 90.12 353 SER A N 1
ATOM 2892 C CA . SER A 1 353 ? 20.400 -2.493 -12.147 1.00 90.12 353 SER A CA 1
ATOM 2893 C C . SER A 1 353 ? 21.636 -1.822 -12.741 1.00 90.12 353 SER A C 1
ATOM 2895 O O . SER A 1 353 ? 22.600 -1.543 -12.022 1.00 90.12 353 SER A O 1
ATOM 2897 N N . PHE A 1 354 ? 21.593 -1.540 -14.041 1.00 90.88 354 PHE A N 1
ATOM 2898 C CA . PHE A 1 354 ? 22.631 -0.835 -14.778 1.00 90.88 354 PHE A CA 1
ATOM 2899 C C . PHE A 1 354 ? 22.056 0.322 -15.592 1.00 90.88 354 PHE A C 1
ATOM 2901 O O . PHE A 1 354 ? 20.973 0.208 -16.172 1.00 90.88 354 PHE A O 1
ATOM 2908 N N . LEU A 1 355 ? 22.856 1.378 -15.744 1.00 91.38 355 LEU A N 1
ATOM 2909 C CA . LEU A 1 355 ? 22.695 2.366 -16.806 1.00 91.38 355 LEU A CA 1
ATOM 2910 C C . LEU A 1 355 ? 23.781 2.182 -17.860 1.00 91.38 355 LEU A C 1
ATOM 2912 O O . LEU A 1 355 ? 24.960 2.022 -17.541 1.00 91.38 355 LEU A O 1
ATOM 2916 N N . HIS A 1 356 ? 23.390 2.251 -19.125 1.00 90.19 356 HIS A N 1
ATOM 2917 C CA . HIS A 1 356 ? 24.303 2.156 -20.253 1.00 90.19 356 HIS A CA 1
ATOM 2918 C C . HIS A 1 356 ? 24.120 3.350 -21.197 1.00 90.19 356 HIS A C 1
ATOM 2920 O O . HIS A 1 356 ? 23.117 3.410 -21.914 1.00 90.19 356 HIS A O 1
ATOM 2926 N N . PRO A 1 357 ? 25.068 4.305 -21.226 1.00 89.56 357 PRO A N 1
ATOM 2927 C CA . PRO A 1 357 ? 25.044 5.390 -22.201 1.00 89.56 357 PRO A CA 1
ATOM 2928 C C . PRO A 1 357 ? 25.203 4.842 -23.622 1.00 89.56 357 PRO A C 1
ATOM 2930 O O . PRO A 1 357 ? 26.151 4.094 -23.894 1.00 89.56 357 PRO A O 1
ATOM 2933 N N . LYS A 1 358 ? 24.295 5.206 -24.537 1.00 85.19 358 LYS A N 1
ATOM 2934 C CA . LYS A 1 358 ? 24.306 4.695 -25.915 1.00 85.19 358 LYS A CA 1
ATOM 2935 C C . LYS A 1 358 ? 25.645 4.982 -26.601 1.00 85.19 358 LYS A C 1
ATOM 2937 O O . LYS A 1 358 ? 26.167 6.096 -26.566 1.00 85.19 358 LYS A O 1
ATOM 2942 N N . GLY A 1 359 ? 26.212 3.952 -27.232 1.00 81.38 359 GLY A N 1
ATOM 2943 C CA . GLY A 1 359 ? 27.486 4.043 -27.953 1.00 81.38 359 GLY A CA 1
ATOM 2944 C C . GLY A 1 359 ? 28.721 4.227 -27.061 1.00 81.38 359 GLY A C 1
ATOM 2945 O O . GLY A 1 359 ? 29.798 4.530 -27.577 1.00 81.38 359 GLY A O 1
ATOM 2946 N N . SER A 1 360 ? 28.579 4.073 -25.743 1.00 84.06 360 SER A N 1
ATOM 2947 C CA . SER A 1 360 ? 29.707 4.033 -24.817 1.00 84.06 360 SER A CA 1
ATOM 2948 C C . SER A 1 360 ? 30.247 2.614 -24.647 1.00 84.06 360 SER A C 1
ATOM 2950 O O . SER A 1 360 ? 29.558 1.628 -24.894 1.00 84.06 360 SER A O 1
ATOM 2952 N N . ASP A 1 361 ? 31.490 2.519 -24.187 1.00 82.00 361 ASP A N 1
ATOM 2953 C CA . ASP A 1 361 ? 32.124 1.254 -23.819 1.00 82.00 361 ASP A CA 1
ATOM 2954 C C . ASP A 1 361 ? 31.973 0.974 -22.313 1.00 82.00 361 ASP A C 1
ATOM 2956 O O . ASP A 1 361 ? 32.773 0.220 -21.767 1.00 82.00 361 ASP A O 1
ATOM 2960 N N . TYR A 1 362 ? 31.018 1.604 -21.614 1.00 83.00 362 TYR A N 1
ATOM 2961 C CA . TYR A 1 362 ? 30.897 1.448 -20.166 1.00 83.00 362 TYR A CA 1
ATOM 2962 C C . TYR A 1 362 ? 29.464 1.302 -19.635 1.00 83.00 362 TYR A C 1
ATOM 2964 O O . TYR A 1 362 ? 28.479 1.637 -20.298 1.00 83.00 362 TYR A O 1
ATOM 2972 N N . TYR A 1 363 ? 29.373 0.764 -18.418 1.00 86.25 363 TYR A N 1
ATOM 2973 C CA . TYR A 1 363 ? 28.139 0.516 -17.670 1.00 86.25 363 TYR A CA 1
ATOM 2974 C C . TYR A 1 363 ? 28.256 1.110 -16.278 1.00 86.25 363 TYR A C 1
ATOM 2976 O O . TYR A 1 363 ? 29.296 0.979 -15.635 1.00 86.25 363 TYR A O 1
ATOM 2984 N N . LEU A 1 364 ? 27.181 1.727 -15.805 1.00 85.56 364 LEU A N 1
ATOM 2985 C CA . LEU A 1 364 ? 27.084 2.264 -14.457 1.00 85.56 364 LEU A CA 1
ATOM 2986 C C . LEU A 1 364 ? 26.243 1.313 -13.623 1.00 85.56 364 LEU A C 1
ATOM 2988 O O . LEU A 1 364 ? 25.102 1.036 -13.987 1.00 85.56 364 LEU A O 1
ATOM 2992 N N . LEU A 1 365 ? 26.796 0.818 -12.523 1.00 84.75 365 LEU A N 1
ATOM 2993 C CA . LEU A 1 365 ? 26.026 0.062 -11.544 1.00 84.75 365 LEU A CA 1
ATOM 2994 C C . LEU A 1 365 ? 25.158 1.030 -10.745 1.00 84.75 365 LEU A C 1
ATOM 2996 O O . LEU A 1 365 ? 25.682 1.877 -10.023 1.00 84.75 365 LEU A O 1
ATOM 3000 N N . ASP A 1 366 ? 23.850 0.882 -10.888 1.00 78.75 366 ASP A N 1
ATOM 3001 C CA . ASP A 1 366 ? 22.850 1.699 -10.202 1.00 78.75 366 ASP A CA 1
ATOM 3002 C C . ASP A 1 366 ? 22.428 1.034 -8.883 1.00 78.75 366 ASP A C 1
ATOM 3004 O O . ASP A 1 366 ? 22.456 1.641 -7.815 1.00 78.75 366 ASP A O 1
ATOM 3008 N N . TYR A 1 367 ? 22.146 -0.270 -8.929 1.00 77.75 367 TYR A N 1
ATOM 3009 C CA . TYR A 1 367 ? 21.723 -1.026 -7.756 1.00 77.75 367 TYR A CA 1
ATOM 3010 C C . TYR A 1 367 ? 22.263 -2.454 -7.773 1.00 77.75 367 TYR A C 1
ATOM 3012 O O . TYR A 1 367 ? 22.214 -3.140 -8.797 1.00 77.75 367 TYR A O 1
ATOM 3020 N N . LEU A 1 368 ? 22.716 -2.918 -6.609 1.00 73.56 368 LEU A N 1
ATOM 3021 C CA . LEU A 1 368 ? 23.185 -4.277 -6.369 1.00 73.56 368 LEU A CA 1
ATOM 3022 C C . LEU A 1 368 ? 22.541 -4.806 -5.081 1.00 73.56 368 LEU A C 1
ATOM 3024 O O . LEU A 1 368 ? 22.668 -4.176 -4.035 1.00 73.56 368 LEU A O 1
ATOM 3028 N N . ASP A 1 369 ? 21.872 -5.959 -5.153 1.00 69.12 369 ASP A N 1
ATOM 3029 C CA . ASP A 1 369 ? 21.412 -6.678 -3.957 1.00 69.12 369 ASP A CA 1
ATOM 3030 C C . ASP A 1 369 ? 22.635 -7.113 -3.109 1.00 69.12 369 ASP A C 1
ATOM 3032 O O . ASP A 1 369 ? 23.568 -7.725 -3.636 1.00 69.12 369 ASP A O 1
ATOM 3036 N N . GLU A 1 370 ? 22.652 -6.765 -1.815 1.00 58.41 370 GLU A N 1
ATOM 3037 C CA . GLU A 1 370 ? 23.845 -6.683 -0.941 1.00 58.41 370 GLU A CA 1
ATOM 3038 C C . GLU A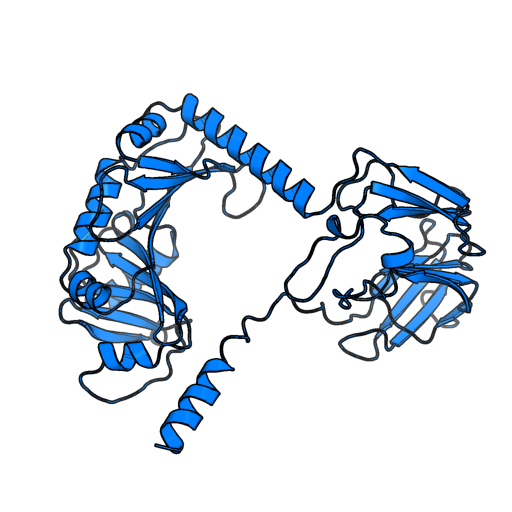 1 370 ? 24.619 -8.011 -0.751 1.00 58.41 370 GLU A C 1
ATOM 3040 O O . GLU A 1 370 ? 25.780 -8.008 -0.347 1.00 58.41 370 GLU A O 1
ATOM 3045 N N . GLU A 1 371 ? 24.039 -9.170 -1.081 1.00 55.66 371 GLU A N 1
ATOM 3046 C CA . GLU A 1 371 ? 24.654 -10.495 -0.861 1.00 55.66 371 GLU A CA 1
ATOM 3047 C C . GLU A 1 371 ? 25.440 -11.054 -2.069 1.00 55.66 371 GLU A C 1
ATOM 3049 O O . GLU A 1 371 ? 25.444 -12.263 -2.337 1.00 55.66 371 GLU A O 1
ATOM 3054 N N . LEU A 1 372 ? 26.126 -10.196 -2.825 1.00 55.97 372 LEU A N 1
ATOM 3055 C CA . LEU A 1 372 ? 26.804 -10.574 -4.071 1.00 55.97 372 LEU A CA 1
ATOM 3056 C C . LEU A 1 372 ? 28.338 -10.638 -3.985 1.00 55.97 372 LEU A C 1
ATOM 3058 O O . LEU A 1 372 ? 29.029 -10.331 -4.954 1.00 55.97 372 LEU A O 1
ATOM 3062 N N . SER A 1 373 ? 28.873 -11.243 -2.917 1.00 53.97 373 SER A N 1
ATOM 3063 C CA . SER A 1 373 ? 30.279 -11.713 -2.865 1.00 53.97 373 SER A CA 1
ATOM 3064 C C . SER A 1 373 ? 30.650 -12.657 -4.027 1.00 53.97 373 SER A C 1
ATOM 3066 O O . SER A 1 373 ? 31.813 -12.887 -4.348 1.00 53.97 373 SER A O 1
ATOM 3068 N N . SER A 1 374 ? 29.647 -13.212 -4.717 1.00 51.75 374 SER A N 1
ATOM 3069 C CA . SER A 1 374 ? 29.844 -14.007 -5.931 1.00 51.75 374 SER A CA 1
ATOM 3070 C C . SER A 1 374 ? 30.063 -13.184 -7.206 1.00 51.75 374 SER A C 1
ATOM 3072 O O . SER A 1 374 ? 30.742 -13.686 -8.105 1.00 51.75 374 SER A O 1
ATOM 3074 N N . LEU A 1 375 ? 29.574 -11.939 -7.292 1.00 56.19 375 LEU A N 1
ATOM 3075 C CA . LEU A 1 375 ? 29.923 -11.055 -8.410 1.00 56.19 375 LEU A CA 1
ATOM 3076 C C . LEU A 1 375 ? 31.365 -10.582 -8.295 1.00 56.19 375 LEU A C 1
ATOM 3078 O O . LEU A 1 375 ? 32.038 -10.475 -9.310 1.00 56.19 375 LEU A O 1
ATOM 3082 N N . GLU A 1 376 ? 31.875 -10.414 -7.075 1.00 56.88 376 GLU A N 1
ATOM 3083 C CA . GLU A 1 376 ? 33.297 -10.153 -6.854 1.00 56.88 376 GLU A CA 1
ATOM 3084 C C . GLU A 1 376 ? 34.155 -11.254 -7.481 1.00 56.88 376 GLU A C 1
ATOM 3086 O O . GLU A 1 376 ? 35.156 -10.946 -8.099 1.00 56.88 376 GLU A O 1
ATOM 3091 N N . SER A 1 377 ? 33.748 -12.530 -7.441 1.00 53.81 377 SER A N 1
ATOM 3092 C CA . SER A 1 377 ? 34.490 -13.611 -8.120 1.00 53.81 377 SER A CA 1
ATOM 3093 C C . SER A 1 377 ? 34.377 -13.610 -9.654 1.00 53.81 377 SER A C 1
ATOM 3095 O O . SER A 1 377 ? 35.219 -14.199 -10.328 1.00 53.81 377 SER A O 1
ATOM 3097 N N . LEU A 1 378 ? 33.338 -12.971 -10.203 1.00 52.06 378 LEU A N 1
ATOM 3098 C CA . LEU A 1 378 ? 33.136 -12.784 -11.645 1.00 52.06 378 LEU A CA 1
ATOM 3099 C C . LEU A 1 378 ? 33.845 -11.523 -12.166 1.00 52.06 378 LEU A C 1
ATOM 3101 O O . LEU A 1 378 ? 34.261 -11.502 -13.323 1.00 52.06 378 LEU A O 1
ATOM 3105 N N . LEU A 1 379 ? 33.997 -10.504 -11.315 1.00 56.50 379 LEU A N 1
ATOM 3106 C CA . LEU A 1 379 ? 34.556 -9.190 -11.640 1.00 56.50 379 LEU A CA 1
ATOM 3107 C C . LEU A 1 379 ? 36.017 -9.009 -11.171 1.00 56.50 379 LEU A C 1
ATOM 3109 O O . LEU A 1 379 ? 36.747 -8.221 -11.768 1.00 56.50 379 LEU A O 1
ATOM 3113 N N . ASN A 1 380 ? 36.492 -9.756 -10.164 1.00 47.75 380 ASN A N 1
ATOM 3114 C CA . ASN A 1 380 ? 37.891 -9.744 -9.720 1.00 47.75 380 ASN A CA 1
ATOM 3115 C C . ASN A 1 380 ? 38.730 -10.755 -10.500 1.00 47.75 380 ASN A C 1
ATOM 3117 O O . ASN A 1 380 ? 38.701 -11.960 -10.241 1.00 47.75 380 ASN A O 1
ATOM 3121 N N . ARG A 1 381 ? 39.599 -10.234 -11.368 1.00 48.34 381 ARG A N 1
ATOM 3122 C CA . ARG A 1 381 ? 40.886 -10.884 -11.657 1.00 48.34 381 ARG A CA 1
ATOM 3123 C C . ARG A 1 381 ? 42.024 -10.430 -10.740 1.00 48.34 381 ARG A C 1
ATOM 3125 O O . ARG A 1 381 ? 43.065 -11.068 -10.787 1.00 48.34 381 ARG A O 1
ATOM 3132 N N . ASP A 1 382 ? 41.824 -9.438 -9.869 1.00 40.81 382 ASP A N 1
ATOM 3133 C CA . ASP A 1 382 ? 42.817 -9.049 -8.861 1.00 40.81 382 ASP A CA 1
ATOM 3134 C C . ASP A 1 382 ? 42.156 -8.685 -7.524 1.00 40.81 382 ASP A C 1
ATOM 3136 O O . ASP A 1 382 ? 41.237 -7.877 -7.451 1.00 40.81 382 ASP A O 1
ATOM 3140 N N . ASN A 1 383 ? 42.617 -9.343 -6.460 1.00 36.66 383 ASN A N 1
ATOM 3141 C CA . ASN A 1 383 ? 42.069 -9.281 -5.108 1.00 36.66 383 ASN A CA 1
ATOM 3142 C C . ASN A 1 383 ? 42.462 -7.985 -4.368 1.00 36.66 383 ASN A C 1
ATOM 3144 O O . ASN A 1 383 ? 43.538 -7.929 -3.770 1.00 36.66 383 ASN A O 1
ATOM 3148 N N . SER A 1 384 ? 41.560 -7.006 -4.278 1.00 35.53 384 SER A N 1
ATOM 3149 C CA . SER A 1 384 ? 41.528 -6.056 -3.150 1.00 35.53 384 SER A CA 1
ATOM 3150 C C . SER A 1 384 ? 40.110 -5.512 -2.916 1.00 35.53 384 SER A C 1
ATOM 3152 O O . SER A 1 384 ? 39.586 -4.704 -3.673 1.00 35.53 384 SER A O 1
ATOM 3154 N N . LEU A 1 385 ? 39.476 -6.013 -1.852 1.00 35.50 385 LEU A N 1
ATOM 3155 C CA . LEU A 1 385 ? 38.084 -5.768 -1.464 1.00 35.50 385 LEU A CA 1
ATOM 3156 C C . LEU A 1 385 ? 37.871 -4.379 -0.842 1.00 35.50 385 LEU A C 1
ATOM 3158 O O . LEU A 1 385 ? 38.578 -4.004 0.094 1.00 35.50 385 LEU A O 1
ATOM 3162 N N . TYR A 1 386 ? 36.840 -3.678 -1.316 1.00 38.69 386 TYR A N 1
ATOM 3163 C CA . TYR A 1 386 ? 36.162 -2.585 -0.617 1.00 38.69 386 TYR A CA 1
ATOM 3164 C C . TYR A 1 386 ? 34.713 -3.010 -0.363 1.00 38.69 386 TYR A C 1
ATOM 3166 O O . TYR A 1 386 ? 34.064 -3.526 -1.269 1.00 38.69 386 TYR A O 1
ATOM 3174 N N . ASP A 1 387 ? 34.209 -2.764 0.847 1.00 38.03 387 ASP A N 1
ATOM 3175 C CA . ASP A 1 387 ? 32.803 -2.975 1.197 1.00 38.03 387 ASP A CA 1
ATOM 3176 C C . ASP A 1 387 ? 31.898 -2.118 0.289 1.00 38.03 387 ASP A C 1
ATOM 3178 O O . ASP A 1 387 ? 31.940 -0.882 0.322 1.00 38.03 387 ASP A O 1
ATOM 3182 N N . PHE A 1 388 ? 31.082 -2.773 -0.540 1.00 43.25 388 PHE A N 1
ATOM 3183 C CA . PHE A 1 388 ? 30.131 -2.140 -1.455 1.00 43.25 388 PHE A CA 1
ATOM 3184 C C . PHE A 1 388 ? 28.940 -1.538 -0.694 1.00 43.25 388 PHE A C 1
ATOM 3186 O O . PHE A 1 388 ? 27.846 -2.088 -0.674 1.00 43.25 388 PHE A O 1
ATOM 3193 N N . TYR A 1 389 ? 29.118 -0.357 -0.105 1.00 39.81 389 TYR A N 1
ATOM 3194 C CA . TYR A 1 389 ? 27.984 0.498 0.258 1.00 39.81 389 TYR A CA 1
ATOM 3195 C C . TYR A 1 389 ? 27.602 1.353 -0.961 1.00 39.81 389 TYR A C 1
ATOM 3197 O O . TYR A 1 389 ? 28.064 2.484 -1.132 1.00 39.81 389 TYR A O 1
ATOM 3205 N N . CYS A 1 390 ? 26.767 0.785 -1.836 1.00 45.81 390 CYS A N 1
ATOM 3206 C CA . CYS A 1 390 ? 26.346 1.359 -3.125 1.00 45.81 390 CYS A CA 1
ATOM 3207 C C . CYS A 1 390 ? 25.496 2.637 -3.040 1.00 45.81 390 CYS A C 1
ATOM 3209 O O . CYS A 1 390 ? 25.150 3.196 -4.071 1.00 45.81 390 CYS A O 1
ATOM 3211 N N . TYR A 1 391 ? 25.195 3.176 -1.859 1.00 44.50 391 TYR A N 1
ATOM 3212 C CA . TYR A 1 391 ? 24.320 4.349 -1.786 1.00 44.50 391 TYR A CA 1
ATOM 3213 C C . TYR A 1 391 ? 24.957 5.668 -2.264 1.00 44.50 391 TYR A C 1
ATOM 3215 O O . TYR A 1 391 ? 24.237 6.660 -2.375 1.00 44.50 391 TYR A O 1
ATOM 3223 N N . ARG A 1 392 ? 26.284 5.745 -2.505 1.00 53.56 392 ARG A N 1
ATOM 3224 C CA . ARG A 1 392 ? 26.969 7.030 -2.812 1.00 53.56 392 ARG A CA 1
ATOM 3225 C C . ARG A 1 392 ? 28.202 6.987 -3.730 1.00 53.56 392 ARG A C 1
ATOM 3227 O O . ARG A 1 392 ? 28.787 8.044 -3.968 1.00 53.56 392 ARG A O 1
ATOM 3234 N N . ASN A 1 393 ? 28.612 5.829 -4.246 1.00 60.62 393 ASN A N 1
ATOM 3235 C CA . ASN A 1 393 ? 29.738 5.730 -5.184 1.00 60.62 393 ASN A CA 1
ATOM 3236 C C . ASN A 1 393 ? 29.252 5.168 -6.524 1.00 60.62 393 ASN A C 1
ATOM 3238 O O . ASN A 1 393 ? 28.529 4.177 -6.544 1.00 60.62 393 ASN A O 1
ATOM 3242 N N . LEU A 1 394 ? 29.671 5.791 -7.627 1.00 73.12 394 LEU A N 1
ATOM 3243 C CA . LEU A 1 394 ? 29.360 5.329 -8.976 1.00 73.12 394 LEU A CA 1
ATOM 3244 C C . LEU A 1 394 ? 30.395 4.269 -9.364 1.00 73.12 394 LEU A C 1
ATOM 3246 O O . LEU A 1 394 ? 31.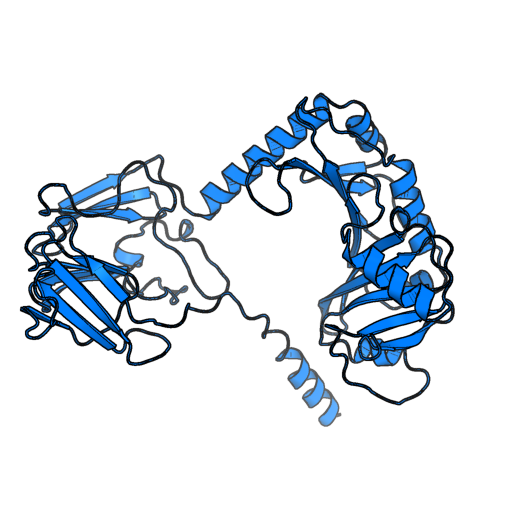590 4.565 -9.417 1.00 73.12 394 LEU A O 1
ATOM 3250 N N . THR A 1 395 ? 29.949 3.039 -9.606 1.00 79.50 395 THR A N 1
ATOM 3251 C CA . THR A 1 395 ? 30.828 1.967 -10.094 1.00 79.50 395 THR A CA 1
ATOM 3252 C C . THR A 1 395 ? 30.691 1.870 -11.604 1.00 79.50 395 THR A C 1
ATOM 3254 O O . THR A 1 395 ? 29.587 1.670 -12.111 1.00 79.50 395 THR A O 1
ATOM 3257 N N . ILE A 1 396 ? 31.808 2.023 -12.307 1.00 80.06 396 ILE A N 1
ATOM 3258 C CA . ILE A 1 396 ? 31.885 1.971 -13.764 1.00 80.06 396 ILE A CA 1
ATOM 3259 C C . ILE A 1 396 ? 32.542 0.663 -14.169 1.00 80.06 396 ILE A C 1
ATOM 3261 O O . ILE A 1 396 ? 33.601 0.318 -13.650 1.00 80.06 396 ILE A O 1
ATOM 3265 N N . PHE A 1 397 ? 31.946 -0.032 -15.126 1.00 78.25 397 PHE A N 1
ATOM 3266 C CA . PHE A 1 397 ? 32.578 -1.146 -15.823 1.00 78.25 397 PHE A CA 1
ATOM 3267 C C . PHE A 1 397 ? 32.925 -0.717 -17.234 1.00 78.25 397 PHE A C 1
ATOM 3269 O O . PHE A 1 397 ? 32.037 -0.242 -17.933 1.00 78.25 397 PHE A O 1
ATOM 3276 N N . ASP A 1 398 ? 34.168 -0.901 -17.671 1.00 78.31 398 ASP A N 1
ATOM 3277 C CA . ASP A 1 398 ? 34.511 -0.767 -19.088 1.00 78.31 398 ASP A CA 1
ATOM 3278 C C . ASP A 1 398 ? 34.107 -2.017 -19.902 1.00 78.31 398 ASP A C 1
ATOM 3280 O O . ASP A 1 398 ? 33.608 -3.018 -19.375 1.00 78.31 398 ASP A O 1
ATOM 3284 N N . LYS A 1 399 ? 34.337 -1.981 -21.219 1.00 68.38 399 LYS A N 1
ATOM 3285 C CA . LYS A 1 399 ? 34.002 -3.068 -22.156 1.00 68.38 399 LYS A CA 1
ATOM 3286 C C . LYS A 1 399 ? 34.748 -4.376 -21.902 1.00 68.38 399 LYS A C 1
ATOM 3288 O O . LYS A 1 399 ? 34.341 -5.416 -22.429 1.00 68.38 399 LYS A O 1
ATOM 3293 N N . ASP A 1 400 ? 35.855 -4.317 -21.171 1.00 70.81 400 ASP A N 1
ATOM 3294 C CA . ASP A 1 400 ? 36.658 -5.466 -20.773 1.00 70.81 400 ASP A CA 1
ATOM 3295 C C . ASP A 1 400 ? 36.250 -5.975 -19.378 1.00 70.81 400 ASP A C 1
ATOM 3297 O O . ASP A 1 400 ? 36.796 -6.970 -18.900 1.00 70.81 400 ASP A O 1
ATOM 3301 N N . GLY A 1 401 ? 35.249 -5.341 -18.754 1.00 66.19 401 GLY A N 1
ATOM 3302 C CA . GLY A 1 401 ? 34.740 -5.668 -17.427 1.00 66.19 401 GLY A CA 1
ATOM 3303 C C . GLY A 1 401 ? 35.609 -5.118 -16.298 1.00 66.19 401 GLY A C 1
ATOM 3304 O O . GLY A 1 401 ? 35.419 -5.513 -15.147 1.00 66.19 401 GLY A O 1
ATOM 3305 N N . LYS A 1 402 ? 36.564 -4.227 -16.595 1.00 75.69 402 LYS A N 1
ATOM 3306 C CA . LYS A 1 402 ? 37.386 -3.594 -15.566 1.00 75.69 402 LYS A CA 1
ATOM 3307 C C . LYS A 1 402 ? 36.543 -2.580 -14.809 1.00 75.69 402 LYS A C 1
ATOM 3309 O O . LYS A 1 402 ? 35.883 -1.732 -15.403 1.00 75.69 402 LYS A O 1
ATOM 3314 N N . MET A 1 403 ? 36.609 -2.680 -13.489 1.00 78.06 403 MET A N 1
ATOM 3315 C CA . MET A 1 403 ? 35.871 -1.827 -12.579 1.00 78.06 403 MET A CA 1
ATOM 3316 C C . MET A 1 403 ? 36.680 -0.577 -12.208 1.00 78.06 403 MET A C 1
ATOM 3318 O O . MET A 1 403 ? 37.850 -0.678 -11.833 1.00 78.06 403 MET A O 1
ATOM 3322 N N . GLU A 1 404 ? 36.043 0.589 -12.255 1.00 80.38 404 GLU A N 1
ATOM 3323 C CA . GLU A 1 404 ? 36.546 1.847 -11.705 1.00 80.38 404 GLU A CA 1
ATOM 3324 C C . GLU A 1 404 ? 35.506 2.446 -10.755 1.00 80.38 404 GLU A C 1
ATOM 3326 O O . GLU A 1 404 ? 34.324 2.546 -11.085 1.00 80.38 404 GLU A O 1
ATOM 3331 N N . LEU A 1 405 ? 35.941 2.838 -9.556 1.00 79.06 405 LEU A N 1
ATOM 3332 C CA . LEU A 1 405 ? 35.078 3.468 -8.562 1.00 79.06 405 LEU A CA 1
ATOM 3333 C C . LEU A 1 405 ? 35.242 4.988 -8.615 1.00 79.06 405 LEU A C 1
ATOM 3335 O O . LEU A 1 405 ? 36.311 5.510 -8.292 1.00 79.06 405 LEU A O 1
ATOM 3339 N N . ILE A 1 406 ? 34.166 5.705 -8.936 1.00 75.44 406 ILE A N 1
ATOM 3340 C CA . ILE A 1 406 ? 34.112 7.165 -8.834 1.00 75.44 406 ILE A CA 1
ATOM 3341 C C . ILE A 1 406 ? 33.379 7.542 -7.545 1.00 75.44 406 ILE A C 1
ATOM 3343 O O . ILE A 1 406 ? 32.165 7.371 -7.411 1.00 75.44 406 ILE A O 1
ATOM 3347 N N . SER A 1 407 ? 34.124 8.075 -6.576 1.00 71.00 407 SER A N 1
ATOM 3348 C CA . SER A 1 407 ? 33.548 8.542 -5.312 1.00 71.00 407 SER A CA 1
ATOM 3349 C C . SER A 1 407 ? 32.957 9.948 -5.432 1.00 71.00 407 SER A C 1
ATOM 3351 O O . SER A 1 407 ? 33.602 10.848 -5.973 1.00 71.00 407 SER A O 1
ATOM 3353 N N . ARG A 1 408 ? 31.766 10.169 -4.850 1.00 62.12 408 ARG A N 1
ATOM 3354 C CA . ARG A 1 408 ? 31.139 11.503 -4.737 1.00 62.12 408 ARG A CA 1
ATOM 3355 C C . ARG A 1 408 ? 31.904 12.485 -3.842 1.00 62.12 408 ARG A C 1
ATOM 3357 O O . ARG A 1 408 ? 31.667 13.679 -3.955 1.00 62.12 408 ARG A O 1
ATOM 3364 N N . ASN A 1 409 ? 32.842 12.037 -3.001 1.00 54.47 409 ASN A N 1
ATOM 3365 C CA . ASN A 1 409 ? 33.508 12.870 -1.979 1.00 54.47 409 ASN A CA 1
ATOM 3366 C C . ASN A 1 409 ? 34.461 13.966 -2.521 1.00 54.47 409 ASN A C 1
ATOM 3368 O O . ASN A 1 409 ? 35.249 14.522 -1.757 1.00 54.47 409 ASN A O 1
ATOM 3372 N N . LYS A 1 410 ? 34.432 14.266 -3.825 1.00 46.12 410 LYS A N 1
ATOM 3373 C CA . LYS A 1 410 ? 35.239 15.315 -4.470 1.00 46.12 410 LYS A CA 1
ATOM 3374 C C . LYS A 1 410 ? 34.433 16.528 -4.966 1.00 46.12 410 LYS A C 1
ATOM 3376 O O . LYS A 1 410 ? 35.051 17.407 -5.565 1.00 46.12 410 LYS A O 1
ATOM 3381 N N . TYR A 1 411 ? 33.122 16.593 -4.712 1.00 42.72 411 TYR A N 1
ATOM 3382 C CA . TYR A 1 411 ? 32.249 17.698 -5.137 1.00 42.72 411 TYR A CA 1
ATOM 3383 C C . TYR A 1 411 ? 31.546 18.371 -3.966 1.00 42.72 411 TYR A C 1
ATOM 3385 O O . TYR A 1 411 ? 31.046 17.635 -3.083 1.00 42.72 411 TYR A O 1
#

Foldseek 3Di:
DVVVVVVLVVVVPPPPPPPWDDFQFDDWDKDAAPVRQKIKTWDAPGRDDWATKIFMDGSVPPVSPDGPAMEGTGAPDKHAHPVNFKIKGAWHFAAPLPQQQTWGIWIGGRHHTQDTDGLVRQDPPSVLWADTPGGIAFFFPDFPDDAAADPVRQWGWGATSNQKIFIAGRVRRDTPDIDGGPGTHHPVRVVVVVQVVQQVLLVVLCVVAVQSVQLVVFFDWASFGQADDDDPQHQKTWTKTWGPDDDPFGEIEIEIFGQDPVSHTDAQDHNVLVVVLVCQQCVALVNVLPVVVFQFPYKYWYAYHQALHDPPVVLVVVQVLCVVVVHDADPSSQKTWIKTWTQDPSRDIFIWIWIHGPPFQKIKTQDGDQPPPVVCVVQDPDDDDDRPPPPFWIWMQGSVSHIDIHGPVPD

Sequence (411 aa):
MKAFFLIIAFYLVFPQLCHADQEAPNATYIKYSPNKKFMIEMVPSSSYGEQGTGKVYLASDTAKSHPIWEINWYAFNVFLSDDGEHLVRFGPWASDINNYSDLAIAFYRKGKLQKKYKVNNLVKDLSKVDHSVSHYTWTAEVTTVKTGFSNDHKTYTLVTSDKLVYEFDVKTGKILKKYLDPAAKNFIEKRKEESDAVEKQGLKIKSMTPELIEFDKYFNCERTEGLYGGGEFEGMWRTDLIPKEKQLYPWRCTVRFTIPEDKKVQVKLKPEDILELYRDFTSSRFAKTFLDSLNIIEIRFRTKSDRLNSLGEETEEYATMLSNNGYKVSDTKEWIEAIIDFKGKNGINRMISFLHPKGSDYYLLDYLDEELSSLESLLNRDNSLYDFYCYRNLTIFDKDGKMELISRNKY

pLDDT: mean 88.08, std 15.54, range [35.5, 98.81]

Secondary structure (DSSP, 8-state):
-HHHHHHHHHHTTSTT-S---PPPPP--EEEE-TTSSEEEEEEESSSSSS-EEEEEEETT-TT--S-SEEES---S-EEE-TTSSEEEEE-SS---TTT--SEEEEEEETTEEEEEEEHHHH-S-GGGSEE-SS-EE-B-SB-SSPPEE-TTSSEEEEEBTTSEEEEEETTT--EEEEEE-TT-B-HHHHHHHHHHHHHHHHHHHHHH-HHHHHHHHHEEEEEEEEE-SSSTTTTEEEEEEEESS--SS-EEEEEEEE--TTS-----S-HHHHHHHHHHHHHSHHHHHHHTTSEEEEEEEE-BTTBSSS-THHHHHHHHHHHHTT-----GGG-EEEEEEEE-TTS-EEEEEEEE-TT-SEEEEEEE-S--HHHHHHH-SS-------TTSEEEEEETT--EEEEEGGG-

Radius of gyration: 28.56 Å; chains: 1; bounding box: 70×54×72 Å